Protein AF-A0A7D4QBU6-F1 (afdb_monomer_lite)

InterPro domains:
  IPR000070 Pectinesterase, catalytic [PF01095] (23-307)
  IPR011050 Pectin lyase fold/virulence factor [SSF51126] (19-324)
  IPR012334 Pectin lyase fold [G3DSA:2.160.20.10] (21-335)

Radius of gyration: 23.34 Å; chains: 1; bounding box: 61×64×88 Å

Structure (mmCIF, N/CA/C/O backbone):
data_AF-A0A7D4QBU6-F1
#
_entry.id   AF-A0A7D4QBU6-F1
#
loop_
_atom_site.group_PDB
_atom_site.id
_atom_site.type_symbol
_atom_site.label_atom_id
_atom_site.label_alt_id
_atom_site.label_comp_id
_atom_site.label_asym_id
_atom_site.label_entity_id
_atom_site.label_seq_id
_atom_site.pdbx_PDB_ins_code
_atom_site.Cartn_x
_atom_site.Cartn_y
_atom_site.Cartn_z
_atom_site.occupancy
_atom_site.B_iso_or_equiv
_atom_site.auth_seq_id
_atom_site.auth_comp_id
_atom_site.auth_asym_id
_atom_site.auth_atom_id
_atom_site.pdbx_PDB_model_num
ATOM 1 N N . MET A 1 1 ? -29.832 -33.811 60.121 1.00 43.19 1 MET A N 1
ATOM 2 C CA . MET A 1 1 ? -30.091 -34.123 58.697 1.00 43.19 1 MET A CA 1
ATOM 3 C C . MET A 1 1 ? -29.484 -33.001 57.867 1.00 43.19 1 MET A C 1
ATOM 5 O O . MET A 1 1 ? -29.650 -31.848 58.238 1.00 43.19 1 MET A O 1
ATOM 9 N N . ARG A 1 2 ? -28.656 -33.345 56.874 1.00 37.38 2 ARG A N 1
ATOM 10 C CA . ARG A 1 2 ? -27.744 -32.437 56.152 1.00 37.38 2 ARG A CA 1
ATOM 11 C C . ARG A 1 2 ? -28.506 -31.469 55.234 1.00 37.38 2 ARG A C 1
ATOM 13 O O . ARG A 1 2 ? -29.367 -31.911 54.483 1.00 37.38 2 ARG A O 1
ATOM 20 N N . GLN A 1 3 ? -28.150 -30.182 55.272 1.00 39.81 3 GLN A N 1
ATOM 21 C CA . GLN A 1 3 ? -28.552 -29.193 54.268 1.00 39.81 3 GLN A CA 1
ATOM 22 C C . GLN A 1 3 ? -27.858 -29.514 52.938 1.00 39.81 3 GLN A C 1
ATOM 24 O O . GLN A 1 3 ? -26.635 -29.638 52.888 1.00 39.81 3 GLN A O 1
ATOM 29 N N . ILE A 1 4 ? -28.648 -29.677 51.878 1.00 44.12 4 ILE A N 1
ATOM 30 C CA . ILE A 1 4 ? -28.169 -29.866 50.508 1.00 44.12 4 ILE A CA 1
ATOM 31 C C . ILE A 1 4 ? -28.233 -28.502 49.825 1.00 44.12 4 ILE A C 1
ATOM 33 O O . ILE A 1 4 ? -29.314 -28.003 49.519 1.00 44.12 4 ILE A O 1
ATOM 37 N N . THR A 1 5 ? -27.073 -27.894 49.603 1.00 40.78 5 THR A N 1
ATOM 38 C CA . THR A 1 5 ? -26.936 -26.693 48.777 1.00 40.78 5 THR A CA 1
ATOM 39 C C . THR A 1 5 ? -26.865 -27.136 47.317 1.00 40.78 5 THR A C 1
ATOM 41 O O . THR A 1 5 ? -25.898 -27.774 46.909 1.00 40.78 5 THR A O 1
ATOM 44 N N . ILE A 1 6 ? -27.902 -26.841 46.531 1.00 38.78 6 ILE A N 1
ATOM 45 C CA . ILE A 1 6 ? -27.923 -27.098 45.085 1.00 38.78 6 ILE A CA 1
ATOM 46 C C . ILE A 1 6 ? -27.237 -25.918 44.392 1.00 38.78 6 ILE A C 1
ATOM 48 O O . ILE A 1 6 ? -27.799 -24.829 44.292 1.00 38.78 6 ILE A O 1
ATOM 52 N N . THR A 1 7 ? -26.010 -26.125 43.921 1.00 41.72 7 THR A N 1
ATOM 53 C CA . THR A 1 7 ? -25.318 -25.183 43.035 1.00 41.72 7 THR A CA 1
ATOM 54 C C . THR A 1 7 ? -25.844 -25.377 41.614 1.00 41.72 7 THR A C 1
ATOM 56 O O . THR A 1 7 ? -25.554 -26.382 40.968 1.00 41.72 7 THR A O 1
ATOM 59 N N . VAL A 1 8 ? -26.635 -24.423 41.123 1.00 39.03 8 VAL A N 1
ATOM 60 C CA . VAL A 1 8 ? -27.073 -24.381 39.723 1.00 39.03 8 VAL A CA 1
ATOM 61 C C . VAL A 1 8 ? -25.898 -23.899 38.872 1.00 39.03 8 VAL A C 1
ATOM 63 O O . VAL A 1 8 ? -25.551 -22.720 38.882 1.00 39.03 8 VAL A O 1
ATOM 66 N N . LEU A 1 9 ? -25.257 -24.825 38.159 1.00 38.53 9 LEU A N 1
ATOM 67 C CA . LEU A 1 9 ? -24.245 -24.511 37.155 1.00 38.53 9 LEU A CA 1
ATOM 68 C C . LEU A 1 9 ? -24.964 -24.025 35.887 1.00 38.53 9 LEU A C 1
ATOM 70 O O . LEU A 1 9 ? -25.532 -24.819 35.139 1.00 38.53 9 LEU A O 1
ATOM 74 N N . LEU A 1 10 ? -24.978 -22.710 35.667 1.00 37.38 10 LEU A N 1
ATOM 75 C CA . LEU A 1 10 ? -25.529 -22.106 34.456 1.00 37.38 10 LEU A CA 1
ATOM 76 C C . LEU A 1 10 ? -24.576 -22.401 33.280 1.00 37.38 10 LEU A C 1
ATOM 78 O O . LEU A 1 10 ? -23.579 -21.705 33.089 1.00 37.38 10 LEU A O 1
ATOM 82 N N . LEU A 1 11 ? -24.848 -23.456 32.507 1.00 36.75 11 LEU A N 1
ATOM 83 C CA . LEU A 1 11 ? -24.182 -23.685 31.222 1.00 36.75 11 LEU A CA 1
ATOM 84 C C . LEU A 1 11 ? -24.644 -22.606 30.233 1.00 36.75 11 LEU A C 1
ATOM 86 O O . LEU A 1 11 ? -25.709 -22.711 29.630 1.00 36.75 11 LEU A O 1
ATOM 90 N N . ILE A 1 12 ? -23.838 -21.558 30.059 1.00 40.88 12 ILE A N 1
ATOM 91 C CA . ILE A 1 12 ? -23.997 -20.613 28.951 1.00 40.88 12 ILE A CA 1
ATOM 92 C C . ILE A 1 12 ? -23.455 -21.304 27.697 1.00 40.88 12 ILE A C 1
ATOM 94 O O . ILE A 1 12 ? -22.264 -21.253 27.399 1.00 40.88 12 ILE A O 1
ATOM 98 N N . THR A 1 13 ? -24.326 -21.989 26.961 1.00 41.41 13 THR A N 1
ATOM 99 C CA . THR A 1 13 ? -24.026 -22.424 25.595 1.00 41.41 13 THR A CA 1
ATOM 100 C C . THR A 1 13 ? -23.988 -21.189 24.700 1.00 41.41 13 THR A C 1
ATOM 102 O O . THR A 1 13 ? -25.029 -20.650 24.323 1.00 41.41 13 THR A O 1
ATOM 105 N N . ALA A 1 14 ? -22.784 -20.709 24.385 1.00 42.81 14 ALA A N 1
ATOM 106 C CA . ALA A 1 14 ? -22.585 -19.691 23.364 1.00 42.81 14 ALA A CA 1
ATOM 107 C C . ALA A 1 14 ? -22.957 -20.290 21.999 1.00 42.81 14 ALA A C 1
ATOM 109 O O . ALA A 1 14 ? -22.203 -21.076 21.430 1.00 42.81 14 ALA A O 1
ATOM 110 N N . PHE A 1 15 ? -24.136 -19.944 21.482 1.00 44.34 15 PHE A N 1
ATOM 111 C CA . PHE A 1 15 ? -24.478 -20.214 20.090 1.00 44.34 15 PHE A CA 1
ATOM 112 C C . PHE A 1 15 ? -23.582 -19.341 19.207 1.00 44.34 15 PHE A C 1
ATOM 114 O O . PHE A 1 15 ? -23.797 -18.137 19.075 1.00 44.34 15 PHE A O 1
ATOM 121 N N . THR A 1 16 ? -22.550 -19.940 18.617 1.00 47.75 16 THR A N 1
ATOM 122 C CA . THR A 1 16 ? -21.758 -19.306 17.565 1.00 47.75 16 THR A CA 1
ATOM 123 C C . THR A 1 16 ? -22.620 -19.230 16.310 1.00 47.75 16 THR A C 1
ATOM 125 O O . THR A 1 16 ? -22.839 -20.215 15.607 1.00 47.75 16 THR A O 1
ATOM 128 N N . VAL A 1 17 ? -23.163 -18.046 16.029 1.00 45.34 17 VAL A N 1
ATOM 129 C CA . VAL A 1 17 ? -23.878 -17.806 14.774 1.00 45.34 17 VAL A CA 1
ATOM 130 C C . VAL A 1 17 ? -22.846 -17.799 13.650 1.00 45.34 17 VAL A C 1
ATOM 132 O O . VAL A 1 17 ? -22.085 -16.844 13.492 1.00 45.34 17 VAL A O 1
ATOM 135 N N . LYS A 1 18 ? -22.817 -18.872 12.855 1.00 51.69 18 LYS A N 1
ATOM 136 C CA . LYS A 1 18 ? -22.175 -18.854 11.540 1.00 51.69 18 LYS A CA 1
ATOM 137 C C . LYS A 1 18 ? -22.968 -17.853 10.693 1.00 51.69 18 LYS A C 1
ATOM 139 O O . LYS A 1 18 ? -24.138 -18.089 10.399 1.00 51.69 18 LYS A O 1
ATOM 144 N N . ALA A 1 19 ? -22.384 -16.699 10.378 1.00 57.00 19 ALA A N 1
ATOM 145 C CA . ALA A 1 19 ? -23.025 -15.754 9.470 1.00 57.00 19 ALA A CA 1
ATOM 146 C C . ALA A 1 19 ? -23.223 -16.442 8.106 1.00 57.00 19 ALA A C 1
ATOM 148 O O . ALA A 1 19 ? -22.319 -17.130 7.626 1.00 57.00 19 ALA A O 1
ATOM 149 N N . ALA A 1 20 ? -24.416 -16.312 7.517 1.00 63.97 20 ALA A N 1
ATOM 150 C CA . ALA A 1 20 ? -24.758 -16.996 6.273 1.00 63.97 20 ALA A CA 1
ATOM 151 C C . ALA A 1 20 ? -23.723 -16.677 5.178 1.00 63.97 20 ALA A C 1
ATOM 153 O O . ALA A 1 20 ? -23.458 -15.510 4.899 1.00 63.97 20 ALA A O 1
ATOM 154 N N . GLY A 1 21 ? -23.131 -17.717 4.581 1.00 83.06 21 GLY A N 1
ATOM 155 C CA . GLY A 1 21 ? -22.157 -17.589 3.490 1.00 83.06 21 GLY A CA 1
ATOM 156 C C . GLY A 1 21 ? -20.675 -17.527 3.891 1.00 83.06 21 GLY A C 1
ATOM 157 O O . GLY A 1 21 ? -19.841 -17.403 2.996 1.00 83.06 21 GLY A O 1
ATOM 158 N N . TYR A 1 22 ? -20.334 -17.646 5.182 1.00 92.06 22 TYR A N 1
ATOM 159 C CA . TYR A 1 22 ? -18.943 -17.687 5.658 1.00 92.06 22 TYR A CA 1
ATOM 160 C C . TYR A 1 22 ? -18.615 -18.982 6.412 1.00 92.06 22 TYR A C 1
ATOM 162 O O . TYR A 1 22 ? -19.459 -19.546 7.114 1.00 92.06 22 TYR A O 1
ATOM 170 N N . ASP A 1 23 ? -17.368 -19.441 6.305 1.00 95.25 23 ASP A N 1
ATOM 171 C CA . ASP A 1 23 ? -16.884 -20.649 6.975 1.00 95.25 23 ASP A CA 1
ATOM 172 C C . ASP A 1 23 ? -16.443 -20.387 8.416 1.00 95.25 23 ASP A C 1
ATOM 174 O O . ASP A 1 23 ? -16.664 -21.228 9.290 1.00 95.25 23 ASP A O 1
ATOM 178 N N . ALA A 1 24 ? -15.904 -19.197 8.684 1.00 96.75 24 ALA A N 1
ATOM 179 C CA . ALA A 1 24 ? -15.567 -18.727 10.022 1.00 96.75 24 ALA A CA 1
ATOM 180 C C . ALA A 1 24 ? -15.875 -17.234 10.188 1.00 96.75 24 ALA A C 1
ATOM 182 O O . ALA A 1 24 ? -15.810 -16.460 9.233 1.00 96.75 24 ALA A O 1
ATOM 183 N N . VAL A 1 25 ? -16.177 -16.828 11.424 1.00 97.69 25 VAL A N 1
ATOM 184 C CA . VAL A 1 25 ? -16.348 -15.419 11.800 1.00 97.69 25 VAL A CA 1
ATOM 185 C C . VAL A 1 25 ? -15.368 -15.067 12.915 1.00 97.69 25 VAL A C 1
ATOM 187 O O . VAL A 1 25 ? -15.337 -15.739 13.944 1.00 97.69 25 VAL A O 1
ATOM 190 N N . VAL A 1 26 ? -14.605 -13.995 12.736 1.00 98.44 26 VAL A N 1
ATOM 191 C CA . VAL A 1 26 ? -13.722 -13.409 13.747 1.00 98.44 26 VAL A CA 1
ATOM 192 C C . VAL A 1 26 ? -14.385 -12.156 14.310 1.00 98.44 26 VAL A C 1
ATOM 194 O O . VAL A 1 26 ? -14.801 -11.284 13.548 1.00 98.44 26 VAL A O 1
ATOM 197 N N . ALA A 1 27 ? -14.495 -12.054 15.634 1.00 97.75 27 ALA A N 1
ATOM 198 C CA . ALA A 1 27 ? -14.996 -10.855 16.299 1.00 97.75 27 ALA A CA 1
ATOM 199 C C . ALA A 1 27 ? -14.358 -10.664 17.681 1.00 97.75 27 ALA A C 1
ATOM 201 O O . ALA A 1 27 ? -14.483 -11.527 18.555 1.00 97.75 27 ALA A O 1
ATOM 202 N N . LYS A 1 28 ? -13.720 -9.507 17.913 1.00 91.69 28 LYS A N 1
ATOM 203 C CA . LYS A 1 28 ? -13.073 -9.195 19.205 1.00 91.69 28 LYS A CA 1
ATOM 204 C C . LYS A 1 28 ? -14.038 -9.201 20.393 1.00 91.69 28 LYS A C 1
ATOM 206 O O . LYS A 1 28 ? -13.642 -9.558 21.499 1.00 91.69 28 LYS A O 1
ATOM 211 N N . ASP A 1 29 ? -15.294 -8.823 20.165 1.00 93.12 29 ASP A N 1
ATOM 212 C CA . ASP A 1 29 ? -16.349 -8.776 21.185 1.00 93.12 29 ASP A CA 1
ATOM 213 C C . ASP A 1 29 ? -16.868 -10.168 21.602 1.00 93.12 29 ASP A C 1
ATOM 215 O O . ASP A 1 29 ? -17.669 -10.278 22.527 1.00 93.12 29 ASP A O 1
ATOM 219 N N . GLY A 1 30 ? -16.396 -11.242 20.957 1.00 92.50 30 GLY A N 1
ATOM 220 C CA . GLY A 1 30 ? -16.821 -12.615 21.226 1.00 92.50 30 GLY A CA 1
ATOM 221 C C . GLY A 1 30 ? -18.098 -13.043 20.502 1.00 92.50 30 GLY A C 1
ATOM 222 O O . GLY A 1 30 ? -18.552 -14.160 20.719 1.00 92.50 30 GLY A O 1
ATOM 223 N N . SER A 1 31 ? -18.658 -12.209 19.620 1.00 94.00 31 SER A N 1
ATOM 224 C CA . SER A 1 31 ? -19.847 -12.540 18.817 1.00 94.00 31 SER A CA 1
ATOM 225 C C . SER A 1 31 ? -19.558 -13.408 17.578 1.00 94.00 31 SER A C 1
ATOM 227 O O . SER A 1 31 ? -20.461 -13.657 16.778 1.00 94.00 31 SER A O 1
ATOM 229 N N . GLY A 1 32 ? -18.303 -13.819 17.378 1.00 93.12 32 GLY A N 1
ATOM 230 C CA . GLY A 1 32 ? -17.838 -14.668 16.279 1.00 93.12 32 GLY A CA 1
ATOM 231 C C . GLY A 1 32 ? -17.396 -16.053 16.757 1.00 93.12 32 GLY A C 1
ATOM 232 O O . GLY A 1 32 ? -17.351 -16.333 17.951 1.00 93.12 32 GLY A O 1
ATOM 233 N N . THR A 1 33 ? -17.038 -16.920 15.812 1.00 94.31 33 THR A N 1
ATOM 234 C CA . THR A 1 33 ? -16.446 -18.241 16.078 1.00 94.31 33 THR A CA 1
ATOM 235 C C . THR A 1 33 ? -15.063 -18.133 16.728 1.00 94.31 33 THR A C 1
ATOM 237 O O . THR A 1 33 ? -14.717 -18.953 17.574 1.00 94.31 33 THR A O 1
ATOM 240 N N . TYR A 1 34 ? -14.288 -17.108 16.363 1.00 97.75 34 TYR A N 1
ATOM 241 C CA . TYR A 1 34 ? -12.951 -16.838 16.893 1.00 97.75 34 TYR A CA 1
ATOM 242 C C . TYR A 1 34 ? -12.840 -15.385 17.370 1.00 97.75 34 TYR A C 1
ATOM 244 O O . TYR A 1 34 ? -13.527 -14.496 16.867 1.00 97.75 34 TYR A O 1
ATOM 252 N N . LYS A 1 35 ? -11.947 -15.128 18.333 1.00 96.75 35 LYS A N 1
ATOM 253 C CA . LYS A 1 35 ? -11.629 -13.766 18.809 1.00 96.75 35 LYS A CA 1
ATOM 254 C C . LYS A 1 35 ? -10.408 -13.146 18.128 1.00 96.75 35 LYS A C 1
ATOM 256 O O . LYS A 1 35 ? -10.224 -11.935 18.223 1.00 96.75 35 LYS A O 1
ATOM 261 N N . SER A 1 36 ? -9.591 -13.968 17.476 1.00 97.94 36 SER A N 1
ATOM 262 C CA . SER A 1 36 ? -8.340 -13.578 16.833 1.00 97.94 36 SER A CA 1
ATOM 263 C C . SER A 1 36 ? -8.303 -14.068 15.389 1.00 97.94 36 SER A C 1
ATOM 265 O O . SER A 1 36 ? -8.940 -15.072 15.048 1.00 97.94 36 SER A O 1
ATOM 267 N N . VAL A 1 37 ? -7.584 -13.342 14.535 1.00 98.69 37 VAL A N 1
ATOM 268 C CA . VAL A 1 37 ? -7.497 -13.678 13.107 1.00 98.69 37 VAL A CA 1
ATOM 269 C C . VAL A 1 37 ? -6.621 -14.911 12.910 1.00 98.69 37 VAL A C 1
ATOM 271 O O . VAL A 1 37 ? -7.006 -15.810 12.160 1.00 98.69 37 VAL A O 1
ATOM 274 N N . GLN A 1 38 ? -5.497 -15.009 13.631 1.00 98.75 38 GLN A N 1
ATOM 275 C CA . GLN A 1 38 ? -4.600 -16.159 13.491 1.00 98.75 38 GLN A CA 1
ATOM 276 C C . GLN A 1 38 ? -5.291 -17.472 13.888 1.00 98.75 38 GLN A C 1
ATOM 278 O O . GLN A 1 38 ? -5.164 -18.459 13.173 1.00 98.75 38 GLN A O 1
ATOM 283 N N . ALA A 1 39 ? -6.114 -17.482 14.944 1.00 98.50 39 ALA A N 1
ATOM 284 C CA . ALA A 1 39 ? -6.812 -18.702 15.360 1.00 98.50 39 ALA A CA 1
ATOM 285 C C . ALA A 1 39 ? -7.808 -19.210 14.303 1.00 98.50 39 ALA A C 1
ATOM 287 O O . ALA A 1 39 ? -7.976 -20.418 14.144 1.00 98.50 39 ALA A O 1
ATOM 288 N N . ALA A 1 40 ? -8.459 -18.304 13.567 1.00 98.62 40 ALA A N 1
ATOM 289 C CA . ALA A 1 40 ? -9.342 -18.691 12.470 1.00 98.62 40 ALA A CA 1
ATOM 290 C C . ALA A 1 40 ? -8.562 -19.271 11.278 1.00 98.62 40 ALA A C 1
ATOM 292 O O . ALA A 1 40 ? -9.032 -20.217 10.649 1.00 98.62 40 ALA A O 1
ATOM 293 N N . ILE A 1 41 ? -7.371 -18.733 10.989 1.00 98.81 41 ILE A N 1
ATOM 294 C CA . ILE A 1 41 ? -6.460 -19.254 9.956 1.00 98.81 41 ILE A CA 1
ATOM 295 C C . ILE A 1 41 ? -5.946 -20.645 10.342 1.00 98.81 41 ILE A C 1
ATOM 297 O O . ILE A 1 41 ? -5.975 -21.562 9.521 1.00 98.81 41 ILE A O 1
ATOM 301 N N . ASP A 1 42 ? -5.515 -20.821 11.592 1.00 98.69 42 ASP A N 1
ATOM 302 C CA . ASP A 1 42 ? -4.977 -22.090 12.090 1.00 98.69 42 ASP A CA 1
ATOM 303 C C . ASP A 1 42 ? -6.024 -23.210 12.012 1.00 98.69 42 ASP A C 1
ATOM 305 O O . ASP A 1 42 ? -5.712 -24.339 11.619 1.00 98.69 42 ASP A O 1
ATOM 309 N N . ALA A 1 43 ? -7.278 -22.875 12.328 1.00 98.38 43 ALA A N 1
ATOM 310 C CA . ALA A 1 43 ? -8.398 -23.807 12.338 1.00 98.38 43 ALA A CA 1
ATOM 311 C C . ALA A 1 43 ? -9.009 -24.098 10.956 1.00 98.38 43 ALA A C 1
ATOM 313 O O . ALA A 1 43 ? -9.770 -25.059 10.832 1.00 98.38 43 ALA A O 1
ATOM 314 N N . ALA A 1 44 ? -8.707 -23.303 9.924 1.00 98.25 44 ALA A N 1
ATOM 315 C CA . ALA A 1 44 ? -9.155 -23.595 8.563 1.00 98.25 44 ALA A CA 1
ATOM 316 C C . ALA A 1 44 ? -8.599 -24.955 8.089 1.00 98.25 44 ALA A C 1
ATOM 318 O O . ALA A 1 44 ? -7.509 -25.336 8.513 1.00 98.25 44 ALA A O 1
ATOM 319 N N . PRO A 1 45 ? -9.277 -25.712 7.213 1.00 97.94 45 PRO A N 1
ATOM 320 C CA . PRO A 1 45 ? -8.733 -26.961 6.688 1.00 97.94 45 PRO A CA 1
ATOM 321 C C . PRO A 1 45 ? -7.425 -26.744 5.916 1.00 97.94 45 PRO A C 1
ATOM 323 O O . PRO A 1 45 ? -7.184 -25.686 5.336 1.00 97.94 45 PRO A O 1
ATOM 326 N N . GLU A 1 46 ? -6.563 -27.756 5.914 1.00 98.31 46 GLU A N 1
ATOM 327 C CA . GLU A 1 46 ? -5.396 -27.777 5.030 1.00 98.31 46 GLU A CA 1
ATOM 328 C C . GLU A 1 46 ? -5.776 -28.272 3.632 1.00 98.31 46 GLU A C 1
ATOM 330 O O . GLU A 1 46 ? -6.721 -29.043 3.474 1.00 98.31 46 GLU A O 1
ATOM 335 N N . GLY A 1 47 ? -5.022 -27.850 2.616 1.00 97.94 47 GLY A N 1
ATOM 336 C CA . GLY A 1 47 ? -5.141 -28.378 1.256 1.00 97.94 47 GLY A CA 1
ATOM 337 C C . GLY A 1 47 ? -6.469 -28.068 0.564 1.00 97.94 47 GLY A C 1
ATOM 338 O O . GLY A 1 47 ? -6.868 -28.818 -0.325 1.00 97.94 47 GLY A O 1
ATOM 339 N N . CYS A 1 48 ? -7.157 -26.991 0.958 1.00 96.88 48 CYS A N 1
ATOM 340 C CA . CYS A 1 48 ? -8.378 -26.548 0.291 1.00 96.88 48 CYS A CA 1
ATOM 341 C C . CYS A 1 48 ? -8.155 -26.408 -1.223 1.00 96.88 48 CYS A C 1
ATOM 343 O O . CYS A 1 48 ? -7.122 -25.923 -1.672 1.00 96.88 48 CYS A O 1
ATOM 345 N N . THR A 1 49 ? -9.140 -26.809 -2.022 1.00 95.25 49 THR A N 1
ATOM 346 C CA . THR A 1 49 ? -9.135 -26.640 -3.490 1.00 95.25 49 THR A CA 1
ATOM 347 C C . THR A 1 49 ? -10.197 -25.644 -3.958 1.00 95.25 49 THR A C 1
ATOM 349 O O . THR A 1 49 ? -10.446 -25.495 -5.151 1.00 95.25 49 THR A O 1
ATOM 352 N N . SER A 1 50 ? -10.867 -25.003 -3.005 1.00 93.38 50 SER A N 1
ATOM 353 C CA . SER A 1 50 ? -11.915 -24.008 -3.191 1.00 93.38 50 SER A CA 1
ATOM 354 C C . SER A 1 50 ? -11.867 -23.008 -2.035 1.00 93.38 50 SER A C 1
ATOM 356 O O . SER A 1 50 ? -11.372 -23.374 -0.964 1.00 93.38 50 SER A O 1
ATOM 358 N N . PRO A 1 51 ? -12.391 -21.782 -2.213 1.00 94.44 51 PRO A N 1
ATOM 359 C CA . PRO A 1 51 ? -12.345 -20.748 -1.184 1.00 94.44 51 PRO A CA 1
ATOM 360 C C . PRO A 1 51 ? -12.869 -21.202 0.183 1.00 94.44 51 PRO A C 1
ATOM 362 O O . PRO A 1 51 ? -13.982 -21.717 0.269 1.00 94.44 51 PRO A O 1
ATOM 365 N N . TYR A 1 52 ? -12.089 -20.955 1.238 1.00 95.81 52 TYR A N 1
ATOM 366 C CA . TYR A 1 52 ? -12.523 -21.022 2.635 1.00 95.81 52 TYR A CA 1
ATOM 367 C C . TYR A 1 52 ? -12.632 -19.597 3.186 1.00 95.81 52 TYR A C 1
ATOM 369 O O . TYR A 1 52 ? -11.631 -18.880 3.295 1.00 95.81 52 TYR A O 1
ATOM 377 N N . LYS A 1 53 ? -13.859 -19.166 3.488 1.00 95.69 53 LYS A N 1
ATOM 378 C CA . LYS A 1 53 ? -14.203 -17.759 3.724 1.00 95.69 53 LYS A CA 1
ATOM 379 C C . LYS A 1 53 ? -14.179 -17.416 5.213 1.00 95.69 53 LYS A C 1
ATOM 381 O O . LYS A 1 53 ? -15.014 -17.891 5.984 1.00 95.69 53 LYS A O 1
ATOM 386 N N . ILE A 1 54 ? -13.271 -16.530 5.613 1.00 97.75 54 ILE A N 1
ATOM 387 C CA . ILE A 1 54 ? -13.150 -16.019 6.983 1.00 97.75 54 ILE A CA 1
ATOM 388 C C . ILE A 1 54 ? -13.614 -14.561 7.005 1.00 97.75 54 ILE A C 1
ATOM 390 O O . ILE A 1 54 ? -12.940 -13.672 6.486 1.00 97.75 54 ILE A O 1
ATOM 394 N N . TYR A 1 55 ? -14.763 -14.308 7.630 1.00 97.25 55 TYR A N 1
ATOM 395 C CA . TYR A 1 55 ? -15.285 -12.959 7.828 1.00 97.25 55 TYR A CA 1
ATOM 396 C C . TYR A 1 55 ? -14.736 -12.345 9.114 1.00 97.25 55 TYR A C 1
ATOM 398 O O . TYR A 1 55 ? -14.829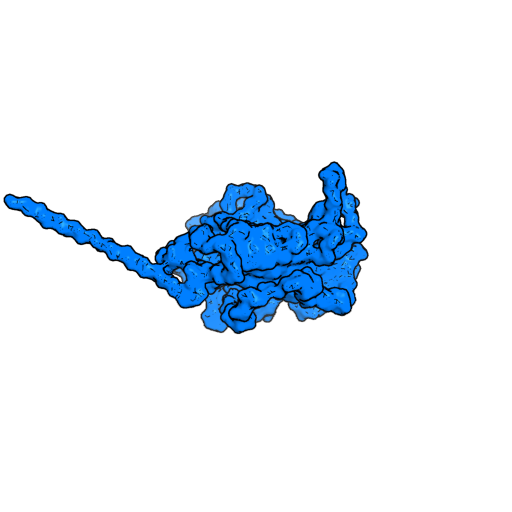 -12.948 10.180 1.00 97.25 55 TYR A O 1
ATOM 406 N N . ILE A 1 56 ? -14.188 -11.140 9.034 1.00 97.81 56 ILE A N 1
ATOM 407 C CA . ILE A 1 56 ? -13.530 -10.449 10.140 1.00 97.81 56 ILE A CA 1
ATOM 408 C C . ILE A 1 56 ? -14.335 -9.193 10.452 1.00 97.81 56 ILE A C 1
ATOM 410 O O . ILE A 1 56 ? -14.373 -8.252 9.660 1.00 97.81 56 ILE A O 1
ATOM 414 N N . LYS A 1 57 ? -14.993 -9.182 11.614 1.00 96.94 57 LYS A N 1
ATOM 415 C CA . LYS A 1 57 ? -15.763 -8.026 12.075 1.00 96.94 57 LYS A CA 1
ATOM 416 C C . LYS A 1 57 ? -14.860 -6.845 12.392 1.00 96.94 57 LYS A C 1
ATOM 418 O O . LYS A 1 57 ? -13.686 -7.035 12.726 1.00 96.94 57 LYS A O 1
ATOM 423 N N . LYS A 1 58 ? -15.441 -5.645 12.370 1.00 94.88 58 LYS A N 1
ATOM 424 C CA . LYS A 1 58 ? -14.753 -4.394 12.717 1.00 94.88 58 LYS A CA 1
ATOM 425 C C . LYS A 1 58 ? -13.966 -4.505 14.030 1.00 94.88 58 LYS A C 1
ATOM 427 O O . LYS A 1 58 ? -14.395 -5.142 14.994 1.00 94.88 58 LYS A O 1
ATOM 432 N N . GLY A 1 59 ? -12.831 -3.827 14.075 1.00 95.69 59 GLY A N 1
ATOM 433 C CA . GLY A 1 59 ? -11.909 -3.794 15.199 1.00 95.69 59 GLY A CA 1
ATOM 434 C C . GLY A 1 59 ? -10.456 -3.767 14.736 1.00 95.69 59 GLY A C 1
ATOM 435 O O . GLY A 1 59 ? -10.136 -4.147 13.610 1.00 95.69 59 GLY A O 1
ATOM 436 N N . THR A 1 60 ? -9.575 -3.342 15.639 1.00 96.88 60 THR A N 1
ATOM 437 C CA . THR A 1 60 ? -8.121 -3.378 15.440 1.00 96.88 60 THR A CA 1
ATOM 438 C C . THR A 1 60 ? -7.557 -4.637 16.087 1.00 96.88 60 THR A C 1
ATOM 440 O O . THR A 1 60 ? -7.540 -4.731 17.311 1.00 96.88 60 THR A O 1
ATOM 443 N N . TYR A 1 61 ? -7.118 -5.613 15.300 1.00 98.19 61 TYR A N 1
ATOM 444 C CA . TYR A 1 61 ? -6.520 -6.882 15.720 1.00 98.19 61 TYR A CA 1
ATOM 445 C C . TYR A 1 61 ? -4.998 -6.738 15.786 1.00 98.19 61 TYR A C 1
ATOM 447 O O . TYR A 1 61 ? -4.335 -6.653 14.755 1.00 98.19 61 TYR A O 1
ATOM 455 N N . THR A 1 62 ? -4.449 -6.666 17.002 1.00 97.81 62 THR A N 1
ATOM 456 C CA . THR A 1 62 ? -3.007 -6.497 17.229 1.00 97.81 62 THR A CA 1
ATOM 457 C C . THR A 1 62 ? -2.315 -7.856 17.263 1.00 97.81 62 THR A C 1
ATOM 459 O O . THR A 1 62 ? -2.140 -8.442 18.330 1.00 97.81 62 THR A O 1
ATOM 462 N N . GLU A 1 63 ? -1.995 -8.388 16.090 1.00 97.38 63 GLU A N 1
ATOM 463 C CA . GLU A 1 63 ? -1.521 -9.759 15.892 1.00 97.38 63 GLU A CA 1
ATOM 464 C C . GLU A 1 63 ? -0.549 -9.798 14.710 1.00 97.38 63 GLU A C 1
ATOM 466 O O . GLU A 1 63 ? -0.821 -9.201 13.669 1.00 97.38 63 GLU A O 1
ATOM 471 N N . GLN A 1 64 ? 0.557 -10.535 14.841 1.00 98.19 64 GLN A N 1
ATOM 472 C CA . GLN A 1 64 ? 1.348 -10.911 13.673 1.00 98.19 64 GLN A CA 1
ATOM 473 C C . GLN A 1 64 ? 0.656 -12.078 12.977 1.00 98.19 64 GLN A C 1
ATOM 475 O O . GLN A 1 64 ? 0.411 -13.103 13.612 1.00 98.19 64 GLN A O 1
ATOM 480 N N . ILE A 1 65 ? 0.366 -11.938 11.684 1.00 98.81 65 ILE A N 1
ATOM 481 C CA . ILE A 1 65 ? -0.356 -12.956 10.923 1.00 98.81 65 ILE A CA 1
ATOM 482 C C . ILE A 1 65 ? 0.567 -13.679 9.953 1.00 98.81 65 ILE A C 1
ATOM 484 O O . ILE A 1 65 ? 1.342 -13.069 9.212 1.00 98.81 65 ILE A O 1
ATOM 488 N N . THR A 1 66 ? 0.433 -15.002 9.916 1.00 98.81 66 THR A N 1
ATOM 489 C CA . THR A 1 66 ? 1.016 -15.854 8.882 1.00 98.81 66 THR A CA 1
ATOM 490 C C . THR A 1 66 ? -0.050 -16.792 8.333 1.00 98.81 66 THR A C 1
ATOM 492 O O . THR A 1 66 ? -0.610 -17.590 9.079 1.00 98.81 66 THR A O 1
ATOM 495 N N . ILE A 1 67 ? -0.286 -16.742 7.019 1.00 98.81 67 ILE A N 1
ATOM 496 C CA . ILE A 1 67 ? -0.998 -17.800 6.294 1.00 98.81 67 ILE A CA 1
ATOM 497 C C . ILE A 1 67 ? 0.032 -18.884 5.930 1.00 98.81 67 ILE A C 1
ATOM 499 O O . ILE A 1 67 ? 0.927 -18.610 5.118 1.00 98.81 67 ILE A O 1
ATOM 503 N N . PRO A 1 68 ? -0.038 -20.092 6.523 1.00 98.69 68 PRO A N 1
ATOM 504 C CA . PRO A 1 68 ? 0.885 -21.185 6.224 1.00 98.69 68 PRO A CA 1
ATOM 505 C C . PRO A 1 68 ? 0.668 -21.730 4.814 1.00 98.69 68 PRO A C 1
ATOM 507 O O . PRO A 1 68 ? -0.465 -21.781 4.350 1.00 98.69 68 PRO A O 1
ATOM 510 N N . ALA A 1 69 ? 1.723 -22.233 4.167 1.00 98.62 69 ALA A N 1
ATOM 511 C CA . ALA A 1 69 ? 1.648 -22.789 2.810 1.00 98.62 69 ALA A CA 1
ATOM 512 C C . ALA A 1 69 ? 0.641 -23.947 2.649 1.00 98.62 69 ALA A C 1
ATOM 514 O O . ALA A 1 69 ? 0.149 -24.174 1.546 1.00 98.62 69 ALA A O 1
ATOM 515 N N . SER A 1 70 ? 0.301 -24.649 3.739 1.00 98.62 70 SER A N 1
ATOM 516 C CA . SER A 1 70 ? -0.709 -25.715 3.757 1.00 98.62 70 SER A CA 1
ATOM 517 C C . SER A 1 70 ? -2.154 -25.213 3.656 1.00 98.62 70 SER A C 1
ATOM 519 O O . SER A 1 70 ? -3.059 -26.035 3.532 1.00 98.62 70 SER A O 1
ATOM 521 N N . LYS A 1 71 ? -2.397 -23.894 3.679 1.00 98.56 71 LYS A N 1
ATOM 522 C CA . LYS A 1 71 ? -3.735 -23.278 3.654 1.00 98.56 71 LYS A CA 1
ATOM 523 C C . LYS A 1 71 ? -3.989 -22.478 2.358 1.00 98.56 71 LYS A C 1
ATOM 525 O O . LYS A 1 71 ? -4.180 -21.263 2.428 1.00 98.56 71 LYS A O 1
ATOM 530 N N . PRO A 1 72 ? -3.939 -23.092 1.161 1.00 98.38 72 PRO A N 1
ATOM 531 C CA . PRO A 1 72 ? -4.309 -22.387 -0.066 1.00 98.38 72 PRO A CA 1
ATOM 532 C C . PRO A 1 72 ? -5.807 -22.049 -0.063 1.00 98.38 72 PRO A C 1
ATOM 534 O O . PRO A 1 72 ? -6.570 -22.597 0.733 1.00 98.38 72 PRO A O 1
ATOM 537 N N . PHE A 1 73 ? -6.240 -21.160 -0.959 1.00 97.69 73 PHE A N 1
ATOM 538 C CA . PHE A 1 73 ? -7.654 -20.783 -1.099 1.00 97.69 73 PHE A CA 1
ATOM 539 C C . PHE A 1 73 ? -8.292 -20.121 0.137 1.00 97.69 73 PHE A C 1
ATOM 541 O O . PHE A 1 73 ? -9.515 -20.101 0.265 1.00 97.69 73 PHE A O 1
ATOM 548 N N . LEU A 1 74 ? -7.515 -19.524 1.047 1.00 98.00 74 LEU A N 1
ATOM 549 C CA . LEU A 1 74 ? -8.108 -18.683 2.090 1.00 98.00 74 LEU A CA 1
ATOM 550 C C . LEU A 1 74 ? -8.631 -17.368 1.502 1.00 98.00 74 LEU A C 1
ATOM 552 O O . LEU A 1 74 ? -7.910 -16.655 0.803 1.00 98.00 74 LEU A O 1
ATOM 556 N N . GLU A 1 75 ? -9.870 -17.021 1.846 1.00 96.56 75 GLU A N 1
ATOM 557 C CA . GLU A 1 75 ? -10.474 -15.721 1.559 1.00 96.56 75 GLU A CA 1
ATOM 558 C C . GLU A 1 75 ? -10.742 -14.986 2.880 1.00 96.56 75 GLU A C 1
ATOM 560 O O . GLU A 1 75 ? -11.652 -15.353 3.625 1.00 96.56 75 GLU A O 1
ATOM 565 N N . LEU A 1 76 ? -9.959 -13.946 3.187 1.00 97.88 76 LEU A N 1
ATOM 566 C CA . LEU A 1 76 ? -10.184 -13.096 4.361 1.00 97.88 76 LEU A CA 1
ATOM 567 C C . LEU A 1 76 ? -10.990 -11.856 3.974 1.00 97.88 76 LEU A C 1
ATOM 569 O O . LEU A 1 76 ? -10.612 -11.110 3.069 1.00 97.88 76 LEU A O 1
ATOM 573 N N . ILE A 1 77 ? -12.094 -11.618 4.676 1.00 95.75 77 ILE A N 1
ATOM 574 C CA . ILE A 1 77 ? -13.100 -10.626 4.295 1.00 95.75 77 ILE A CA 1
ATOM 575 C C . ILE A 1 77 ? -13.350 -9.716 5.491 1.00 95.75 77 ILE A C 1
ATOM 577 O O . ILE A 1 77 ? -13.981 -10.127 6.460 1.00 95.75 77 ILE A O 1
ATOM 581 N N . GLY A 1 78 ? -12.858 -8.484 5.436 1.00 95.81 78 GLY A N 1
ATOM 582 C CA . GLY A 1 78 ? -13.158 -7.482 6.450 1.00 95.81 78 GLY A CA 1
ATOM 583 C C . GLY A 1 78 ? -14.580 -6.940 6.317 1.00 95.81 78 GLY A C 1
ATOM 584 O O . GLY A 1 78 ? -15.103 -6.777 5.213 1.00 95.81 78 GLY A O 1
ATOM 585 N N . GLU A 1 79 ? -15.199 -6.638 7.455 1.00 93.44 79 GLU A N 1
ATOM 586 C CA . GLU A 1 79 ? -16.518 -6.000 7.532 1.00 93.44 79 GLU A CA 1
ATOM 587 C C . GLU A 1 79 ? -16.530 -4.643 6.825 1.00 93.44 79 GLU A C 1
ATOM 589 O O . GLU A 1 79 ? -17.473 -4.317 6.105 1.00 93.44 79 GLU A O 1
ATOM 594 N N . ASN A 1 80 ? -15.469 -3.863 7.021 1.00 91.56 80 ASN A N 1
ATOM 595 C CA . ASN A 1 80 ? -15.266 -2.575 6.374 1.00 91.56 80 ASN A CA 1
ATOM 596 C C . ASN A 1 80 ? -13.781 -2.201 6.429 1.00 91.56 80 ASN A C 1
ATOM 598 O O . ASN A 1 80 ? -13.166 -2.245 7.499 1.00 91.56 80 ASN A O 1
ATOM 602 N N . VAL A 1 81 ? -13.221 -1.774 5.295 1.00 93.06 81 VAL A N 1
ATOM 603 C CA . VAL A 1 81 ? -11.791 -1.454 5.173 1.00 93.06 81 VAL A CA 1
ATOM 604 C C . VAL A 1 81 ? -11.327 -0.339 6.107 1.00 93.06 81 VAL A C 1
ATOM 606 O O . VAL A 1 81 ? -10.177 -0.339 6.540 1.00 93.06 81 VAL A O 1
ATOM 609 N N . ALA A 1 82 ? -12.199 0.605 6.454 1.00 93.19 82 ALA A N 1
ATOM 610 C CA . ALA A 1 82 ? -11.847 1.718 7.319 1.00 93.19 82 ALA A CA 1
ATOM 611 C C . ALA A 1 82 ? -11.787 1.344 8.805 1.00 93.19 82 ALA A C 1
ATOM 613 O O . ALA A 1 82 ? -11.140 2.052 9.571 1.00 93.19 82 ALA A O 1
ATOM 614 N N . THR A 1 83 ? -12.459 0.263 9.214 1.00 93.56 83 THR A N 1
ATOM 615 C CA . THR A 1 83 ? -12.635 -0.095 10.632 1.00 93.56 83 THR A CA 1
ATOM 616 C C . THR A 1 83 ? -12.196 -1.516 10.975 1.00 93.56 83 THR A C 1
ATOM 618 O O . THR A 1 83 ? -12.274 -1.905 12.138 1.00 93.56 83 THR A O 1
ATOM 621 N N . THR A 1 84 ? -11.732 -2.298 9.998 1.00 96.31 84 THR A N 1
ATOM 622 C CA . THR A 1 84 ? -11.213 -3.658 10.195 1.00 96.31 84 THR A CA 1
ATOM 623 C C . THR A 1 84 ? -9.716 -3.671 9.909 1.00 96.31 84 THR A C 1
ATOM 625 O O . THR A 1 84 ? -9.291 -3.752 8.753 1.00 96.31 84 THR A O 1
ATOM 628 N N . THR A 1 85 ? -8.918 -3.570 10.970 1.00 97.50 85 THR A N 1
ATOM 629 C CA . THR A 1 85 ? -7.465 -3.390 10.886 1.00 97.50 85 THR A CA 1
ATOM 630 C C . THR A 1 85 ? -6.746 -4.571 11.513 1.00 97.50 85 THR A C 1
ATOM 632 O O . THR A 1 85 ? -7.051 -4.952 12.637 1.00 97.50 85 THR A O 1
ATOM 635 N N . ILE A 1 86 ? -5.757 -5.120 10.819 1.00 98.62 86 ILE A N 1
ATOM 636 C CA . ILE A 1 86 ? -4.765 -6.044 11.368 1.00 98.62 86 ILE A CA 1
ATOM 637 C C . ILE A 1 86 ? -3.467 -5.256 11.504 1.00 98.62 86 ILE A C 1
ATOM 639 O O . ILE A 1 86 ? -2.951 -4.745 10.511 1.00 98.62 86 ILE A O 1
ATOM 643 N N . ALA A 1 87 ? -2.970 -5.130 12.730 1.00 97.56 87 ALA A N 1
ATOM 644 C CA . ALA A 1 87 ? -1.846 -4.270 13.067 1.00 97.56 87 ALA A CA 1
ATOM 645 C C . ALA A 1 87 ? -0.772 -5.038 13.839 1.00 97.56 87 ALA A C 1
ATOM 647 O O . ALA A 1 87 ? -1.083 -5.768 14.778 1.00 97.56 87 ALA A O 1
ATOM 648 N N . TYR A 1 88 ? 0.500 -4.832 13.509 1.00 97.62 88 TYR A N 1
ATOM 649 C CA . TYR A 1 88 ? 1.598 -5.408 14.285 1.00 97.62 88 TYR A CA 1
ATOM 650 C C . TYR A 1 88 ? 2.893 -4.610 14.151 1.00 97.62 88 TYR A C 1
ATOM 652 O O . TYR A 1 88 ? 3.211 -4.105 13.080 1.00 97.62 88 TYR A O 1
ATOM 660 N N . ALA A 1 89 ? 3.666 -4.552 15.231 1.00 93.62 89 ALA A N 1
ATOM 661 C CA . ALA A 1 89 ? 5.079 -4.198 15.218 1.00 93.62 89 ALA A CA 1
ATOM 662 C C . ALA A 1 89 ? 5.756 -4.776 16.464 1.00 93.62 89 ALA A C 1
ATOM 664 O O . ALA A 1 89 ? 5.126 -4.914 17.512 1.00 93.62 89 ALA A O 1
ATOM 665 N N . ASP A 1 90 ? 7.051 -5.058 16.366 1.00 90.88 90 ASP A N 1
ATOM 666 C CA . ASP A 1 90 ? 7.896 -5.491 17.488 1.00 90.88 90 ASP A CA 1
ATOM 667 C C . ASP A 1 90 ? 9.070 -4.524 17.750 1.00 90.88 90 ASP A C 1
ATOM 669 O O . ASP A 1 90 ? 9.950 -4.807 18.564 1.00 90.88 90 ASP A O 1
ATOM 673 N N . GLY A 1 91 ? 9.088 -3.384 17.046 1.00 86.94 91 GLY A N 1
ATOM 674 C CA . GLY A 1 91 ? 10.129 -2.360 17.121 1.00 86.94 91 GLY A CA 1
ATOM 675 C C . GLY A 1 91 ? 11.400 -2.669 16.321 1.00 86.94 91 GLY A C 1
ATOM 676 O O . GLY A 1 91 ? 12.321 -1.848 16.332 1.00 86.94 91 GLY A O 1
ATOM 677 N N . LYS A 1 92 ? 11.482 -3.806 15.619 1.00 88.19 92 LYS A N 1
ATOM 678 C CA . LYS A 1 92 ? 12.677 -4.224 14.873 1.00 88.19 92 LYS A CA 1
ATOM 679 C C . LYS A 1 92 ? 12.547 -3.951 13.375 1.00 88.19 92 LYS A C 1
ATOM 681 O O . LYS A 1 92 ? 11.494 -4.122 12.770 1.00 88.19 92 LYS A O 1
ATOM 686 N N . GLY A 1 93 ? 13.671 -3.587 12.758 1.00 88.69 93 GLY A N 1
ATOM 687 C CA . GLY A 1 93 ? 13.765 -3.490 11.302 1.00 88.69 93 GLY A CA 1
ATOM 688 C C . GLY A 1 93 ? 13.576 -4.851 10.629 1.00 88.69 93 GLY A C 1
ATOM 689 O O . GLY A 1 93 ? 14.134 -5.854 11.071 1.00 88.69 93 GLY A O 1
ATOM 690 N N . GLY A 1 94 ? 12.802 -4.869 9.547 1.00 88.38 94 GLY A N 1
ATOM 691 C CA . GLY A 1 94 ? 12.455 -6.058 8.767 1.00 88.38 94 GLY A CA 1
ATOM 692 C C . GLY A 1 94 ? 11.193 -6.782 9.244 1.00 88.38 94 GLY A C 1
ATOM 693 O O . GLY A 1 94 ? 10.805 -7.788 8.645 1.00 88.38 94 GLY A O 1
ATOM 694 N N . THR A 1 95 ? 10.532 -6.292 10.292 1.00 93.56 95 THR A N 1
ATOM 695 C CA . THR A 1 95 ? 9.317 -6.919 10.817 1.00 93.56 95 THR A CA 1
ATOM 696 C C . THR A 1 95 ? 8.174 -6.850 9.819 1.00 93.56 95 THR A C 1
ATOM 698 O O . THR A 1 95 ? 7.944 -5.830 9.174 1.00 93.56 95 THR A O 1
ATOM 701 N N . THR A 1 96 ? 7.447 -7.959 9.699 1.00 97.38 96 THR A N 1
ATOM 702 C CA . THR A 1 96 ? 6.297 -8.102 8.804 1.00 97.38 96 THR A CA 1
ATOM 703 C C . THR A 1 96 ? 5.037 -8.338 9.618 1.00 97.38 96 THR A C 1
ATOM 705 O O . THR A 1 96 ? 4.991 -9.295 10.391 1.00 97.38 96 THR A O 1
ATOM 708 N N . ALA A 1 97 ? 4.018 -7.498 9.434 1.00 98.12 97 ALA A N 1
ATOM 709 C CA . ALA A 1 97 ? 2.734 -7.658 10.110 1.00 98.12 97 ALA A CA 1
ATOM 710 C C . ALA A 1 97 ? 1.922 -8.831 9.543 1.00 98.12 97 ALA A C 1
ATOM 712 O O . ALA A 1 97 ? 1.343 -9.602 10.307 1.00 98.12 97 ALA A O 1
ATOM 713 N N . PHE A 1 98 ? 1.924 -9.001 8.217 1.00 98.75 98 PHE A N 1
ATOM 714 C CA . PHE A 1 98 ? 1.144 -10.031 7.537 1.00 98.75 98 PHE A CA 1
ATOM 715 C C . PHE A 1 98 ? 1.976 -10.781 6.486 1.00 98.75 98 PHE A C 1
ATOM 717 O O . PHE A 1 98 ? 2.435 -10.187 5.512 1.00 98.75 98 PHE A O 1
ATOM 724 N N . THR A 1 99 ? 2.149 -12.095 6.641 1.00 98.88 99 THR A N 1
ATOM 725 C CA . THR A 1 99 ? 2.872 -12.940 5.671 1.00 98.88 99 THR A CA 1
ATOM 726 C C . THR A 1 99 ? 1.941 -13.959 5.020 1.00 98.88 99 THR A C 1
ATOM 728 O O . THR A 1 99 ? 1.246 -14.698 5.714 1.00 98.88 99 THR A O 1
ATOM 731 N N . ILE A 1 100 ? 1.962 -14.050 3.688 1.00 98.88 100 ILE A N 1
ATOM 732 C CA . ILE A 1 100 ? 1.184 -15.036 2.922 1.00 98.88 100 ILE A CA 1
ATOM 733 C C . ILE A 1 100 ? 2.128 -16.040 2.271 1.00 98.88 100 ILE A C 1
ATOM 735 O O . ILE A 1 100 ? 2.843 -15.688 1.334 1.00 98.88 100 ILE A O 1
ATOM 739 N N . ASN A 1 101 ? 2.107 -17.289 2.738 1.00 98.81 101 ASN A N 1
ATOM 740 C CA . ASN A 1 101 ? 2.904 -18.379 2.166 1.00 98.81 101 ASN A CA 1
ATOM 741 C C . ASN A 1 101 ? 2.074 -19.381 1.347 1.00 98.81 101 ASN A C 1
ATOM 743 O O . ASN A 1 101 ? 2.635 -20.369 0.882 1.00 98.81 101 ASN A O 1
ATOM 747 N N . ALA A 1 102 ? 0.768 -19.157 1.172 1.00 98.69 102 ALA A N 1
ATOM 748 C CA . ALA A 1 102 ? -0.115 -20.060 0.438 1.00 98.69 102 ALA A CA 1
ATOM 749 C C . ALA A 1 102 ? -0.630 -19.463 -0.870 1.00 98.69 102 ALA A C 1
ATOM 751 O O . ALA A 1 102 ? -0.904 -18.265 -0.962 1.00 98.69 102 ALA A O 1
ATOM 752 N N . ASN A 1 103 ? -0.767 -20.328 -1.875 1.00 98.25 103 ASN A N 1
ATOM 753 C CA . ASN A 1 103 ? -1.277 -19.944 -3.184 1.00 98.25 103 ASN A CA 1
ATOM 754 C C . ASN A 1 103 ? -2.781 -19.663 -3.137 1.00 98.25 103 ASN A C 1
ATOM 756 O O . ASN A 1 103 ? -3.483 -20.115 -2.229 1.00 98.25 103 ASN A O 1
ATOM 760 N N . ASP A 1 104 ? -3.272 -18.962 -4.159 1.00 97.94 104 ASP A N 1
ATOM 761 C CA . ASP A 1 104 ? -4.708 -18.776 -4.394 1.00 97.94 104 ASP A CA 1
ATOM 762 C C . ASP A 1 104 ? -5.428 -18.110 -3.213 1.00 97.94 104 ASP A C 1
ATOM 764 O O . ASP A 1 104 ? -6.587 -18.398 -2.944 1.00 97.94 104 ASP A O 1
ATOM 768 N N . CYS A 1 105 ? -4.745 -17.242 -2.466 1.00 98.19 105 CYS A N 1
ATOM 769 C CA . CYS A 1 105 ? -5.343 -16.523 -1.343 1.00 98.19 105 CYS A CA 1
ATOM 770 C C . CYS A 1 105 ? -5.901 -15.172 -1.780 1.00 98.19 105 CYS A C 1
ATOM 772 O O . CYS A 1 105 ? -5.348 -14.498 -2.653 1.00 98.19 105 CYS A O 1
ATOM 774 N N . MET A 1 106 ? -6.959 -14.733 -1.106 1.00 97.25 106 MET A N 1
ATOM 775 C CA . MET A 1 106 ? -7.549 -13.426 -1.333 1.00 97.25 106 MET A CA 1
ATOM 776 C C . MET A 1 106 ? -7.858 -12.699 -0.033 1.00 97.25 106 MET A C 1
ATOM 778 O O . MET A 1 106 ? -8.328 -13.283 0.939 1.00 97.25 106 MET A O 1
ATOM 782 N N . LEU A 1 107 ? -7.616 -11.393 -0.035 1.00 97.81 107 LEU A N 1
ATOM 783 C CA . LEU A 1 107 ? -8.018 -10.499 1.037 1.00 97.81 107 LEU A CA 1
ATOM 784 C C . LEU A 1 107 ? -8.910 -9.398 0.464 1.00 97.81 107 LEU A C 1
ATOM 786 O O . LEU A 1 107 ? -8.609 -8.826 -0.584 1.00 97.81 107 LEU A O 1
ATOM 790 N N . THR A 1 108 ? -10.016 -9.095 1.140 1.00 94.75 108 THR A N 1
ATOM 791 C CA . THR A 1 108 ? -10.928 -8.015 0.748 1.00 94.75 108 THR A CA 1
ATOM 792 C C . THR A 1 108 ? -11.319 -7.157 1.938 1.00 94.75 108 THR A C 1
ATOM 794 O O . THR A 1 108 ? -11.698 -7.692 2.975 1.00 94.75 108 THR A O 1
ATOM 797 N N . GLY A 1 109 ? -11.308 -5.833 1.777 1.00 94.25 109 GLY A N 1
ATOM 798 C CA . GLY A 1 109 ? -11.893 -4.928 2.770 1.00 94.25 109 GLY A CA 1
ATOM 799 C C . GLY A 1 109 ? -11.133 -4.876 4.098 1.00 94.25 109 GLY A C 1
ATOM 800 O O . GLY A 1 109 ? -11.752 -4.670 5.138 1.00 94.25 109 GLY A O 1
ATOM 801 N N . LEU A 1 110 ? -9.814 -5.088 4.080 1.00 97.00 110 LEU A N 1
ATOM 802 C CA . LEU A 1 110 ? -8.959 -5.107 5.272 1.00 97.00 110 LEU A CA 1
ATOM 803 C C . LEU A 1 110 ? -7.906 -3.999 5.222 1.00 97.00 110 LEU A C 1
ATOM 805 O O . LEU A 1 110 ? -7.342 -3.718 4.164 1.00 97.00 110 LEU A O 1
ATOM 809 N N . THR A 1 111 ? -7.599 -3.413 6.378 1.00 98.19 111 THR A N 1
ATOM 810 C CA . THR A 1 111 ? -6.371 -2.631 6.571 1.00 98.19 111 THR A CA 1
ATOM 811 C C . THR A 1 111 ? -5.292 -3.536 7.154 1.00 98.19 111 THR A C 1
ATOM 813 O O . THR A 1 111 ? -5.494 -4.126 8.211 1.00 98.19 111 THR A O 1
ATOM 816 N N . LEU A 1 112 ? -4.150 -3.641 6.477 1.00 98.69 112 LEU A N 1
ATOM 817 C CA . LEU A 1 112 ? -2.935 -4.270 6.985 1.00 98.69 112 LEU A CA 1
ATOM 818 C C . LEU A 1 112 ? -1.946 -3.169 7.355 1.00 98.69 112 LEU A C 1
ATOM 820 O O . LEU A 1 112 ? -1.572 -2.348 6.514 1.00 98.69 112 LEU A O 1
ATOM 824 N N . GLU A 1 113 ? -1.537 -3.144 8.614 1.00 97.75 113 GLU A N 1
ATOM 825 C CA . GLU A 1 113 ? -0.726 -2.070 9.166 1.00 97.75 113 GLU A CA 1
ATOM 826 C C . GLU A 1 113 ? 0.500 -2.618 9.891 1.00 97.75 113 GLU A C 1
ATOM 828 O O . GLU A 1 113 ? 0.399 -3.494 10.753 1.00 97.75 113 GLU A O 1
ATOM 833 N N . ASN A 1 114 ? 1.662 -2.039 9.595 1.00 97.38 114 ASN A N 1
ATOM 834 C CA . ASN A 1 114 ? 2.799 -2.129 10.497 1.00 97.38 114 ASN A CA 1
ATOM 835 C C . ASN A 1 114 ? 2.970 -0.794 11.225 1.00 97.38 114 ASN A C 1
ATOM 837 O O . ASN A 1 114 ? 3.342 0.219 10.624 1.00 97.38 114 ASN A O 1
ATOM 841 N N . THR A 1 115 ? 2.660 -0.810 12.524 1.00 93.31 115 THR A N 1
ATOM 842 C CA . THR A 1 115 ? 2.492 0.392 13.353 1.00 93.31 115 THR A CA 1
ATOM 843 C C . THR A 1 115 ? 3.802 1.145 13.567 1.00 93.31 115 THR A C 1
ATOM 845 O O . THR A 1 115 ? 3.764 2.357 13.758 1.00 93.31 115 THR A O 1
ATOM 848 N N . GLN A 1 116 ? 4.959 0.472 13.478 1.00 91.88 116 GLN A N 1
ATOM 849 C CA . GLN A 1 116 ? 6.273 1.117 13.558 1.00 91.88 116 GLN A CA 1
ATOM 850 C C . GLN A 1 116 ? 6.485 2.062 12.378 1.00 91.88 116 GLN A C 1
ATOM 852 O O . GLN A 1 116 ? 6.795 3.237 12.573 1.00 91.88 116 GLN A O 1
ATOM 857 N N . GLY A 1 117 ? 6.265 1.570 11.159 1.00 90.19 117 GLY A N 1
ATOM 858 C CA . GLY A 1 117 ? 6.350 2.408 9.973 1.00 90.19 117 GLY A CA 1
ATOM 859 C C . GLY A 1 117 ? 5.177 3.378 9.855 1.00 90.19 117 GLY A C 1
ATOM 860 O O . GLY A 1 117 ? 5.344 4.435 9.267 1.00 90.19 117 GLY A O 1
ATOM 861 N N . ARG A 1 118 ? 4.003 3.118 10.455 1.00 87.50 118 ARG A N 1
ATOM 862 C CA . ARG A 1 118 ? 2.921 4.123 10.477 1.00 87.50 118 ARG A CA 1
ATOM 863 C C . ARG A 1 118 ? 3.367 5.416 11.168 1.00 87.50 118 ARG A C 1
ATOM 865 O O . ARG A 1 118 ? 3.051 6.492 10.669 1.00 87.50 118 ARG A O 1
ATOM 872 N N . ILE A 1 119 ? 4.083 5.330 12.287 1.00 85.00 119 ILE A N 1
ATOM 873 C CA . ILE A 1 119 ? 4.428 6.506 13.106 1.00 85.00 119 ILE A CA 1
ATOM 874 C C . ILE A 1 119 ? 5.790 7.131 12.776 1.00 85.00 119 ILE A C 1
ATOM 876 O O . ILE A 1 119 ? 6.098 8.205 13.289 1.00 85.00 119 ILE A O 1
ATOM 880 N N . GLY A 1 120 ? 6.614 6.482 11.952 1.00 84.69 120 GLY A N 1
ATOM 881 C CA . GLY A 1 120 ? 7.966 6.944 11.639 1.00 84.69 120 GLY A CA 1
ATOM 882 C C . GLY A 1 120 ? 8.389 6.642 10.209 1.00 84.69 120 GLY A C 1
ATOM 883 O O . GLY A 1 120 ? 7.655 6.029 9.437 1.00 84.69 120 GLY A O 1
ATOM 884 N N . ASP A 1 121 ? 9.596 7.078 9.846 1.00 86.00 121 ASP A N 1
ATOM 885 C CA . ASP A 1 121 ? 10.067 6.903 8.473 1.00 86.00 121 ASP A CA 1
ATOM 886 C C . ASP A 1 121 ? 10.722 5.544 8.197 1.00 86.00 121 ASP A C 1
ATOM 888 O O . ASP A 1 121 ? 10.687 5.066 7.069 1.00 86.00 121 ASP A O 1
ATOM 892 N N . GLY A 1 122 ? 11.273 4.910 9.228 1.00 84.62 122 GLY A N 1
ATOM 893 C CA . GLY A 1 122 ? 11.931 3.611 9.173 1.00 84.62 122 GLY A CA 1
ATOM 894 C C . GLY A 1 122 ? 12.204 3.087 10.590 1.00 84.62 122 GLY A C 1
ATOM 895 O O . GLY A 1 122 ? 11.783 3.726 11.561 1.00 84.62 122 GLY A O 1
ATOM 896 N N . PRO A 1 123 ? 12.929 1.966 10.760 1.00 92.06 123 PRO A N 1
ATOM 897 C CA . PRO A 1 123 ? 13.511 1.091 9.730 1.00 92.06 123 PRO A CA 1
ATOM 898 C C . PRO A 1 123 ? 12.450 0.341 8.898 1.00 92.06 123 PRO A C 1
ATOM 900 O O . PRO A 1 123 ? 11.249 0.563 9.064 1.00 92.06 123 PRO A O 1
ATOM 903 N N . GLN A 1 124 ? 12.893 -0.558 8.010 1.00 94.88 124 GLN A N 1
ATOM 904 C CA . GLN A 1 124 ? 12.023 -1.421 7.199 1.00 94.88 124 GLN A CA 1
ATOM 905 C C . GLN A 1 124 ? 10.911 -2.041 8.053 1.00 94.88 124 GLN A C 1
ATOM 907 O O . GLN A 1 124 ? 11.190 -2.661 9.080 1.00 94.88 124 GLN A O 1
ATOM 912 N N . SER A 1 125 ? 9.662 -1.877 7.637 1.00 96.31 125 SER A N 1
ATOM 913 C CA . SER A 1 125 ? 8.483 -2.302 8.388 1.00 96.31 125 SER A CA 1
ATOM 914 C C . SER A 1 125 ? 7.378 -2.698 7.409 1.00 96.31 125 SER A C 1
ATOM 916 O O . SER A 1 125 ? 6.625 -1.879 6.900 1.00 96.31 125 SER A O 1
ATOM 918 N N . LEU A 1 126 ? 7.280 -3.994 7.120 1.00 98.25 126 LEU A N 1
ATOM 919 C CA . LEU A 1 126 ? 6.353 -4.505 6.118 1.00 98.25 126 LEU A CA 1
ATOM 920 C C . LEU A 1 126 ? 4.952 -4.596 6.725 1.00 98.25 126 LEU A C 1
ATOM 922 O O . LEU A 1 126 ? 4.752 -5.273 7.739 1.00 98.25 126 LEU A O 1
ATOM 926 N N . ALA A 1 127 ? 3.968 -3.980 6.074 1.00 98.56 127 ALA A N 1
ATOM 927 C CA . ALA A 1 127 ? 2.559 -4.266 6.326 1.00 98.56 127 ALA A CA 1
ATOM 928 C C . ALA A 1 127 ? 2.196 -5.649 5.770 1.00 98.56 127 ALA A C 1
ATOM 930 O O . ALA A 1 127 ? 1.506 -6.426 6.430 1.00 98.56 127 ALA A O 1
ATOM 931 N N . VAL A 1 128 ? 2.707 -5.984 4.579 1.00 98.81 128 VAL A N 1
ATOM 932 C CA . VAL A 1 128 ? 2.481 -7.289 3.954 1.00 98.81 128 VAL A CA 1
ATOM 933 C C . VAL A 1 128 ? 3.714 -7.809 3.223 1.00 98.81 128 VAL A C 1
ATOM 935 O O . VAL A 1 128 ? 4.432 -7.065 2.554 1.00 98.81 128 VAL A O 1
ATOM 938 N N . LYS A 1 129 ? 3.905 -9.125 3.300 1.00 98.75 129 LYS A N 1
ATOM 939 C CA . LYS A 1 129 ? 4.811 -9.891 2.449 1.00 98.75 129 LYS A CA 1
ATOM 940 C C . LYS A 1 129 ? 4.051 -11.009 1.756 1.00 98.75 129 LYS A C 1
ATOM 942 O O . LYS A 1 129 ? 3.496 -11.890 2.418 1.00 98.75 129 LYS A O 1
ATOM 947 N N . THR A 1 130 ? 4.087 -11.025 0.429 1.00 98.75 130 THR A N 1
ATOM 948 C CA . THR A 1 130 ? 3.690 -12.207 -0.336 1.00 98.75 130 THR A CA 1
ATOM 949 C C . THR A 1 130 ? 4.891 -13.122 -0.534 1.00 98.75 130 THR A C 1
ATOM 951 O O . THR A 1 130 ? 6.011 -12.662 -0.754 1.00 98.75 130 THR A O 1
ATOM 954 N N . ASN A 1 131 ? 4.657 -14.425 -0.423 1.00 98.25 131 ASN A N 1
ATOM 955 C CA . ASN A 1 131 ? 5.643 -15.476 -0.659 1.00 98.25 131 ASN A CA 1
ATOM 956 C C . ASN A 1 131 ? 5.000 -16.685 -1.368 1.00 98.25 131 ASN A C 1
ATOM 958 O O . ASN A 1 131 ? 5.452 -17.819 -1.226 1.00 98.25 131 ASN A O 1
ATOM 962 N N . ALA A 1 132 ? 3.909 -16.441 -2.094 1.00 98.31 132 ALA A N 1
ATOM 963 C CA . ALA A 1 132 ? 3.122 -17.434 -2.814 1.00 98.31 132 ALA A CA 1
ATOM 964 C C . ALA A 1 132 ? 2.498 -16.830 -4.080 1.00 98.31 132 ALA A C 1
ATOM 966 O O . ALA A 1 132 ? 2.511 -15.613 -4.271 1.00 98.31 132 ALA A O 1
ATOM 967 N N . ASP A 1 133 ? 2.017 -17.693 -4.969 1.00 98.56 133 ASP A N 1
ATOM 968 C CA . ASP A 1 133 ? 1.504 -17.324 -6.283 1.00 98.56 133 ASP A CA 1
ATOM 969 C C . ASP A 1 133 ? -0.020 -17.138 -6.256 1.00 98.56 133 ASP A C 1
ATOM 971 O O . ASP A 1 133 ? -0.732 -17.776 -5.479 1.00 98.56 133 ASP A O 1
ATOM 975 N N . ARG A 1 134 ? -0.532 -16.298 -7.159 1.00 98.31 134 ARG A N 1
ATOM 976 C CA . ARG A 1 134 ? -1.966 -16.038 -7.355 1.00 98.31 134 ARG A CA 1
ATOM 977 C C . ARG A 1 134 ? -2.656 -15.446 -6.124 1.00 98.31 134 ARG A C 1
ATOM 979 O O . ARG A 1 134 ? -3.726 -15.894 -5.720 1.00 98.31 134 ARG A O 1
ATOM 986 N N . ILE A 1 135 ? -2.037 -14.427 -5.533 1.00 98.69 135 ILE A N 1
ATOM 987 C CA . ILE A 1 135 ? -2.614 -13.689 -4.402 1.00 98.69 135 ILE A CA 1
ATOM 988 C C . ILE A 1 135 ? -3.384 -12.474 -4.913 1.00 98.69 135 ILE A C 1
ATOM 990 O O . ILE A 1 135 ? -2.877 -11.722 -5.749 1.00 98.69 135 ILE A O 1
ATOM 994 N N . VAL A 1 136 ? -4.584 -12.248 -4.380 1.00 98.12 136 VAL A N 1
ATOM 995 C CA . VAL A 1 136 ? -5.421 -11.102 -4.753 1.00 98.12 136 VAL A CA 1
ATOM 996 C C . VAL A 1 136 ? -5.768 -10.240 -3.545 1.00 98.12 136 VAL A C 1
ATOM 998 O O . VAL A 1 136 ? -6.178 -10.732 -2.497 1.00 98.12 136 VAL A O 1
ATOM 1001 N N . PHE A 1 137 ? -5.671 -8.929 -3.714 1.00 98.12 137 PHE A N 1
ATOM 1002 C CA . PHE A 1 137 ? -6.145 -7.942 -2.756 1.00 98.12 137 PHE A CA 1
ATOM 1003 C C . PHE A 1 137 ? -7.204 -7.067 -3.417 1.00 98.12 137 PHE A C 1
ATOM 1005 O O . PHE A 1 137 ? -6.969 -6.521 -4.494 1.00 98.12 137 PHE A O 1
ATOM 1012 N N . VAL A 1 138 ? -8.361 -6.916 -2.775 1.00 95.56 138 VAL A N 1
ATOM 1013 C CA . VAL A 1 138 ? -9.472 -6.101 -3.282 1.00 95.56 138 VAL A CA 1
ATOM 1014 C C . VAL A 1 138 ? -9.887 -5.094 -2.227 1.00 95.56 138 VAL A C 1
ATOM 1016 O O . VAL A 1 138 ? -10.322 -5.478 -1.144 1.00 95.56 138 VAL A O 1
ATOM 1019 N N . ASN A 1 139 ? -9.814 -3.801 -2.540 1.00 95.19 139 ASN A N 1
ATOM 1020 C CA . ASN A 1 139 ? -10.226 -2.754 -1.602 1.00 95.19 139 ASN A CA 1
ATOM 1021 C C . ASN A 1 139 ? -9.561 -2.917 -0.221 1.00 95.19 139 ASN A C 1
ATOM 1023 O O . ASN A 1 139 ? -10.232 -2.905 0.810 1.00 95.19 139 ASN A O 1
ATOM 1027 N N . CYS A 1 140 ? -8.248 -3.155 -0.214 1.00 97.69 140 CYS A N 1
ATOM 1028 C CA . CYS A 1 140 ? -7.440 -3.252 0.999 1.00 97.69 140 CYS A CA 1
ATOM 1029 C C . CYS A 1 140 ? -6.592 -1.990 1.184 1.00 97.69 140 CYS A C 1
ATOM 1031 O O . CYS A 1 140 ? -6.278 -1.295 0.214 1.00 97.69 140 CYS A O 1
ATOM 1033 N N . ARG A 1 141 ? -6.196 -1.717 2.429 1.00 98.12 141 ARG A N 1
ATOM 1034 C CA . ARG A 1 141 ? -5.241 -0.661 2.786 1.00 98.12 141 ARG A CA 1
ATOM 1035 C C . ARG A 1 141 ? -3.950 -1.288 3.289 1.00 98.12 141 ARG A C 1
ATOM 1037 O O . ARG A 1 141 ? -4.003 -2.224 4.079 1.00 98.12 141 ARG A O 1
ATOM 1044 N N . PHE A 1 142 ? -2.816 -0.746 2.872 1.00 98.69 142 PHE A N 1
ATOM 1045 C CA . PHE A 1 142 ? -1.494 -1.146 3.347 1.00 98.69 142 PHE A CA 1
ATOM 1046 C C . PHE A 1 142 ? -0.807 0.091 3.899 1.00 98.69 142 PHE A C 1
ATOM 1048 O O . PHE A 1 142 ? -0.573 1.036 3.148 1.00 98.69 142 PHE A O 1
ATOM 1055 N N . ILE A 1 143 ? -0.549 0.107 5.205 1.00 97.31 143 ILE A N 1
ATOM 1056 C CA . ILE A 1 143 ? -0.059 1.296 5.907 1.00 97.31 143 ILE A CA 1
ATOM 1057 C C . ILE A 1 143 ? 1.227 0.948 6.641 1.00 97.31 143 ILE A C 1
ATOM 1059 O O . ILE A 1 143 ? 1.233 0.128 7.562 1.00 97.31 143 ILE A O 1
ATOM 1063 N N . SER A 1 144 ? 2.323 1.583 6.236 1.00 96.12 144 SER A N 1
ATOM 1064 C CA . SER A 1 144 ? 3.563 1.585 7.002 1.00 96.12 144 SER A CA 1
ATOM 1065 C C . SER A 1 144 ? 4.474 2.744 6.579 1.00 96.12 144 SER A C 1
ATOM 1067 O O . SER A 1 144 ? 3.973 3.811 6.242 1.00 96.12 144 SER A O 1
ATOM 1069 N N . GLY A 1 145 ? 5.796 2.577 6.660 1.00 93.56 145 GLY A N 1
ATOM 1070 C CA . GLY A 1 145 ? 6.792 3.583 6.297 1.00 93.56 145 GLY A CA 1
ATOM 1071 C C . GLY A 1 145 ? 7.704 3.082 5.185 1.00 93.56 145 GLY A C 1
ATOM 1072 O O . GLY A 1 145 ? 7.344 3.118 4.007 1.00 93.56 145 GLY A O 1
ATOM 1073 N N . GLN A 1 146 ? 8.899 2.641 5.564 1.00 95.69 146 GLN A N 1
ATOM 1074 C CA . GLN A 1 146 ? 9.831 1.985 4.656 1.00 95.69 146 GLN A CA 1
ATOM 1075 C C . GLN A 1 146 ? 9.425 0.518 4.424 1.00 95.69 146 GLN A C 1
ATOM 1077 O O . GLN A 1 146 ? 9.143 -0.192 5.387 1.00 95.69 146 GLN A O 1
ATOM 1082 N N . ASP A 1 147 ? 9.469 0.051 3.172 1.00 97.62 147 ASP A N 1
ATOM 1083 C CA . ASP A 1 147 ? 9.207 -1.343 2.767 1.00 97.62 147 ASP A CA 1
ATOM 1084 C C . ASP A 1 147 ? 7.758 -1.835 3.035 1.00 97.62 147 ASP A C 1
ATOM 1086 O O . ASP A 1 147 ? 7.547 -3.004 3.337 1.00 97.62 147 ASP A O 1
ATOM 1090 N N . THR A 1 148 ? 6.728 -0.985 2.917 1.00 98.62 148 THR A N 1
ATOM 1091 C CA . THR A 1 148 ? 5.327 -1.341 3.253 1.00 98.62 148 THR A CA 1
ATOM 1092 C C . THR A 1 148 ? 4.813 -2.646 2.608 1.00 98.62 148 THR A C 1
ATOM 1094 O O . THR A 1 148 ? 4.205 -3.472 3.296 1.00 98.62 148 THR A O 1
ATOM 1097 N N . VAL A 1 149 ? 5.006 -2.835 1.299 1.00 98.88 149 VAL A N 1
ATOM 1098 C CA . VAL A 1 149 ? 4.500 -3.978 0.519 1.00 98.88 149 VAL A CA 1
ATOM 1099 C C . VAL A 1 149 ? 5.660 -4.698 -0.161 1.00 98.88 149 VAL A C 1
ATOM 1101 O O . VAL A 1 149 ? 6.263 -4.170 -1.097 1.00 98.88 149 VAL A O 1
ATOM 1104 N N . MET A 1 150 ? 5.912 -5.941 0.253 1.00 98.75 150 MET A N 1
ATOM 1105 C CA . MET A 1 150 ? 6.844 -6.838 -0.429 1.00 98.75 150 MET A CA 1
ATOM 1106 C C . MET A 1 150 ? 6.092 -7.839 -1.308 1.00 98.75 150 MET A C 1
ATOM 1108 O O . MET A 1 150 ? 5.330 -8.664 -0.794 1.00 98.75 150 MET A O 1
ATOM 1112 N N . VAL A 1 151 ? 6.372 -7.827 -2.613 1.00 98.81 151 VAL A N 1
ATOM 1113 C CA . VAL A 1 151 ? 5.896 -8.843 -3.562 1.00 98.81 151 VAL A CA 1
ATOM 1114 C C . VAL A 1 151 ? 7.028 -9.780 -3.983 1.00 98.81 151 VAL A C 1
ATOM 1116 O O . VAL A 1 151 ? 7.949 -9.413 -4.719 1.00 98.81 151 VAL A O 1
ATOM 1119 N N . ALA A 1 152 ? 7.003 -11.005 -3.469 1.00 94.56 152 ALA A N 1
ATOM 1120 C CA . ALA A 1 152 ? 8.035 -12.003 -3.720 1.00 94.56 152 ALA A CA 1
ATOM 1121 C C . ALA A 1 152 ? 7.466 -13.435 -3.776 1.00 94.56 152 ALA A C 1
ATOM 1123 O O . ALA A 1 152 ? 6.321 -13.671 -3.376 1.00 94.56 152 ALA A O 1
ATOM 1124 N N . PRO A 1 153 ? 8.285 -14.414 -4.205 1.00 97.12 153 PRO A N 1
ATOM 1125 C CA . PRO A 1 153 ? 9.496 -14.301 -5.034 1.00 97.12 153 PRO A CA 1
ATOM 1126 C C . PRO A 1 153 ? 9.213 -13.966 -6.513 1.00 97.12 153 PRO A C 1
ATOM 1128 O O . PRO A 1 153 ? 8.084 -13.686 -6.917 1.00 97.12 153 PRO A O 1
ATOM 1131 N N . ALA A 1 154 ? 10.269 -13.973 -7.332 1.00 97.12 154 ALA A N 1
ATOM 1132 C CA . ALA A 1 154 ? 10.168 -13.917 -8.789 1.00 97.12 154 ALA A CA 1
ATOM 1133 C C . ALA A 1 154 ? 9.243 -15.018 -9.345 1.00 97.12 154 ALA A C 1
ATOM 1135 O O . ALA A 1 154 ? 9.095 -16.080 -8.743 1.00 97.12 154 ALA A O 1
ATOM 1136 N N . ASN A 1 155 ? 8.652 -14.767 -10.511 1.00 95.50 155 ASN A N 1
ATOM 1137 C CA . ASN A 1 155 ? 7.677 -15.605 -11.223 1.00 95.50 155 ASN A CA 1
ATOM 1138 C C . ASN A 1 155 ? 6.327 -15.811 -10.521 1.00 95.50 155 ASN A C 1
ATOM 1140 O O . ASN A 1 155 ? 5.427 -16.394 -11.122 1.00 95.50 155 ASN A O 1
ATOM 1144 N N . TYR A 1 156 ? 6.154 -15.331 -9.290 1.00 98.31 156 TYR A N 1
ATOM 1145 C CA . TYR A 1 156 ? 4.850 -15.334 -8.632 1.00 98.31 156 TYR A CA 1
ATOM 1146 C C . TYR A 1 156 ? 4.041 -14.114 -9.033 1.00 98.31 156 TYR A C 1
ATOM 1148 O O . TYR A 1 156 ? 4.595 -13.080 -9.416 1.00 98.31 156 TYR A O 1
ATOM 1156 N N . ARG A 1 157 ? 2.721 -14.263 -8.970 1.00 98.75 157 ARG A N 1
ATOM 1157 C CA . ARG A 1 157 ? 1.758 -13.290 -9.467 1.00 98.75 157 ARG A CA 1
ATOM 1158 C C . ARG A 1 157 ? 0.892 -12.762 -8.337 1.00 98.75 157 ARG A C 1
ATOM 1160 O O . ARG A 1 157 ? 0.353 -13.536 -7.544 1.00 98.75 157 ARG A O 1
ATOM 1167 N N . VAL A 1 158 ? 0.742 -11.444 -8.291 1.00 98.81 158 VAL A N 1
ATOM 1168 C CA . VAL A 1 158 ? -0.071 -10.750 -7.288 1.00 98.81 158 VAL A CA 1
ATOM 1169 C C . VAL A 1 158 ? -0.937 -9.701 -7.980 1.00 98.81 158 VAL A C 1
ATOM 1171 O O . VAL A 1 158 ? -0.460 -8.987 -8.861 1.00 98.81 158 VAL A O 1
ATOM 1174 N N . TYR A 1 159 ? -2.207 -9.602 -7.594 1.00 98.69 159 TYR A N 1
ATOM 1175 C CA . TYR A 1 159 ? -3.144 -8.630 -8.156 1.00 98.69 159 TYR A CA 1
ATOM 1176 C C . TYR A 1 159 ? -3.748 -7.758 -7.057 1.00 98.69 159 TYR A C 1
ATOM 1178 O O . TYR A 1 159 ? -4.402 -8.260 -6.147 1.00 98.69 159 TYR A O 1
ATOM 1186 N N . PHE A 1 160 ? -3.555 -6.449 -7.149 1.00 98.69 160 PHE A N 1
ATOM 1187 C CA . PHE A 1 160 ? -4.157 -5.453 -6.272 1.00 98.69 160 PHE A CA 1
ATOM 1188 C C . PHE A 1 160 ? -5.207 -4.689 -7.073 1.00 98.69 160 PHE A C 1
ATOM 1190 O O . PHE A 1 160 ? -4.875 -4.060 -8.072 1.00 98.69 160 PHE A O 1
ATOM 1197 N N . TYR A 1 161 ? -6.463 -4.729 -6.635 1.00 96.75 161 TYR A N 1
ATOM 1198 C CA . TYR A 1 161 ? -7.562 -4.019 -7.281 1.00 96.75 161 TYR A CA 1
ATOM 1199 C C . TYR A 1 161 ? -8.210 -3.031 -6.323 1.00 96.75 161 TYR A C 1
ATOM 1201 O O . TYR A 1 161 ? -8.694 -3.414 -5.253 1.00 96.75 161 TYR A O 1
ATOM 1209 N N . ASN A 1 162 ? -8.253 -1.759 -6.721 1.00 95.69 162 ASN A N 1
ATOM 1210 C CA . ASN A 1 162 ? -8.845 -0.684 -5.926 1.00 95.69 162 ASN A CA 1
ATOM 1211 C C . ASN A 1 162 ? -8.261 -0.594 -4.499 1.00 95.69 162 ASN A C 1
ATOM 1213 O O . ASN A 1 162 ? -8.960 -0.272 -3.544 1.00 95.69 162 ASN A O 1
ATOM 1217 N N . CYS A 1 163 ? -6.982 -0.929 -4.327 1.00 98.19 163 CYS A N 1
ATOM 1218 C CA . CYS A 1 163 ? -6.299 -0.850 -3.033 1.00 98.19 163 CYS A CA 1
ATOM 1219 C C . CYS A 1 163 ? -5.703 0.540 -2.779 1.00 98.19 163 CYS A C 1
ATOM 1221 O O . CYS A 1 163 ? -5.387 1.272 -3.717 1.00 98.19 163 CYS A O 1
ATOM 1223 N N . TYR A 1 164 ? -5.483 0.857 -1.507 1.00 98.50 164 TYR A N 1
ATOM 1224 C CA . TYR A 1 164 ? -4.729 2.023 -1.060 1.00 98.50 164 TYR A CA 1
ATOM 1225 C C . TYR A 1 164 ? -3.400 1.570 -0.450 1.00 98.50 164 TYR A C 1
ATOM 1227 O O . TYR A 1 164 ? -3.387 0.750 0.469 1.00 98.50 164 TYR A O 1
ATOM 1235 N N . ILE A 1 165 ? -2.287 2.086 -0.962 1.00 98.75 165 ILE A N 1
ATOM 1236 C CA . ILE A 1 165 ? -0.947 1.757 -0.478 1.00 98.75 165 ILE A CA 1
ATOM 1237 C C . ILE A 1 165 ? -0.274 3.044 -0.010 1.00 98.75 165 ILE A C 1
ATOM 1239 O O . ILE A 1 165 ? -0.179 4.000 -0.775 1.00 98.75 165 ILE A O 1
ATOM 1243 N N . ASP A 1 166 ? 0.207 3.041 1.229 1.00 95.25 166 ASP A N 1
ATOM 1244 C CA . ASP A 1 166 ? 0.881 4.161 1.878 1.00 95.25 166 ASP A CA 1
ATOM 1245 C C . ASP A 1 166 ? 2.293 3.777 2.336 1.00 95.25 166 ASP A C 1
ATOM 1247 O O . ASP A 1 166 ? 2.508 2.729 2.953 1.00 95.25 166 ASP A O 1
ATOM 1251 N N . GLY A 1 167 ? 3.264 4.640 2.052 1.00 95.94 167 GLY A N 1
ATOM 1252 C CA . GLY A 1 167 ? 4.600 4.531 2.623 1.00 95.94 167 GLY A CA 1
ATOM 1253 C C . GLY A 1 167 ? 5.513 5.662 2.169 1.00 95.94 167 GLY A C 1
ATOM 1254 O O . GLY A 1 167 ? 5.046 6.655 1.602 1.00 95.94 167 GLY A O 1
ATOM 1255 N N . ASN A 1 168 ? 6.817 5.523 2.437 1.00 93.88 168 ASN A N 1
ATOM 1256 C CA . ASN A 1 168 ? 7.799 6.571 2.128 1.00 93.88 168 ASN A CA 1
ATOM 1257 C C . ASN A 1 168 ? 9.048 6.149 1.333 1.00 93.88 168 ASN A C 1
ATOM 1259 O O . ASN A 1 168 ? 9.545 6.907 0.500 1.00 93.88 168 ASN A O 1
ATOM 1263 N N . THR A 1 169 ? 9.581 4.958 1.568 1.00 95.81 169 THR A N 1
ATOM 1264 C CA . THR A 1 169 ? 10.883 4.543 1.043 1.00 95.81 169 THR A CA 1
ATOM 1265 C C . THR A 1 169 ? 10.742 3.112 0.601 1.00 95.81 169 THR A C 1
ATOM 1267 O O . THR A 1 169 ? 10.423 2.255 1.419 1.00 95.81 169 THR A O 1
ATOM 1270 N N . ASP A 1 170 ? 10.956 2.865 -0.689 1.00 97.38 170 ASP A N 1
ATOM 1271 C CA . ASP A 1 170 ? 10.886 1.533 -1.292 1.00 97.38 170 ASP A CA 1
ATOM 1272 C C . ASP A 1 170 ? 9.582 0.802 -0.940 1.00 97.38 170 ASP A C 1
ATOM 1274 O O . ASP A 1 170 ? 9.537 -0.417 -0.802 1.00 97.38 170 ASP A O 1
ATOM 1278 N N . PHE A 1 171 ? 8.498 1.554 -0.740 1.00 98.31 171 PHE A N 1
ATOM 1279 C CA . PHE A 1 171 ? 7.340 1.029 -0.026 1.00 98.31 171 PHE A CA 1
ATOM 1280 C C . PHE A 1 171 ? 6.516 0.039 -0.857 1.00 98.31 171 PHE A C 1
ATOM 1282 O O . PHE A 1 171 ? 5.648 -0.642 -0.316 1.00 98.31 171 PHE A O 1
ATOM 1289 N N . ILE A 1 172 ? 6.816 -0.089 -2.152 1.00 98.88 172 ILE A N 1
ATOM 1290 C CA . ILE A 1 172 ? 6.401 -1.209 -2.996 1.00 98.88 172 ILE A CA 1
ATOM 1291 C C . ILE A 1 172 ? 7.652 -1.830 -3.621 1.00 98.88 172 ILE A C 1
ATOM 1293 O O . ILE A 1 172 ? 8.280 -1.243 -4.505 1.00 98.88 172 ILE A O 1
ATOM 1297 N N . TYR A 1 173 ? 8.025 -3.033 -3.198 1.00 98.75 173 TYR A N 1
ATOM 1298 C CA . TYR A 1 173 ? 9.287 -3.640 -3.622 1.00 98.75 173 TYR A CA 1
ATOM 1299 C C . TYR A 1 173 ? 9.202 -5.153 -3.797 1.00 98.75 173 TYR A C 1
ATOM 1301 O O . TYR A 1 173 ? 8.266 -5.810 -3.343 1.00 98.75 173 TYR A O 1
ATOM 1309 N N . GLY A 1 174 ? 10.208 -5.715 -4.468 1.00 98.44 174 GLY A N 1
ATOM 1310 C CA . GLY A 1 174 ? 10.326 -7.154 -4.689 1.00 98.44 174 GLY A CA 1
ATOM 1311 C C . GLY A 1 174 ? 10.337 -7.563 -6.161 1.00 98.44 174 GLY A C 1
ATOM 1312 O O . GLY A 1 174 ? 10.493 -6.738 -7.061 1.00 98.44 174 GLY A O 1
ATOM 1313 N N . ALA A 1 175 ? 10.247 -8.870 -6.397 1.00 98.31 175 ALA A N 1
ATOM 1314 C CA . ALA A 1 175 ? 10.610 -9.496 -7.667 1.00 98.31 175 ALA A CA 1
ATOM 1315 C C . ALA A 1 175 ? 9.426 -10.090 -8.445 1.00 98.31 175 ALA A C 1
ATOM 1317 O O . ALA A 1 175 ? 9.601 -10.451 -9.608 1.00 98.31 175 ALA A O 1
ATOM 1318 N N . SER A 1 176 ? 8.248 -10.219 -7.830 1.00 98.62 176 SER A N 1
ATOM 1319 C CA . SER A 1 176 ? 7.062 -10.814 -8.461 1.00 98.62 176 SER A CA 1
ATOM 1320 C C . SER A 1 176 ? 6.555 -10.025 -9.673 1.00 98.62 176 SER A C 1
ATOM 1322 O O . SER A 1 176 ? 6.909 -8.863 -9.886 1.00 98.62 176 SER A O 1
ATOM 1324 N N . VAL A 1 177 ? 5.676 -10.659 -10.449 1.00 98.75 177 VAL A N 1
ATOM 1325 C CA . VAL A 1 177 ? 4.796 -9.968 -11.392 1.00 98.75 177 VAL A CA 1
ATOM 1326 C C . VAL A 1 177 ? 3.589 -9.456 -10.605 1.00 98.75 177 VAL A C 1
ATOM 1328 O O . VAL A 1 177 ? 2.721 -10.237 -10.219 1.00 98.75 177 VAL A O 1
ATOM 1331 N N . ALA A 1 178 ? 3.540 -8.157 -10.324 1.00 98.88 178 ALA A N 1
ATOM 1332 C CA . ALA A 1 178 ? 2.481 -7.561 -9.515 1.00 98.88 178 ALA A CA 1
ATOM 1333 C C . ALA A 1 178 ? 1.744 -6.476 -10.294 1.00 98.88 178 ALA A C 1
ATOM 1335 O O . ALA A 1 178 ? 2.363 -5.530 -10.780 1.00 98.88 178 ALA A O 1
ATOM 1336 N N . VAL A 1 179 ? 0.422 -6.608 -10.392 1.00 98.94 179 VAL A N 1
ATOM 1337 C CA . VAL A 1 179 ? -0.446 -5.614 -11.029 1.00 98.94 179 VAL A CA 1
ATOM 1338 C C . VAL A 1 179 ? -1.187 -4.830 -9.953 1.00 98.94 179 VAL A C 1
ATOM 1340 O O . VAL A 1 179 ? -1.856 -5.419 -9.109 1.00 98.94 179 VAL A O 1
ATOM 1343 N N . PHE A 1 180 ? -1.086 -3.508 -10.013 1.00 98.94 180 PHE A N 1
ATOM 1344 C CA . PHE A 1 180 ? -1.840 -2.547 -9.219 1.00 98.94 180 PHE A CA 1
ATOM 1345 C C . PHE A 1 180 ? -2.825 -1.852 -10.154 1.00 98.94 180 PHE A C 1
ATOM 1347 O O . PHE A 1 180 ? -2.415 -1.092 -11.025 1.00 98.94 180 PHE A O 1
ATOM 1354 N N . ASP A 1 181 ? -4.108 -2.154 -10.014 1.00 98.31 181 ASP A N 1
ATOM 1355 C CA . ASP A 1 181 ? -5.169 -1.725 -10.923 1.00 98.31 181 ASP A CA 1
ATOM 1356 C C . ASP A 1 181 ? -6.174 -0.843 -10.176 1.00 98.31 181 ASP A C 1
ATOM 1358 O O . ASP A 1 181 ? -6.782 -1.265 -9.184 1.00 98.31 181 ASP A O 1
ATOM 1362 N N . LYS A 1 182 ? -6.312 0.408 -10.632 1.00 97.38 182 LYS A N 1
ATOM 1363 C CA . LYS A 1 182 ? -7.124 1.462 -9.997 1.00 97.38 182 LYS A CA 1
ATOM 1364 C C . LYS A 1 182 ? -6.753 1.709 -8.535 1.00 97.38 182 LYS A C 1
ATOM 1366 O O . LYS A 1 182 ? -7.604 2.030 -7.707 1.00 97.38 182 LYS A O 1
ATOM 1371 N N . CYS A 1 183 ? -5.483 1.521 -8.193 1.00 98.56 183 CYS A N 1
ATOM 1372 C CA . CYS A 1 183 ? -4.993 1.751 -6.842 1.00 98.56 183 CYS A CA 1
ATOM 1373 C C . CYS A 1 183 ? -4.721 3.234 -6.582 1.00 98.56 183 CYS A C 1
ATOM 1375 O O . CYS A 1 183 ? -4.315 3.983 -7.473 1.00 98.56 183 CYS A O 1
ATOM 1377 N N . VAL A 1 184 ? -4.866 3.637 -5.322 1.00 98.31 184 VAL A N 1
ATOM 1378 C CA . VAL A 1 184 ? -4.318 4.899 -4.825 1.00 98.31 184 VAL A CA 1
ATOM 1379 C C . VAL A 1 184 ? -2.975 4.599 -4.175 1.00 98.31 184 VAL A C 1
ATOM 1381 O O . VAL A 1 184 ? -2.898 3.832 -3.216 1.00 98.31 184 VAL A O 1
ATOM 1384 N N . ILE A 1 185 ? -1.913 5.191 -4.709 1.00 98.56 185 ILE A N 1
ATOM 1385 C CA . ILE A 1 185 ? -0.550 5.031 -4.207 1.00 98.56 185 ILE A CA 1
ATOM 1386 C C . ILE A 1 185 ? -0.151 6.344 -3.539 1.00 98.56 185 ILE A C 1
ATOM 1388 O O . ILE A 1 185 ? 0.188 7.322 -4.203 1.00 98.56 185 ILE A O 1
ATOM 1392 N N . TYR A 1 186 ? -0.257 6.393 -2.217 1.00 97.38 186 TYR A N 1
ATOM 1393 C CA . TYR A 1 186 ? -0.042 7.606 -1.443 1.00 97.38 186 TYR A CA 1
ATOM 1394 C C . TYR A 1 186 ? 1.407 7.699 -0.966 1.00 97.38 186 TYR A C 1
ATOM 1396 O O . TYR A 1 186 ? 1.814 7.066 0.006 1.00 97.38 186 TYR A O 1
ATOM 1404 N N . CYS A 1 187 ? 2.184 8.524 -1.664 1.00 95.19 187 CYS A N 1
ATOM 1405 C CA . CYS A 1 187 ? 3.560 8.853 -1.310 1.00 95.19 187 CYS A CA 1
ATOM 1406 C C . CYS A 1 187 ? 3.586 9.787 -0.091 1.00 95.19 187 CYS A C 1
ATOM 1408 O O . CYS A 1 187 ? 3.543 11.014 -0.232 1.00 95.19 187 CYS A O 1
ATOM 1410 N N . ARG A 1 188 ? 3.611 9.214 1.112 1.00 92.19 188 ARG A N 1
ATOM 1411 C CA . ARG A 1 188 ? 3.406 9.945 2.364 1.00 92.19 188 ARG A CA 1
ATOM 1412 C C . ARG A 1 188 ? 4.530 10.943 2.640 1.00 92.19 188 ARG A C 1
ATOM 1414 O O . ARG A 1 188 ? 5.698 10.675 2.401 1.00 92.19 188 ARG A O 1
ATOM 1421 N N . ASP A 1 189 ? 4.194 12.109 3.174 1.00 89.50 189 ASP A N 1
ATOM 1422 C CA . ASP A 1 189 ? 5.217 13.063 3.612 1.00 89.50 189 ASP A CA 1
ATOM 1423 C C . ASP A 1 189 ? 6.033 12.495 4.785 1.00 89.50 189 ASP A C 1
ATOM 1425 O O . ASP A 1 189 ? 5.456 11.933 5.725 1.00 89.50 189 ASP A O 1
ATOM 1429 N N . ARG A 1 190 ? 7.360 12.630 4.725 1.00 87.00 190 ARG A N 1
ATOM 1430 C CA . ARG A 1 190 ? 8.269 12.064 5.723 1.00 87.00 190 ARG A CA 1
ATOM 1431 C C . ARG A 1 190 ? 8.267 12.870 7.010 1.00 87.00 190 ARG A C 1
ATOM 1433 O O . ARG A 1 190 ? 8.282 14.099 7.012 1.00 87.00 190 ARG A O 1
ATOM 1440 N N . THR A 1 191 ? 8.301 12.160 8.130 1.00 84.12 191 THR A N 1
ATOM 1441 C CA . THR A 1 191 ? 8.297 12.771 9.467 1.00 84.12 191 THR A CA 1
ATOM 1442 C C . THR A 1 191 ? 9.590 13.526 9.784 1.00 84.12 191 THR A C 1
ATOM 1444 O O . THR A 1 191 ? 9.571 14.482 10.559 1.00 84.12 191 THR A O 1
ATOM 1447 N N . ASP A 1 192 ? 10.701 13.146 9.150 1.00 83.31 192 ASP A N 1
ATOM 1448 C CA . ASP A 1 192 ? 12.008 13.797 9.268 1.00 83.31 192 ASP A CA 1
ATOM 1449 C C . ASP A 1 192 ? 12.179 15.055 8.397 1.00 83.31 192 ASP A C 1
ATOM 1451 O O . ASP A 1 192 ? 13.243 15.676 8.428 1.00 83.31 192 ASP A O 1
ATOM 1455 N N . LEU A 1 193 ? 11.145 15.449 7.639 1.00 78.69 193 LEU A N 1
ATOM 1456 C CA . LEU A 1 193 ? 11.144 16.592 6.714 1.00 78.69 193 LEU A CA 1
ATOM 1457 C C . LEU A 1 193 ? 12.177 16.484 5.579 1.00 78.69 193 LEU A C 1
ATOM 1459 O O . LEU A 1 193 ? 12.525 17.482 4.940 1.00 78.69 193 LEU A O 1
ATOM 1463 N N . SER A 1 194 ? 12.684 15.284 5.300 1.00 79.94 194 SER A N 1
ATOM 1464 C CA . SER A 1 194 ? 13.556 15.073 4.153 1.00 79.94 194 SER A CA 1
ATOM 1465 C C . SER A 1 194 ? 12.771 15.141 2.838 1.00 79.94 194 SER A C 1
ATOM 1467 O O . SER A 1 194 ? 11.586 14.807 2.735 1.00 79.94 194 SER A O 1
ATOM 1469 N N . LYS A 1 195 ? 13.458 15.601 1.791 1.00 76.56 195 LYS A N 1
ATOM 1470 C CA . LYS A 1 195 ? 12.848 15.882 0.485 1.00 76.56 195 LYS A CA 1
ATOM 1471 C C . LYS A 1 195 ? 12.760 14.666 -0.440 1.00 76.56 195 LYS A C 1
ATOM 1473 O O . LYS A 1 195 ? 12.231 14.821 -1.535 1.00 76.56 195 LYS A O 1
ATOM 1478 N N . GLY A 1 196 ? 13.292 13.505 -0.047 1.00 80.75 196 GLY A N 1
ATOM 1479 C CA . GLY A 1 196 ? 13.476 12.354 -0.934 1.00 80.75 196 GLY A CA 1
ATOM 1480 C C . GLY A 1 196 ? 12.801 11.080 -0.434 1.00 80.75 196 GLY A C 1
ATOM 1481 O O . GLY A 1 196 ? 13.116 10.594 0.656 1.00 80.75 196 GLY A O 1
ATOM 1482 N N . GLY A 1 197 ? 11.925 10.534 -1.276 1.00 88.88 197 GLY A N 1
ATOM 1483 C CA . GLY A 1 197 ? 11.337 9.204 -1.152 1.00 88.88 197 GLY A CA 1
ATOM 1484 C C . GLY A 1 197 ? 11.416 8.417 -2.463 1.00 88.88 197 GLY A C 1
ATOM 1485 O O . GLY A 1 197 ? 11.664 8.971 -3.542 1.00 88.88 197 GLY A O 1
ATOM 1486 N N . TYR A 1 198 ? 11.198 7.110 -2.364 1.00 96.12 198 TYR A N 1
ATOM 1487 C CA . TYR A 1 198 ? 11.198 6.191 -3.503 1.00 96.12 198 TYR A CA 1
ATOM 1488 C C . TYR A 1 198 ? 9.914 5.380 -3.460 1.00 96.12 198 TYR A C 1
ATOM 1490 O O . TYR A 1 198 ? 9.634 4.728 -2.454 1.00 96.12 198 TYR A O 1
ATOM 1498 N N . LEU A 1 199 ? 9.129 5.441 -4.535 1.00 98.19 199 LEU A N 1
ATOM 1499 C CA . LEU A 1 199 ? 7.854 4.736 -4.598 1.00 98.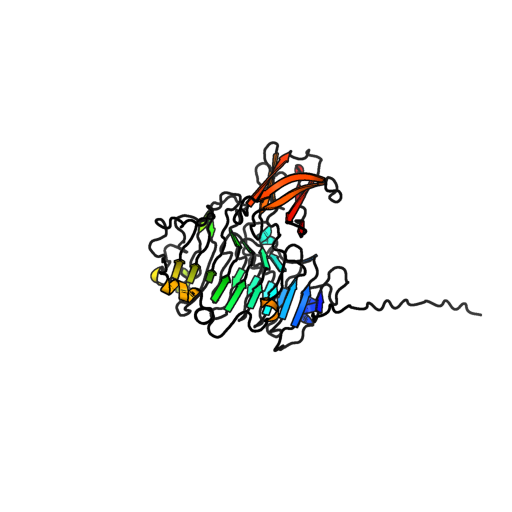19 199 LEU A CA 1
ATOM 1500 C C . LEU A 1 199 ? 8.075 3.231 -4.764 1.00 98.19 199 LEU A C 1
ATOM 1502 O O . LEU A 1 199 ? 7.615 2.446 -3.936 1.00 98.19 199 LEU A O 1
ATOM 1506 N N . THR A 1 200 ? 8.819 2.832 -5.800 1.00 98.88 200 THR A N 1
ATOM 1507 C CA . THR A 1 200 ? 9.146 1.421 -6.035 1.00 98.88 200 THR A CA 1
ATOM 1508 C C . THR A 1 200 ? 10.620 1.073 -5.862 1.00 98.88 200 THR A C 1
ATOM 1510 O O . THR A 1 200 ? 11.515 1.866 -6.160 1.00 98.88 200 THR A O 1
ATOM 1513 N N . ALA A 1 201 ? 10.864 -0.177 -5.471 1.00 98.62 201 ALA A N 1
ATOM 1514 C CA . ALA A 1 201 ? 12.173 -0.817 -5.515 1.00 98.62 201 ALA A CA 1
ATOM 1515 C C . ALA A 1 201 ? 12.065 -2.248 -6.070 1.00 98.62 201 ALA A C 1
ATOM 1517 O O . ALA A 1 201 ? 12.271 -3.246 -5.376 1.00 98.62 201 ALA A O 1
ATOM 1518 N N . ALA A 1 202 ? 11.686 -2.366 -7.346 1.00 98.44 202 ALA A N 1
ATOM 1519 C CA . ALA A 1 202 ? 11.592 -3.667 -8.007 1.00 98.44 202 ALA A CA 1
ATOM 1520 C C . ALA A 1 202 ? 12.954 -4.379 -8.011 1.00 98.44 202 ALA A C 1
ATOM 1522 O O . ALA A 1 202 ? 13.976 -3.721 -8.152 1.00 98.44 202 ALA A O 1
ATOM 1523 N N . SER A 1 203 ? 12.972 -5.708 -7.928 1.00 97.88 203 SER A N 1
ATOM 1524 C CA . SER A 1 203 ? 14.152 -6.574 -8.114 1.00 97.88 203 SER A CA 1
ATOM 1525 C C . SER A 1 203 ? 13.884 -7.687 -9.133 1.00 97.88 203 SER A C 1
ATOM 1527 O O . SER A 1 203 ? 14.445 -8.779 -9.071 1.00 97.88 203 SER A O 1
ATOM 1529 N N . THR A 1 204 ? 12.998 -7.402 -10.091 1.00 98.12 204 THR A N 1
ATOM 1530 C CA . THR A 1 204 ? 12.620 -8.296 -11.190 1.00 98.12 204 THR A CA 1
ATOM 1531 C C . THR A 1 204 ? 13.852 -8.867 -11.905 1.00 98.12 204 THR A C 1
ATOM 1533 O O . THR A 1 204 ? 14.685 -8.088 -12.375 1.00 98.12 204 THR A O 1
ATOM 1536 N N . PRO A 1 205 ? 13.979 -10.198 -12.049 1.00 96.62 205 PRO A N 1
ATOM 1537 C CA . PRO A 1 205 ? 15.083 -10.806 -12.788 1.00 96.62 205 PRO A CA 1
ATOM 1538 C C . PRO A 1 205 ? 15.114 -10.394 -14.264 1.00 96.62 205 PRO A C 1
ATOM 1540 O O . PRO A 1 205 ? 14.085 -10.066 -14.861 1.00 96.62 205 PRO A O 1
ATOM 1543 N N . VAL A 1 206 ? 16.298 -10.459 -14.882 1.00 93.75 206 VAL A N 1
ATOM 1544 C CA . VAL A 1 206 ? 16.498 -10.109 -16.301 1.00 93.75 206 VAL A CA 1
ATOM 1545 C C . VAL A 1 206 ? 15.564 -10.910 -17.215 1.00 93.75 206 VAL A C 1
ATOM 1547 O O . VAL A 1 206 ? 14.903 -10.325 -18.071 1.00 93.75 206 VAL A O 1
ATOM 1550 N N . ASN A 1 207 ? 15.432 -12.215 -16.968 1.00 93.50 207 ASN A N 1
ATOM 1551 C CA . ASN A 1 207 ? 14.637 -13.158 -17.760 1.00 93.50 207 ASN A CA 1
ATOM 1552 C C . ASN A 1 207 ? 13.130 -13.174 -17.438 1.00 93.50 207 ASN A C 1
ATOM 1554 O O . ASN A 1 207 ? 12.388 -13.905 -18.089 1.00 93.50 207 ASN A O 1
ATOM 1558 N N . GLN A 1 208 ? 12.661 -12.391 -16.463 1.00 96.69 208 GLN A N 1
ATOM 1559 C CA . GLN A 1 208 ? 11.233 -12.261 -16.174 1.00 96.69 208 GLN A CA 1
ATOM 1560 C C . GLN A 1 208 ? 10.652 -11.099 -16.998 1.00 96.69 208 GLN A C 1
ATOM 1562 O O . GLN A 1 208 ? 11.124 -9.976 -16.829 1.00 96.69 208 GLN A O 1
ATOM 1567 N N . PRO A 1 209 ? 9.652 -11.311 -17.873 1.00 95.94 209 PRO A N 1
ATOM 1568 C CA . PRO A 1 209 ? 9.202 -10.291 -18.830 1.00 95.94 209 PRO A CA 1
ATOM 1569 C C . PRO A 1 209 ? 8.496 -9.095 -18.179 1.00 95.94 209 PRO A C 1
ATOM 1571 O O . PRO A 1 209 ? 8.610 -7.973 -18.667 1.00 95.94 209 PRO A O 1
ATOM 1574 N N . TYR A 1 210 ? 7.817 -9.315 -17.053 1.00 98.38 210 TYR A N 1
ATOM 1575 C CA . TYR A 1 210 ? 7.033 -8.301 -16.348 1.00 98.38 210 TYR A CA 1
ATOM 1576 C C . TYR A 1 210 ? 7.479 -8.179 -14.891 1.00 98.38 210 TYR A C 1
ATOM 1578 O O . TYR A 1 210 ? 8.029 -9.119 -14.325 1.00 98.38 210 TYR A O 1
ATOM 1586 N N . GLY A 1 211 ? 7.260 -7.019 -14.281 1.00 98.56 211 GLY A N 1
ATOM 1587 C CA . GLY A 1 211 ? 7.559 -6.761 -12.872 1.00 98.56 211 GLY A CA 1
ATOM 1588 C C . GLY A 1 211 ? 6.372 -6.087 -12.206 1.00 98.56 211 GLY A C 1
ATOM 1589 O O . GLY A 1 211 ? 5.282 -6.655 -12.169 1.00 98.56 211 GLY A O 1
ATOM 1590 N N . LEU A 1 212 ? 6.574 -4.863 -11.726 1.00 98.94 212 LEU A N 1
ATOM 1591 C CA . LEU A 1 212 ? 5.509 -4.057 -11.135 1.00 98.94 212 LEU A CA 1
ATOM 1592 C C . LEU A 1 212 ? 4.773 -3.281 -12.237 1.00 98.94 212 LEU A C 1
ATOM 1594 O O . LEU A 1 212 ? 5.396 -2.552 -13.007 1.00 98.94 212 LEU A O 1
ATOM 1598 N N . VAL A 1 213 ? 3.456 -3.436 -12.329 1.00 98.94 213 VAL A N 1
ATOM 1599 C CA . VAL A 1 213 ? 2.614 -2.803 -13.354 1.00 98.94 213 VAL A CA 1
ATOM 1600 C C . VAL A 1 213 ? 1.502 -2.022 -12.666 1.00 98.94 213 VAL A C 1
ATOM 1602 O O . VAL A 1 213 ? 0.730 -2.594 -11.908 1.00 98.94 213 VAL A O 1
ATOM 1605 N N . PHE A 1 214 ? 1.399 -0.728 -12.944 1.00 98.94 214 PHE A N 1
ATOM 1606 C CA . PHE A 1 214 ? 0.406 0.179 -12.374 1.00 98.94 214 PHE A CA 1
ATOM 1607 C C . PHE A 1 214 ? -0.540 0.645 -13.482 1.00 98.94 214 PHE A C 1
ATOM 1609 O O . PHE A 1 214 ? -0.098 1.280 -14.438 1.00 98.94 214 PHE A O 1
ATOM 1616 N N . ARG A 1 215 ? -1.828 0.319 -13.371 1.00 98.75 215 ARG A N 1
ATOM 1617 C CA . ARG A 1 215 ? -2.872 0.624 -14.357 1.00 98.75 215 ARG A CA 1
ATOM 1618 C C . ARG A 1 215 ? -3.897 1.557 -13.736 1.00 98.75 215 ARG A C 1
ATOM 1620 O O . ARG A 1 215 ? -4.456 1.236 -12.689 1.00 98.75 215 ARG A O 1
ATOM 1627 N N . ASP A 1 216 ? -4.142 2.693 -14.382 1.00 98.38 216 ASP A N 1
ATOM 1628 C CA . ASP A 1 216 ? -5.208 3.631 -14.000 1.00 98.38 216 ASP A CA 1
ATOM 1629 C C . ASP A 1 216 ? -5.136 4.054 -12.518 1.00 98.38 216 ASP A C 1
ATOM 1631 O O . ASP A 1 216 ? -6.148 4.289 -11.855 1.00 98.38 216 ASP A O 1
ATOM 1635 N N . CYS A 1 217 ? -3.915 4.110 -11.979 1.00 98.69 217 CYS A N 1
ATOM 1636 C CA . CYS A 1 217 ? -3.652 4.467 -10.593 1.00 98.69 217 CYS A CA 1
ATOM 1637 C C . CYS A 1 217 ? -3.706 5.984 -10.374 1.00 98.69 217 CYS A C 1
ATOM 1639 O O . CYS A 1 217 ? -3.522 6.789 -11.293 1.00 98.69 217 CYS A O 1
ATOM 1641 N N . LEU A 1 218 ? -3.878 6.372 -9.112 1.00 98.38 218 LEU A N 1
ATOM 1642 C CA . LEU A 1 218 ? -3.752 7.749 -8.649 1.00 98.38 218 LEU A CA 1
ATOM 1643 C C . LEU A 1 218 ? -2.599 7.861 -7.647 1.00 98.38 218 LEU A C 1
ATOM 1645 O O . LEU A 1 218 ? -2.599 7.190 -6.618 1.00 98.38 218 LEU A O 1
ATOM 1649 N N . LEU A 1 219 ? -1.650 8.747 -7.931 1.00 98.25 219 LEU A N 1
ATOM 1650 C CA . LEU A 1 219 ? -0.575 9.172 -7.036 1.00 98.25 219 LEU A CA 1
ATOM 1651 C C . LEU A 1 219 ? -0.873 10.624 -6.636 1.00 98.25 219 LEU A C 1
ATOM 1653 O O . LEU A 1 219 ? -0.420 11.542 -7.319 1.00 98.25 219 LEU A O 1
ATOM 1657 N N . PRO A 1 220 ? -1.697 10.877 -5.606 1.00 96.31 220 PRO A N 1
ATOM 1658 C CA . PRO A 1 220 ? -2.120 12.232 -5.273 1.00 96.31 220 PRO A CA 1
ATOM 1659 C C . PRO A 1 220 ? -0.988 13.034 -4.606 1.00 96.31 220 PRO A C 1
ATOM 1661 O O . PRO A 1 220 ? 0.016 12.483 -4.147 1.00 96.31 220 PRO A O 1
ATOM 1664 N N . GLY A 1 221 ? -1.162 14.356 -4.525 1.00 93.56 221 GLY A N 1
ATOM 1665 C CA . GLY A 1 221 ? -0.269 15.217 -3.745 1.00 93.56 221 GLY A CA 1
ATOM 1666 C C . GLY A 1 221 ? -0.315 14.875 -2.251 1.00 93.56 221 GLY A C 1
ATOM 1667 O O . GLY A 1 221 ? -1.376 14.539 -1.720 1.00 93.56 221 GLY A O 1
ATOM 1668 N N . ASN A 1 222 ? 0.838 14.960 -1.584 1.00 92.12 222 ASN A N 1
ATOM 1669 C CA . ASN A 1 222 ? 0.944 14.808 -0.133 1.00 92.12 222 ASN A CA 1
ATOM 1670 C C . ASN A 1 222 ? 0.906 16.177 0.576 1.00 92.12 222 ASN A C 1
ATOM 1672 O O . ASN A 1 222 ? 0.814 17.222 -0.063 1.00 92.12 222 ASN A O 1
ATOM 1676 N N . HIS A 1 223 ? 0.942 16.152 1.909 1.00 84.38 223 HIS A N 1
ATOM 1677 C CA . HIS A 1 223 ? 0.820 17.335 2.775 1.00 84.38 223 HIS A CA 1
ATOM 1678 C C . HIS A 1 223 ? 2.062 18.208 2.899 1.00 84.38 223 HIS A C 1
ATOM 1680 O O . HIS A 1 223 ? 1.982 19.296 3.469 1.00 84.38 223 HIS A O 1
ATOM 1686 N N . GLY A 1 224 ? 3.219 17.715 2.477 1.00 82.25 224 GLY A N 1
ATOM 1687 C CA . GLY A 1 224 ? 4.479 18.327 2.864 1.00 82.25 224 GLY A CA 1
ATOM 1688 C C . GLY A 1 224 ? 5.427 18.506 1.705 1.00 82.25 224 GLY A C 1
ATOM 1689 O O . GLY A 1 224 ? 5.037 18.862 0.596 1.00 82.25 224 GLY A O 1
ATOM 1690 N N . ILE A 1 225 ? 6.708 18.355 2.012 1.00 85.31 225 ILE A N 1
ATOM 1691 C CA . ILE A 1 225 ? 7.794 18.722 1.104 1.00 85.31 225 ILE A CA 1
ATOM 1692 C C . ILE A 1 225 ? 8.527 17.503 0.557 1.00 85.31 225 ILE A C 1
ATOM 1694 O O . ILE A 1 225 ? 9.429 17.664 -0.271 1.00 85.31 225 ILE A O 1
ATOM 1698 N N . THR A 1 226 ? 8.191 16.292 1.019 1.00 91.50 226 THR A N 1
ATOM 1699 C CA . THR A 1 226 ? 8.796 15.083 0.467 1.00 91.50 226 THR A CA 1
ATOM 1700 C C . THR A 1 226 ? 8.358 14.902 -0.979 1.00 91.50 226 THR A C 1
ATOM 1702 O O . THR A 1 226 ? 7.180 14.710 -1.286 1.00 91.50 226 THR A O 1
ATOM 1705 N N . SER A 1 227 ? 9.352 14.914 -1.859 1.00 94.12 227 SER A N 1
ATOM 1706 C CA . SER A 1 227 ? 9.217 14.601 -3.272 1.00 94.12 227 SER A CA 1
ATOM 1707 C C . SER A 1 227 ? 9.750 13.198 -3.564 1.00 94.12 227 SER A C 1
ATOM 1709 O O . SER A 1 227 ? 10.648 12.696 -2.883 1.00 94.12 227 SER A O 1
ATOM 1711 N N . TYR A 1 228 ? 9.191 12.561 -4.583 1.00 97.44 228 TYR A N 1
ATOM 1712 C CA . TYR A 1 228 ? 9.375 11.146 -4.865 1.00 97.44 228 TYR A CA 1
ATOM 1713 C C . TYR A 1 228 ? 9.885 10.915 -6.273 1.00 97.44 228 TYR A C 1
ATOM 1715 O O . TYR A 1 228 ? 9.440 11.557 -7.222 1.00 97.44 228 TYR A O 1
ATOM 1723 N N . THR A 1 229 ? 10.754 9.922 -6.417 1.00 97.94 229 THR A N 1
ATOM 1724 C CA . THR A 1 229 ? 10.897 9.231 -7.701 1.00 97.94 229 THR A CA 1
ATOM 1725 C C . THR A 1 229 ? 9.962 8.020 -7.734 1.00 97.94 229 THR A C 1
ATOM 1727 O O . THR A 1 229 ? 9.662 7.409 -6.705 1.00 97.94 229 THR A O 1
ATOM 1730 N N . LEU A 1 230 ? 9.497 7.672 -8.931 1.00 98.69 230 LEU A N 1
ATOM 1731 C CA . LEU A 1 230 ? 8.665 6.512 -9.246 1.00 98.69 230 LEU A CA 1
ATOM 1732 C C . LEU A 1 230 ? 9.346 5.193 -8.862 1.00 98.69 230 LEU A C 1
ATOM 1734 O O . LEU A 1 230 ? 8.675 4.214 -8.531 1.00 98.69 230 LEU A O 1
ATOM 1738 N N . GLY A 1 231 ? 10.677 5.166 -8.834 1.00 98.00 231 GLY A N 1
ATOM 1739 C CA . GLY A 1 231 ? 11.411 4.060 -8.249 1.00 98.00 231 GLY A CA 1
ATOM 1740 C C . GLY A 1 231 ? 12.908 4.081 -8.474 1.00 98.00 231 GLY A C 1
ATOM 1741 O O . GLY A 1 231 ? 13.439 4.906 -9.224 1.00 98.00 231 GLY A O 1
ATOM 1742 N N . ARG A 1 232 ? 13.562 3.104 -7.842 1.00 97.56 232 ARG A N 1
ATOM 1743 C CA . ARG A 1 232 ? 14.999 2.837 -7.939 1.00 97.56 232 ARG A CA 1
ATOM 1744 C C . ARG A 1 232 ? 15.303 1.339 -8.077 1.00 97.56 232 ARG A C 1
ATOM 1746 O O . ARG A 1 232 ? 14.529 0.518 -7.591 1.00 97.56 232 ARG A O 1
ATOM 1753 N N . PRO A 1 233 ? 16.376 0.943 -8.777 1.00 97.56 233 PRO A N 1
ATOM 1754 C CA . PRO A 1 233 ? 16.595 -0.449 -9.166 1.00 97.56 233 PRO A CA 1
ATOM 1755 C C . PRO A 1 233 ? 17.320 -1.267 -8.088 1.00 97.56 233 PRO A C 1
ATOM 1757 O O . PRO A 1 233 ? 18.541 -1.426 -8.112 1.00 97.56 233 PRO A O 1
ATOM 1760 N N . TRP A 1 234 ? 16.564 -1.820 -7.137 1.00 97.38 234 TRP A N 1
ATOM 1761 C CA . TRP A 1 234 ? 17.122 -2.681 -6.091 1.00 97.38 234 TRP A CA 1
ATOM 1762 C C . TRP A 1 234 ? 17.834 -3.912 -6.676 1.00 97.38 234 TRP A C 1
ATOM 1764 O O . TRP A 1 234 ? 17.325 -4.572 -7.583 1.00 97.38 234 TRP A O 1
ATOM 1774 N N . GLN A 1 235 ? 19.019 -4.229 -6.142 1.00 95.88 235 GLN A N 1
ATOM 1775 C CA . GLN A 1 235 ? 19.900 -5.317 -6.602 1.00 95.88 235 GLN A CA 1
ATOM 1776 C C . GLN A 1 235 ? 20.435 -5.153 -8.042 1.00 95.88 235 GLN A C 1
ATOM 1778 O O . GLN A 1 235 ? 20.760 -6.134 -8.708 1.00 95.88 235 GLN A O 1
ATOM 1783 N N . ASN A 1 236 ? 20.532 -3.919 -8.544 1.00 95.69 236 ASN A N 1
ATOM 1784 C CA . ASN A 1 236 ? 21.226 -3.584 -9.800 1.00 95.69 236 ASN A CA 1
ATOM 1785 C C . ASN A 1 236 ? 22.543 -2.819 -9.544 1.00 95.69 236 ASN A C 1
ATOM 1787 O O . ASN A 1 236 ? 23.169 -2.256 -10.435 1.00 95.69 236 ASN A O 1
ATOM 1791 N N . ASP A 1 237 ? 22.995 -2.786 -8.302 1.00 92.12 237 ASP A N 1
ATOM 1792 C CA . ASP A 1 237 ? 24.178 -2.051 -7.878 1.00 92.12 237 ASP A CA 1
ATOM 1793 C C . ASP A 1 237 ? 25.471 -2.856 -8.058 1.00 92.12 237 ASP A C 1
ATOM 1795 O O . ASP A 1 237 ? 25.451 -4.084 -8.196 1.00 92.12 237 ASP A O 1
ATOM 1799 N N . ALA A 1 238 ? 26.619 -2.175 -8.010 1.00 88.44 238 ALA A N 1
ATOM 1800 C CA . ALA A 1 238 ? 27.920 -2.828 -8.173 1.00 88.44 238 ALA A CA 1
ATOM 1801 C C . ALA A 1 238 ? 28.192 -3.899 -7.101 1.00 88.44 238 ALA A C 1
ATOM 1803 O O . ALA A 1 238 ? 28.840 -4.907 -7.386 1.00 88.44 238 ALA A O 1
ATOM 1804 N N . SER A 1 239 ? 27.660 -3.736 -5.882 1.00 89.00 239 SER A N 1
ATOM 1805 C CA . SER A 1 239 ? 27.866 -4.719 -4.812 1.00 89.00 239 SER A CA 1
ATOM 1806 C C . SER A 1 239 ? 27.132 -6.037 -5.067 1.00 89.00 239 SER A C 1
ATOM 1808 O O . SER A 1 239 ? 27.502 -7.056 -4.481 1.00 89.00 239 SER A O 1
ATOM 1810 N N . THR A 1 240 ? 26.110 -6.048 -5.930 1.00 87.62 240 THR A N 1
ATOM 1811 C CA . THR A 1 240 ? 25.366 -7.268 -6.268 1.00 87.62 240 THR A CA 1
ATOM 1812 C C . THR A 1 240 ? 26.253 -8.265 -7.023 1.00 87.62 240 THR A C 1
ATOM 1814 O O . THR A 1 240 ? 26.311 -9.434 -6.636 1.00 87.62 240 THR A O 1
ATOM 1817 N N . GLU A 1 241 ? 27.030 -7.804 -8.007 1.00 82.50 241 GLU A N 1
ATOM 1818 C CA . GLU A 1 241 ? 27.991 -8.649 -8.738 1.00 82.50 241 GLU A CA 1
ATOM 1819 C C . GLU A 1 241 ? 29.145 -9.110 -7.852 1.00 82.50 241 GLU A C 1
ATOM 1821 O O . GLU A 1 241 ? 29.522 -10.279 -7.892 1.00 82.50 241 GLU A O 1
ATOM 1826 N N . VAL A 1 242 ? 29.664 -8.223 -6.994 1.00 84.31 242 VAL A N 1
ATOM 1827 C CA . VAL A 1 242 ? 30.731 -8.564 -6.033 1.00 84.31 242 VAL A CA 1
ATOM 1828 C C . VAL A 1 242 ? 30.298 -9.699 -5.096 1.00 84.31 242 VAL A C 1
ATOM 1830 O O . VAL A 1 242 ? 31.120 -10.507 -4.675 1.00 84.31 242 VAL A O 1
ATOM 1833 N N . LYS A 1 243 ? 28.996 -9.811 -4.803 1.00 87.31 243 LYS A N 1
ATOM 1834 C CA . LYS A 1 243 ? 28.405 -10.896 -4.000 1.00 87.31 243 LYS A CA 1
ATOM 1835 C C . LYS A 1 243 ? 28.103 -12.165 -4.813 1.00 87.31 243 LYS A C 1
ATOM 1837 O O . LYS A 1 243 ? 27.415 -13.047 -4.300 1.00 87.31 243 LYS A O 1
ATOM 1842 N N . GLY A 1 244 ? 28.560 -12.253 -6.064 1.00 84.75 244 GLY A N 1
ATOM 1843 C CA . GLY A 1 244 ? 28.349 -13.401 -6.949 1.00 84.75 244 GLY A CA 1
ATOM 1844 C C . GLY A 1 244 ? 26.909 -13.558 -7.442 1.00 84.75 244 GLY A C 1
ATOM 1845 O O . GLY A 1 244 ? 26.517 -14.653 -7.837 1.00 84.75 244 GLY A O 1
ATOM 1846 N N . ARG A 1 245 ? 26.096 -12.495 -7.390 1.00 87.38 245 ARG A N 1
ATOM 1847 C CA . ARG A 1 245 ? 24.700 -12.520 -7.843 1.00 87.38 245 ARG A CA 1
ATOM 1848 C C . ARG A 1 245 ? 24.565 -11.813 -9.184 1.00 87.38 245 ARG A C 1
ATOM 1850 O O . ARG A 1 245 ? 25.214 -10.801 -9.434 1.00 87.38 245 ARG A O 1
ATOM 1857 N N . THR A 1 246 ? 23.665 -12.310 -10.025 1.00 89.62 246 THR A N 1
ATOM 1858 C CA . THR A 1 246 ? 23.246 -11.599 -11.235 1.00 89.62 246 THR A CA 1
ATOM 1859 C C . THR A 1 246 ? 22.462 -10.350 -10.843 1.00 89.62 246 THR A C 1
ATOM 1861 O O . THR A 1 246 ? 21.562 -10.427 -10.005 1.00 89.62 246 THR A O 1
ATOM 1864 N N . ARG A 1 247 ? 22.785 -9.204 -11.453 1.00 93.88 247 ARG A N 1
ATOM 1865 C CA . ARG A 1 247 ? 21.999 -7.977 -11.276 1.00 93.88 247 ARG A CA 1
ATOM 1866 C C . ARG A 1 247 ? 20.557 -8.184 -11.730 1.00 93.88 247 ARG A C 1
ATOM 1868 O O . ARG A 1 247 ? 20.302 -8.868 -12.722 1.00 93.88 247 ARG A O 1
ATOM 1875 N N . ALA A 1 248 ? 19.621 -7.564 -11.022 1.00 96.38 248 ALA A N 1
ATOM 1876 C CA . ALA A 1 248 ? 18.226 -7.525 -11.439 1.00 96.38 248 ALA A CA 1
ATOM 1877 C C . ALA A 1 248 ? 18.065 -6.758 -12.766 1.00 96.38 248 ALA A C 1
ATOM 1879 O O . ALA A 1 248 ? 18.836 -5.854 -13.072 1.00 96.38 248 ALA A O 1
ATOM 1880 N N . GLY A 1 249 ? 17.042 -7.102 -13.548 1.00 96.38 249 GLY A N 1
ATOM 1881 C CA . GLY A 1 249 ? 16.653 -6.382 -14.765 1.00 96.38 249 GLY A CA 1
ATOM 1882 C C . GLY A 1 249 ? 15.424 -5.508 -14.539 1.00 96.38 249 GLY A C 1
ATOM 1883 O O . GLY A 1 249 ? 14.507 -5.552 -15.347 1.00 96.38 249 GLY A O 1
ATOM 1884 N N . ASN A 1 250 ? 15.370 -4.852 -13.380 1.00 98.06 250 ASN A N 1
ATOM 1885 C CA . ASN A 1 250 ? 14.254 -4.141 -12.742 1.00 98.06 250 ASN A CA 1
ATOM 1886 C C . ASN A 1 250 ? 13.180 -3.643 -13.727 1.00 98.06 250 ASN A C 1
ATOM 1888 O O . ASN A 1 250 ? 13.488 -2.901 -14.659 1.00 98.06 250 ASN A O 1
ATOM 1892 N N . LYS A 1 251 ? 11.912 -4.019 -13.507 1.00 98.62 251 LYS A N 1
ATOM 1893 C CA . LYS A 1 251 ? 10.804 -3.680 -14.415 1.00 98.62 251 LYS A CA 1
ATOM 1894 C C . LYS A 1 251 ? 9.655 -3.017 -13.660 1.00 98.62 251 LYS A C 1
ATOM 1896 O O . LYS A 1 251 ? 9.070 -3.639 -12.773 1.00 98.62 251 LYS A O 1
ATOM 1901 N N . VAL A 1 252 ? 9.342 -1.775 -14.021 1.00 98.88 252 VAL A N 1
ATOM 1902 C CA . VAL A 1 252 ? 8.247 -0.979 -13.452 1.00 98.88 252 VAL A CA 1
ATOM 1903 C C . VAL A 1 252 ? 7.561 -0.206 -14.572 1.00 98.88 252 VAL A C 1
ATOM 1905 O O . VAL A 1 252 ? 8.224 0.505 -15.326 1.00 98.88 252 VAL A O 1
ATOM 1908 N N . VAL A 1 253 ? 6.240 -0.336 -14.687 1.00 98.94 253 VAL A N 1
ATOM 1909 C CA . VAL A 1 253 ? 5.459 0.334 -15.734 1.00 98.94 253 VAL A CA 1
ATOM 1910 C C . VAL A 1 253 ? 4.249 1.041 -15.142 1.00 98.94 253 VAL A C 1
ATOM 1912 O O . VAL A 1 253 ? 3.468 0.413 -14.433 1.00 98.94 253 VAL A O 1
ATOM 1915 N N . PHE A 1 254 ? 4.073 2.321 -15.470 1.00 98.94 254 PHE A N 1
ATOM 1916 C CA . PHE A 1 254 ? 2.883 3.110 -15.140 1.00 98.94 254 PHE A CA 1
ATOM 1917 C C . PHE A 1 254 ? 2.068 3.399 -16.404 1.00 98.94 254 PHE A C 1
ATOM 1919 O O . PHE A 1 254 ? 2.606 3.915 -17.381 1.00 98.94 254 PHE A O 1
ATOM 1926 N N . LEU A 1 255 ? 0.773 3.084 -16.398 1.00 98.88 255 LEU A N 1
ATOM 1927 C CA . LEU A 1 255 ? -0.142 3.291 -17.524 1.00 98.88 255 LEU A CA 1
ATOM 1928 C C . LEU A 1 255 ? -1.346 4.115 -17.071 1.00 98.88 255 LEU A C 1
ATOM 1930 O O . LEU A 1 255 ? -1.952 3.795 -16.046 1.00 98.88 255 LEU A O 1
ATOM 1934 N N . ASN A 1 256 ? -1.679 5.169 -17.824 1.00 98.62 256 ASN A N 1
ATOM 1935 C CA . ASN A 1 256 ? -2.818 6.060 -17.557 1.00 98.62 256 ASN A CA 1
ATOM 1936 C C . ASN A 1 256 ? -2.875 6.549 -16.097 1.00 98.62 256 ASN A C 1
ATOM 1938 O O . ASN A 1 256 ? -3.939 6.720 -15.507 1.00 98.62 256 ASN A O 1
ATOM 1942 N N . THR A 1 257 ? -1.706 6.715 -15.478 1.00 98.62 257 THR A N 1
ATOM 1943 C CA . THR A 1 257 ? -1.601 7.045 -14.059 1.00 98.62 257 THR A CA 1
ATOM 1944 C C . THR A 1 257 ? -1.650 8.555 -13.881 1.00 98.62 257 THR A C 1
ATOM 1946 O O . THR A 1 257 ? -0.919 9.288 -14.549 1.00 98.62 257 THR A O 1
ATOM 1949 N N . LYS A 1 258 ? -2.488 9.019 -12.952 1.00 98.62 258 LYS A N 1
ATOM 1950 C CA . LYS A 1 258 ? -2.573 10.431 -12.565 1.00 98.62 258 LYS A CA 1
ATOM 1951 C C . LYS A 1 258 ? -1.590 10.721 -11.444 1.00 98.62 258 LYS A C 1
ATOM 1953 O O . LYS A 1 258 ? -1.622 10.045 -10.419 1.00 98.62 258 LYS A O 1
ATOM 1958 N N . MET A 1 259 ? -0.744 11.728 -11.621 1.00 98.00 259 MET A N 1
ATOM 1959 C CA . MET A 1 259 ? 0.309 12.094 -10.678 1.00 98.00 259 MET A CA 1
ATOM 1960 C C . MET A 1 259 ? 0.125 13.532 -10.197 1.00 98.00 259 MET A C 1
ATOM 1962 O O . MET A 1 259 ? -0.081 14.452 -10.986 1.00 98.00 259 MET A O 1
ATOM 1966 N N . GLY A 1 260 ? 0.187 13.716 -8.882 1.00 94.94 260 GLY A N 1
ATOM 1967 C CA . GLY A 1 260 ? 0.245 15.014 -8.230 1.00 94.94 260 GLY A CA 1
ATOM 1968 C C . GLY A 1 260 ? 1.669 15.567 -8.175 1.00 94.94 260 GLY A C 1
ATOM 1969 O O . GLY A 1 260 ? 2.640 14.928 -8.578 1.00 94.94 260 GLY A O 1
ATOM 1970 N N . ALA A 1 261 ? 1.798 16.764 -7.604 1.00 91.62 261 ALA A N 1
ATOM 1971 C CA . ALA A 1 261 ? 3.049 17.524 -7.577 1.00 91.62 261 ALA A CA 1
ATOM 1972 C C . ALA A 1 261 ? 4.176 16.905 -6.720 1.00 91.62 261 ALA A C 1
ATOM 1974 O O . ALA A 1 261 ? 5.297 17.410 -6.728 1.00 91.62 261 ALA A O 1
ATOM 1975 N N . SER A 1 262 ? 3.906 15.825 -5.979 1.00 92.38 262 SER A N 1
ATOM 1976 C CA . SER A 1 262 ? 4.902 15.126 -5.159 1.00 92.38 262 SER A CA 1
ATOM 1977 C C . SER A 1 262 ? 5.873 14.275 -5.986 1.00 92.38 262 SER A C 1
ATOM 1979 O O . SER A 1 262 ? 6.896 13.852 -5.451 1.00 92.38 262 SER A O 1
ATOM 1981 N N . ILE A 1 263 ? 5.609 14.033 -7.274 1.00 96.50 263 ILE A N 1
ATOM 1982 C CA . ILE A 1 263 ? 6.509 13.273 -8.152 1.00 96.50 263 ILE A CA 1
ATOM 1983 C C . ILE A 1 263 ? 7.533 14.207 -8.800 1.00 96.50 263 ILE A C 1
ATOM 1985 O O . ILE A 1 263 ? 7.191 15.197 -9.444 1.00 96.50 263 ILE A O 1
ATOM 1989 N N . GLN A 1 264 ? 8.815 13.884 -8.642 1.00 96.62 264 GLN A N 1
ATOM 1990 C CA . GLN A 1 264 ? 9.909 14.665 -9.202 1.00 96.62 264 GLN A CA 1
ATOM 1991 C C . GLN A 1 264 ? 9.894 14.615 -10.738 1.00 96.62 264 GLN A C 1
ATOM 1993 O O . GLN A 1 264 ? 9.704 13.538 -11.310 1.00 96.62 264 GLN A O 1
ATOM 1998 N N . PRO A 1 265 ? 10.212 15.727 -11.432 1.00 97.19 265 PRO A N 1
ATOM 1999 C CA . PRO A 1 265 ? 10.262 15.750 -12.896 1.00 97.19 265 PRO A CA 1
ATOM 2000 C C . PRO A 1 265 ? 11.209 14.711 -13.516 1.00 97.19 265 PRO A C 1
ATOM 2002 O O . PRO A 1 265 ? 10.911 14.186 -14.587 1.00 97.19 265 PRO A O 1
ATOM 2005 N N . VAL A 1 266 ? 12.299 14.366 -12.815 1.00 97.69 266 VAL A N 1
ATOM 2006 C CA . VAL A 1 266 ? 13.280 13.345 -13.235 1.00 97.69 266 VAL A CA 1
ATOM 2007 C C . VAL A 1 266 ? 12.670 11.940 -13.340 1.00 97.69 266 VAL A C 1
ATOM 2009 O O . VAL A 1 266 ? 13.154 11.097 -14.095 1.00 97.69 266 VAL A O 1
ATOM 2012 N N . GLY A 1 267 ? 11.566 11.697 -12.627 1.00 98.12 267 GLY A N 1
ATOM 2013 C CA . GLY A 1 267 ? 10.793 10.459 -12.638 1.00 98.12 267 GLY A CA 1
ATOM 2014 C C . GLY A 1 267 ? 11.458 9.318 -11.886 1.00 98.12 267 GLY A C 1
ATOM 2015 O O . GLY A 1 267 ? 10.869 8.790 -10.957 1.00 98.12 267 GLY A O 1
ATOM 2016 N N . TRP A 1 268 ? 12.684 8.950 -12.238 1.00 98.38 268 TRP A N 1
ATOM 2017 C CA . TRP A 1 268 ? 13.337 7.730 -11.762 1.00 98.38 268 TRP A CA 1
ATOM 2018 C C . TRP A 1 268 ? 14.729 8.023 -11.214 1.00 98.38 268 TRP A C 1
ATOM 2020 O O . TRP A 1 268 ? 15.367 8.994 -11.624 1.00 98.38 268 TRP A O 1
ATOM 2030 N N . SER A 1 269 ? 15.224 7.175 -10.313 1.00 96.88 269 SER A N 1
ATOM 2031 C CA . SER A 1 269 ? 16.596 7.281 -9.816 1.00 96.88 269 SER A CA 1
ATOM 2032 C C . SER A 1 269 ? 17.415 6.036 -10.137 1.00 96.88 269 SER A C 1
ATOM 2034 O O . SER A 1 269 ? 16.898 4.925 -10.258 1.00 96.88 269 SER A O 1
ATOM 2036 N N . MET A 1 270 ? 18.731 6.220 -10.216 1.00 96.19 270 MET A N 1
ATOM 2037 C CA . MET A 1 270 ? 19.675 5.111 -10.098 1.00 96.19 270 MET A CA 1
ATOM 2038 C C . MET A 1 270 ? 19.714 4.614 -8.647 1.00 96.19 270 MET A C 1
ATOM 2040 O O . MET A 1 270 ? 19.283 5.321 -7.730 1.00 96.19 270 MET A O 1
ATOM 2044 N N . TRP A 1 271 ? 20.221 3.398 -8.434 1.00 95.56 271 TRP A N 1
ATOM 2045 C CA . TRP A 1 271 ? 20.513 2.914 -7.084 1.00 95.56 271 TRP A CA 1
ATOM 2046 C C . TRP A 1 271 ? 21.813 3.539 -6.574 1.00 95.56 271 TRP A C 1
ATOM 2048 O O . TRP A 1 271 ? 21.859 4.122 -5.495 1.00 95.56 271 TRP A O 1
ATOM 2058 N N . ASP A 1 272 ? 22.853 3.454 -7.402 1.00 93.56 272 ASP A N 1
ATOM 2059 C CA . ASP A 1 272 ? 24.155 4.092 -7.234 1.00 93.56 272 ASP A CA 1
ATOM 2060 C C . ASP A 1 272 ? 24.808 4.375 -8.604 1.00 93.56 272 ASP A C 1
ATOM 2062 O O . ASP A 1 272 ? 24.219 4.108 -9.656 1.00 93.56 272 ASP A O 1
ATOM 2066 N N . ALA A 1 273 ? 26.043 4.883 -8.598 1.00 93.62 273 ALA A N 1
ATOM 2067 C CA . ALA A 1 273 ? 26.827 5.131 -9.813 1.00 93.62 273 ALA A CA 1
ATOM 2068 C C . ALA A 1 273 ? 27.165 3.857 -10.614 1.00 93.62 273 ALA A C 1
ATOM 2070 O O . ALA A 1 273 ? 27.565 3.947 -11.771 1.00 93.62 273 ALA A O 1
ATOM 2071 N N . GLY A 1 274 ? 27.035 2.674 -10.008 1.00 93.56 274 GLY A N 1
ATOM 2072 C CA . GLY A 1 274 ? 27.287 1.391 -10.648 1.00 93.56 274 GLY A CA 1
ATOM 2073 C C . GLY A 1 274 ? 26.087 0.828 -11.405 1.00 93.56 274 GLY A C 1
ATOM 2074 O O . GLY A 1 274 ? 26.281 -0.148 -12.125 1.00 93.56 274 GLY A O 1
ATOM 2075 N N . THR A 1 275 ? 24.887 1.394 -11.248 1.00 95.56 275 THR A N 1
ATOM 2076 C CA . THR A 1 275 ? 23.628 0.923 -11.861 1.00 95.56 275 THR A CA 1
ATOM 2077 C C . THR A 1 275 ? 23.765 0.650 -13.367 1.00 95.56 275 THR A C 1
ATOM 2079 O O . THR A 1 275 ? 24.252 1.499 -14.110 1.00 95.56 275 THR A O 1
ATOM 2082 N N . LYS A 1 276 ? 23.288 -0.513 -13.833 1.00 95.38 276 LYS A N 1
ATOM 2083 C CA . LYS A 1 276 ? 23.221 -0.891 -15.258 1.00 95.38 276 LYS A CA 1
ATOM 2084 C C . LYS A 1 276 ? 21.841 -0.589 -15.827 1.00 95.38 276 LYS A C 1
ATOM 2086 O O . LYS A 1 276 ? 20.930 -1.420 -15.761 1.00 95.38 276 LYS A O 1
ATOM 2091 N N . THR A 1 277 ? 21.668 0.622 -16.349 1.00 96.00 277 THR A N 1
ATOM 2092 C CA . THR A 1 277 ? 20.381 1.101 -16.873 1.00 96.00 277 THR A CA 1
ATOM 2093 C C . THR A 1 277 ? 19.942 0.370 -18.139 1.00 96.00 277 THR A C 1
ATOM 2095 O O . THR A 1 277 ? 18.745 0.247 -18.380 1.00 96.00 277 THR A O 1
ATOM 2098 N N . GLU A 1 278 ? 20.874 -0.221 -18.888 1.00 94.31 278 GLU A N 1
ATOM 2099 C CA . GLU A 1 278 ? 20.601 -1.066 -20.054 1.00 94.31 278 GLU A CA 1
ATOM 2100 C C . GLU A 1 278 ? 19.766 -2.319 -19.725 1.00 94.31 278 GLU A C 1
ATOM 2102 O O . GLU A 1 278 ? 19.077 -2.849 -20.595 1.00 94.31 278 GLU A O 1
ATOM 2107 N N . ASN A 1 279 ? 19.774 -2.761 -18.461 1.00 92.06 279 ASN A N 1
ATOM 2108 C CA . ASN A 1 279 ? 19.010 -3.919 -17.990 1.00 92.06 279 ASN A CA 1
ATOM 2109 C C . ASN A 1 279 ? 17.596 -3.555 -17.503 1.00 92.06 279 ASN A C 1
ATOM 2111 O O . ASN A 1 279 ? 16.814 -4.451 -17.186 1.00 92.06 279 ASN A O 1
ATOM 2115 N N . ILE A 1 280 ? 17.275 -2.263 -17.388 1.00 96.75 280 ILE A N 1
ATOM 2116 C CA . ILE A 1 280 ? 16.070 -1.765 -16.716 1.00 96.75 280 ILE A CA 1
ATOM 2117 C C . ILE A 1 280 ? 14.939 -1.531 -17.728 1.00 96.75 280 ILE A C 1
ATOM 2119 O O . ILE A 1 280 ? 15.143 -1.054 -18.846 1.00 96.75 280 ILE A O 1
ATOM 2123 N N . ILE A 1 281 ? 13.703 -1.825 -17.316 1.00 97.94 281 ILE A N 1
ATOM 2124 C CA . ILE A 1 281 ? 12.485 -1.395 -18.014 1.00 97.94 281 ILE A CA 1
ATOM 2125 C C . ILE A 1 281 ? 11.660 -0.541 -17.063 1.00 97.94 281 ILE A C 1
ATOM 2127 O O . ILE A 1 281 ? 10.753 -1.036 -16.399 1.00 97.94 281 ILE A O 1
ATOM 2131 N N . TYR A 1 282 ? 11.990 0.745 -16.997 1.00 98.75 282 TYR A N 1
ATOM 2132 C CA . TYR A 1 282 ? 11.193 1.756 -16.308 1.00 98.75 282 TYR A CA 1
ATOM 2133 C C . TYR A 1 282 ? 10.463 2.567 -17.362 1.00 98.75 282 TYR A C 1
ATOM 2135 O O . TYR A 1 282 ? 11.102 3.226 -18.187 1.00 98.75 282 TYR A O 1
ATOM 2143 N N . ALA A 1 283 ? 9.139 2.431 -17.395 1.00 98.81 283 ALA A N 1
ATOM 2144 C CA . ALA A 1 283 ? 8.338 2.951 -18.487 1.00 98.81 283 ALA A CA 1
ATOM 2145 C C . ALA A 1 283 ? 7.041 3.616 -18.026 1.00 98.81 283 ALA A C 1
ATOM 2147 O O . ALA A 1 283 ? 6.439 3.238 -17.021 1.00 98.81 283 ALA A O 1
ATOM 2148 N N . GLU A 1 284 ? 6.599 4.586 -18.813 1.00 98.88 284 GLU A N 1
ATOM 2149 C CA . GLU A 1 284 ? 5.332 5.285 -18.644 1.00 98.88 284 GLU A CA 1
ATOM 2150 C C . GLU A 1 284 ? 4.521 5.224 -19.948 1.00 98.88 284 GLU A C 1
ATOM 2152 O O . GLU A 1 284 ? 5.072 5.169 -21.049 1.00 98.88 284 GLU A O 1
ATOM 2157 N N . TYR A 1 285 ? 3.197 5.219 -19.826 1.00 98.81 285 TYR A N 1
ATOM 2158 C CA . TYR A 1 285 ? 2.265 5.420 -20.929 1.00 98.81 285 TYR A CA 1
ATOM 2159 C C . TYR A 1 285 ? 1.173 6.382 -20.493 1.00 98.81 285 TYR A C 1
ATOM 2161 O O . TYR A 1 285 ? 0.436 6.088 -19.549 1.00 98.81 285 TYR A O 1
ATOM 2169 N N . HIS A 1 286 ? 1.033 7.490 -21.224 1.00 98.50 286 HIS A N 1
ATOM 2170 C CA . HIS A 1 286 ? -0.080 8.422 -21.050 1.00 98.50 286 HIS A CA 1
ATOM 2171 C C . HIS A 1 286 ? -0.239 8.875 -19.582 1.00 98.50 286 HIS A C 1
ATOM 2173 O O . HIS A 1 286 ? -1.341 8.900 -19.037 1.00 98.50 286 HIS A O 1
ATOM 2179 N N . THR A 1 287 ? 0.885 9.187 -18.922 1.00 98.38 287 THR A N 1
ATOM 2180 C CA . THR A 1 287 ? 0.896 9.771 -17.574 1.00 98.38 287 THR A CA 1
ATOM 2181 C C . THR A 1 287 ? 0.197 11.129 -17.597 1.00 98.38 287 THR A C 1
ATOM 2183 O O . THR A 1 287 ? 0.416 11.943 -18.497 1.00 98.38 287 THR A O 1
ATOM 2186 N N . GLN A 1 288 ? -0.638 11.380 -16.594 1.00 98.44 288 GLN A N 1
ATOM 2187 C CA . GLN A 1 288 ? -1.495 12.558 -16.516 1.00 98.44 288 GLN A CA 1
ATOM 2188 C C . GLN A 1 288 ? -1.234 13.365 -15.246 1.00 98.44 288 GLN A C 1
ATOM 2190 O O . GLN A 1 288 ? -0.858 12.816 -14.211 1.00 98.44 288 GLN A O 1
ATOM 2195 N N . ASN A 1 289 ? -1.508 14.663 -15.303 1.00 97.81 289 ASN A N 1
ATOM 2196 C CA . ASN A 1 289 ? -1.762 15.473 -14.118 1.00 97.81 289 ASN A CA 1
ATOM 2197 C C . ASN A 1 289 ? -3.071 15.024 -13.443 1.00 97.81 289 ASN A C 1
ATOM 2199 O O . ASN A 1 289 ? -3.909 14.336 -14.036 1.00 97.81 289 ASN A O 1
ATOM 2203 N N . THR A 1 290 ? -3.296 15.445 -12.199 1.00 94.94 290 THR A N 1
ATOM 2204 C CA . THR A 1 290 ? -4.537 15.133 -11.468 1.00 94.94 290 THR A CA 1
ATOM 2205 C C . THR A 1 290 ? -5.800 15.684 -12.145 1.00 94.94 290 THR A C 1
ATOM 2207 O O . THR A 1 290 ? -6.863 15.077 -12.027 1.00 94.94 290 THR A O 1
ATOM 2210 N N . ASP A 1 291 ? -5.687 16.760 -12.928 1.00 94.06 291 ASP A N 1
ATOM 2211 C CA . ASP A 1 291 ? -6.784 17.308 -13.741 1.00 94.06 291 ASP A CA 1
ATOM 2212 C C . ASP A 1 291 ? -7.092 16.497 -15.022 1.00 94.06 291 ASP A C 1
ATOM 2214 O O . ASP A 1 291 ? -8.095 16.751 -15.686 1.00 94.06 291 ASP A O 1
ATOM 2218 N N . GLY A 1 292 ? -6.275 15.487 -15.349 1.00 95.06 292 GLY A N 1
ATOM 2219 C CA . GLY A 1 292 ? -6.424 14.625 -16.524 1.00 95.06 292 GLY A CA 1
ATOM 2220 C C . GLY A 1 292 ? -5.683 15.095 -17.780 1.00 95.06 292 GLY A C 1
ATOM 2221 O O . GLY A 1 292 ? -5.670 14.363 -18.769 1.00 95.06 292 GLY A O 1
ATOM 2222 N N . SER A 1 293 ? -5.043 16.267 -17.763 1.00 97.81 293 SER A N 1
ATOM 2223 C CA . SER A 1 293 ? -4.131 16.688 -18.834 1.00 97.81 293 SER A CA 1
ATOM 2224 C C . SER A 1 293 ? -2.865 15.823 -18.857 1.00 97.81 293 SER A C 1
ATOM 2226 O O . SER A 1 293 ? -2.508 15.213 -17.850 1.00 97.81 293 SER A O 1
ATOM 2228 N N . LEU A 1 294 ? -2.166 15.753 -19.994 1.00 98.25 294 LEU A N 1
ATOM 2229 C CA . LEU A 1 294 ? -0.892 15.029 -20.072 1.00 98.25 294 LEU A CA 1
ATOM 2230 C C . LEU A 1 294 ? 0.167 15.694 -19.188 1.00 98.25 294 LEU A C 1
ATOM 2232 O O . LEU A 1 294 ? 0.346 16.912 -19.231 1.00 98.25 294 LEU A O 1
ATOM 2236 N N . LEU A 1 295 ? 0.885 14.881 -18.413 1.00 97.88 295 LEU A N 1
ATOM 2237 C CA . LEU A 1 295 ? 2.008 15.348 -17.606 1.00 97.88 295 LEU A CA 1
ATOM 2238 C C . LEU A 1 295 ? 3.199 15.688 -18.516 1.00 97.88 295 LEU A C 1
ATOM 2240 O O . LEU A 1 295 ? 3.526 14.924 -19.426 1.00 97.88 295 LEU A O 1
ATOM 2244 N N . ASP A 1 296 ? 3.890 16.798 -18.243 1.00 97.12 296 ASP A N 1
ATOM 2245 C CA . ASP A 1 296 ? 5.168 17.094 -18.897 1.00 97.12 296 ASP A CA 1
ATOM 2246 C C . ASP A 1 296 ? 6.251 16.118 -18.412 1.00 97.12 296 ASP A C 1
ATOM 2248 O O . ASP A 1 296 ? 6.687 16.136 -17.258 1.00 97.12 296 ASP A O 1
ATOM 2252 N N . ILE A 1 297 ? 6.688 15.264 -19.330 1.00 96.75 297 ILE A N 1
ATOM 2253 C CA . ILE A 1 297 ? 7.699 14.228 -19.115 1.00 96.75 297 ILE A CA 1
ATOM 2254 C C . ILE A 1 297 ? 9.049 14.569 -19.763 1.00 96.75 297 ILE A C 1
ATOM 2256 O O . ILE A 1 297 ? 9.953 13.739 -19.758 1.00 96.75 297 ILE A O 1
ATOM 2260 N N . SER A 1 298 ? 9.227 15.782 -20.299 1.00 97.50 298 SER A N 1
ATOM 2261 C CA . SER A 1 298 ? 10.457 16.198 -20.999 1.00 97.50 298 SER A CA 1
ATOM 2262 C C . SER A 1 298 ? 11.722 16.166 -20.132 1.00 97.50 298 SER A C 1
ATOM 2264 O O . SER A 1 298 ? 12.831 16.171 -20.656 1.00 97.50 298 SER A O 1
ATOM 2266 N N . LYS A 1 299 ? 11.561 16.128 -18.803 1.00 98.19 299 LYS A N 1
ATOM 2267 C CA . LYS A 1 299 ? 12.650 16.086 -17.815 1.00 98.19 299 LYS A CA 1
ATOM 2268 C C . LYS A 1 299 ? 12.937 14.690 -17.265 1.00 98.19 299 LYS A C 1
ATOM 2270 O O . LYS A 1 299 ? 13.757 14.572 -16.353 1.00 98.19 299 LYS A O 1
ATOM 2275 N N . ARG A 1 300 ? 12.247 13.654 -17.750 1.00 98.56 300 ARG A N 1
ATOM 2276 C CA . ARG A 1 300 ? 12.526 12.273 -17.347 1.00 98.56 300 ARG A CA 1
ATOM 2277 C C . ARG A 1 300 ? 13.959 11.904 -17.708 1.00 98.56 300 ARG A C 1
ATOM 2279 O O . ARG A 1 300 ? 14.495 12.385 -18.697 1.00 98.56 300 ARG A O 1
ATOM 2286 N N . VAL A 1 301 ? 14.566 11.035 -16.906 1.00 98.38 301 VAL A N 1
ATOM 2287 C CA . VAL A 1 301 ? 15.876 10.459 -17.236 1.00 98.38 301 VAL A CA 1
ATOM 2288 C C . VAL A 1 301 ? 15.863 9.803 -18.620 1.00 98.38 301 VAL A C 1
ATOM 2290 O O . VAL A 1 301 ? 14.936 9.056 -18.946 1.00 98.38 301 VAL A O 1
ATOM 2293 N N . ASP A 1 302 ? 16.928 10.019 -19.390 1.00 97.25 302 ASP A N 1
ATOM 2294 C CA . ASP A 1 302 ? 17.027 9.595 -20.797 1.00 97.25 302 ASP A CA 1
ATOM 2295 C C . ASP A 1 302 ? 16.944 8.072 -21.004 1.00 97.25 302 ASP A C 1
ATOM 2297 O O . ASP A 1 302 ? 16.617 7.600 -22.088 1.00 97.25 302 ASP A O 1
ATOM 2301 N N . TRP A 1 303 ? 17.240 7.285 -19.965 1.00 97.31 303 TRP A N 1
ATOM 2302 C CA . TRP A 1 303 ? 17.172 5.820 -20.002 1.00 97.31 303 TRP A CA 1
ATOM 2303 C C . TRP A 1 303 ? 15.787 5.252 -19.646 1.00 97.31 303 TRP A C 1
ATOM 2305 O O . TRP A 1 303 ? 15.581 4.040 -19.741 1.00 97.31 303 TRP A O 1
ATOM 2315 N N . SER A 1 304 ? 14.832 6.093 -19.232 1.00 98.19 304 SER A N 1
ATOM 2316 C CA . SER A 1 304 ? 13.432 5.681 -19.067 1.00 98.19 304 SER A CA 1
ATOM 2317 C C . SER A 1 304 ? 12.710 5.622 -20.416 1.00 98.19 304 SER A C 1
ATOM 2319 O O . SER A 1 304 ? 13.170 6.178 -21.412 1.00 98.19 304 SER A O 1
ATOM 2321 N N . LYS A 1 305 ? 11.578 4.916 -20.476 1.00 98.19 305 LYS A N 1
ATOM 2322 C CA . LYS A 1 305 ? 10.856 4.656 -21.730 1.00 98.19 305 LYS A CA 1
ATOM 2323 C C . LYS A 1 305 ? 9.458 5.259 -21.712 1.00 98.19 305 LYS A C 1
ATOM 2325 O O . LYS A 1 305 ? 8.761 5.198 -20.706 1.00 98.19 305 LYS A O 1
ATOM 2330 N N . GLN A 1 306 ? 9.022 5.757 -22.862 1.00 98.31 306 GLN A N 1
ATOM 2331 C CA . GLN A 1 306 ? 7.615 6.056 -23.116 1.00 98.31 306 GLN A CA 1
ATOM 2332 C C . GLN A 1 306 ? 7.066 4.982 -24.044 1.00 98.31 306 GLN A C 1
ATOM 2334 O O . GLN A 1 306 ? 7.582 4.789 -25.146 1.00 98.31 306 GLN A O 1
ATOM 2339 N N . LEU A 1 307 ? 6.064 4.240 -23.582 1.00 98.62 307 LEU A N 1
ATOM 2340 C CA . LEU A 1 307 ? 5.450 3.200 -24.397 1.00 98.62 307 LEU A CA 1
ATOM 2341 C C . LEU A 1 307 ? 4.589 3.838 -25.490 1.00 98.62 307 LEU A C 1
ATOM 2343 O O . LEU A 1 307 ? 3.995 4.900 -25.303 1.00 98.62 307 LEU A O 1
ATOM 2347 N N . ASN A 1 308 ? 4.480 3.166 -26.632 1.00 97.94 308 ASN A N 1
ATOM 2348 C CA . ASN A 1 308 ? 3.435 3.471 -27.605 1.00 97.94 308 ASN A CA 1
ATOM 2349 C C . ASN A 1 308 ? 2.144 2.707 -27.250 1.00 97.94 308 ASN A C 1
ATOM 2351 O O . ASN A 1 308 ? 2.136 1.826 -26.391 1.00 97.94 308 ASN A O 1
ATOM 2355 N N . VAL A 1 309 ? 1.051 3.011 -27.952 1.00 98.00 309 VAL A N 1
ATOM 2356 C CA . VAL A 1 309 ? -0.263 2.393 -27.709 1.00 98.00 309 VAL A CA 1
ATOM 2357 C C . VAL A 1 309 ? -0.269 0.862 -27.849 1.00 98.00 309 VAL A C 1
ATOM 2359 O O . VAL A 1 309 ? -0.986 0.191 -27.111 1.00 98.00 309 VAL A O 1
ATOM 2362 N N . LYS A 1 310 ? 0.532 0.286 -28.759 1.00 98.06 310 LYS A N 1
ATOM 2363 C CA . LYS A 1 310 ? 0.587 -1.171 -28.972 1.00 98.06 310 LYS A CA 1
ATOM 2364 C C . LYS A 1 310 ? 1.285 -1.864 -27.808 1.00 98.06 310 LYS A C 1
ATOM 2366 O O . LYS A 1 310 ? 0.764 -2.848 -27.295 1.00 98.06 310 LYS A O 1
ATOM 2371 N N . ASP A 1 311 ? 2.416 -1.320 -27.367 1.00 98.00 311 ASP A N 1
ATOM 2372 C CA . ASP A 1 311 ? 3.157 -1.858 -26.224 1.00 98.00 311 ASP A CA 1
ATOM 2373 C C . ASP A 1 311 ? 2.354 -1.689 -24.930 1.00 98.00 311 ASP A C 1
ATOM 2375 O O . ASP A 1 311 ? 2.256 -2.619 -24.133 1.00 98.00 311 ASP A O 1
ATOM 2379 N N . ALA A 1 312 ? 1.703 -0.536 -24.748 1.00 98.50 312 ALA A N 1
ATOM 2380 C CA . ALA A 1 312 ? 0.824 -0.277 -23.612 1.00 98.50 312 ALA A CA 1
ATOM 2381 C C . ALA A 1 312 ? -0.355 -1.261 -23.536 1.00 98.50 312 ALA A C 1
ATOM 2383 O O . ALA A 1 312 ? -0.690 -1.731 -22.450 1.00 98.50 312 ALA A O 1
ATOM 2384 N N . ALA A 1 313 ? -0.959 -1.623 -24.674 1.00 98.12 313 ALA A N 1
ATOM 2385 C CA . ALA A 1 313 ? -2.074 -2.568 -24.717 1.00 98.12 313 ALA A CA 1
ATOM 2386 C C . ALA A 1 313 ? -1.701 -3.962 -24.176 1.00 98.12 313 ALA A C 1
ATOM 2388 O O . ALA A 1 313 ? -2.528 -4.598 -23.525 1.00 98.12 313 ALA A O 1
ATOM 2389 N N . ILE A 1 314 ? -0.452 -4.411 -24.360 1.00 98.19 314 ILE A N 1
ATOM 2390 C CA . ILE A 1 314 ? 0.042 -5.683 -23.800 1.00 98.19 314 ILE A CA 1
ATOM 2391 C C . ILE A 1 314 ? -0.034 -5.657 -22.274 1.00 98.19 314 ILE A C 1
ATOM 2393 O O . ILE A 1 314 ? -0.441 -6.636 -21.653 1.00 98.19 314 ILE A O 1
ATOM 2397 N N . TYR A 1 315 ? 0.315 -4.526 -21.658 1.00 98.31 315 TYR A N 1
ATOM 2398 C CA . TYR A 1 315 ? 0.256 -4.392 -20.208 1.00 98.31 315 TYR A CA 1
ATOM 2399 C C . TYR A 1 315 ? -1.166 -4.361 -19.662 1.00 98.31 315 TYR A C 1
ATOM 2401 O O . TYR A 1 315 ? -1.295 -4.533 -18.457 1.00 98.31 315 TYR A O 1
ATOM 2409 N N . TYR A 1 316 ? -2.204 -4.178 -20.483 1.00 97.38 316 TYR A N 1
ATOM 2410 C CA . TYR A 1 316 ? -3.613 -4.302 -20.087 1.00 97.38 316 TYR A CA 1
ATOM 2411 C C . TYR A 1 316 ? -4.174 -5.720 -20.258 1.00 97.38 316 TYR A C 1
ATOM 2413 O O . TYR A 1 316 ? -5.158 -6.065 -19.605 1.00 97.38 316 TYR A O 1
ATOM 2421 N N . ASP A 1 317 ? -3.543 -6.557 -21.080 1.00 96.56 317 ASP A N 1
ATOM 2422 C CA . ASP A 1 317 ? -3.934 -7.953 -21.252 1.00 96.56 317 ASP A CA 1
ATOM 2423 C C . ASP A 1 317 ? -3.429 -8.803 -20.073 1.00 96.56 317 ASP A C 1
ATOM 2425 O O . ASP A 1 317 ? -2.232 -9.062 -19.916 1.00 96.56 317 ASP A O 1
ATOM 2429 N N . ASN A 1 318 ? -4.353 -9.261 -19.223 1.00 95.25 318 ASN A N 1
ATOM 2430 C CA . ASN A 1 318 ? -4.024 -10.159 -18.117 1.00 95.25 318 ASN A CA 1
ATOM 2431 C C . ASN A 1 318 ? -3.395 -11.462 -18.602 1.00 95.25 318 ASN A C 1
ATOM 2433 O O . ASN A 1 318 ? -2.485 -11.957 -17.944 1.00 95.25 318 ASN A O 1
ATOM 2437 N N . LYS A 1 319 ? -3.795 -11.984 -19.764 1.00 95.62 319 LYS A N 1
ATOM 2438 C CA . LYS A 1 319 ? -3.211 -13.212 -20.297 1.00 95.62 319 LYS A CA 1
ATOM 2439 C C . LYS A 1 319 ? -1.743 -13.022 -20.672 1.00 95.62 319 LYS A C 1
ATOM 2441 O O . LYS A 1 319 ? -0.936 -13.934 -20.500 1.00 95.62 319 LYS A O 1
ATOM 2446 N N . ALA A 1 320 ? -1.381 -11.834 -21.155 1.00 96.94 320 ALA A N 1
ATOM 2447 C CA . ALA A 1 320 ? 0.005 -11.493 -21.439 1.00 96.94 320 ALA A CA 1
ATOM 2448 C C . ALA A 1 320 ? 0.819 -11.336 -20.146 1.00 96.94 320 ALA A C 1
ATOM 2450 O O . ALA A 1 320 ? 1.852 -11.983 -19.986 1.00 96.94 320 ALA A O 1
ATOM 2451 N N . VAL A 1 321 ? 0.340 -10.517 -19.203 1.00 98.00 321 VAL A N 1
ATOM 2452 C CA . VAL A 1 321 ? 1.101 -10.160 -17.991 1.00 98.00 321 VAL A CA 1
ATOM 2453 C C . VAL A 1 321 ? 1.126 -11.290 -16.957 1.00 98.00 321 VAL A C 1
ATOM 2455 O O . VAL A 1 321 ? 2.163 -11.562 -16.358 1.00 98.00 321 VAL A O 1
ATOM 2458 N N . LEU A 1 322 ? -0.004 -11.961 -16.740 1.00 97.75 322 LEU A N 1
ATOM 2459 C CA . LEU A 1 322 ? -0.216 -12.961 -15.686 1.00 97.75 322 LEU A CA 1
ATOM 2460 C C . LEU A 1 322 ? -0.247 -14.401 -16.226 1.00 97.75 322 LEU A C 1
ATOM 2462 O O . LEU A 1 322 ? -0.397 -15.358 -15.455 1.00 97.75 322 LEU A O 1
ATOM 2466 N N . GLY A 1 323 ? -0.070 -14.582 -17.536 1.00 96.12 323 GLY A N 1
ATOM 2467 C CA . GLY A 1 323 ? -0.062 -15.885 -18.187 1.00 96.12 323 GLY A CA 1
ATOM 2468 C C . GLY A 1 323 ? -1.444 -16.538 -18.181 1.00 96.12 323 GLY A C 1
ATOM 2469 O O . GLY A 1 323 ? -2.436 -15.965 -18.608 1.00 96.12 323 GLY A O 1
ATOM 2470 N N . ASN A 1 324 ? -1.527 -17.773 -17.694 1.00 94.00 324 ASN A N 1
ATOM 2471 C CA . ASN A 1 324 ? -2.781 -18.529 -17.633 1.00 94.00 324 ASN A CA 1
ATOM 2472 C C . ASN A 1 324 ? -3.676 -18.190 -16.426 1.00 94.00 324 ASN A C 1
ATOM 2474 O O . ASN A 1 324 ? -4.676 -18.875 -16.213 1.00 94.00 324 ASN A O 1
ATOM 2478 N N . TRP A 1 325 ? -3.300 -17.210 -15.600 1.00 96.75 325 TRP A N 1
ATOM 2479 C CA . TRP A 1 325 ? -4.042 -16.875 -14.390 1.00 96.75 325 TRP A CA 1
ATOM 2480 C C . TRP A 1 325 ? -4.968 -15.685 -14.603 1.00 96.75 325 TRP A C 1
ATOM 2482 O O . TRP A 1 325 ? -4.523 -14.582 -14.906 1.00 96.75 325 TRP A O 1
ATOM 2492 N N . GLU A 1 326 ? -6.252 -15.923 -14.348 1.00 94.00 326 GLU A N 1
ATOM 2493 C CA . GLU A 1 326 ? -7.280 -14.894 -14.262 1.00 94.00 326 GLU A CA 1
ATOM 2494 C C . GLU A 1 326 ? -7.594 -14.606 -12.781 1.00 94.00 326 GLU A C 1
ATOM 2496 O O . GLU A 1 326 ? -8.208 -15.456 -12.123 1.00 94.00 326 GLU A O 1
ATOM 2501 N N . PRO A 1 327 ? -7.218 -13.428 -12.237 1.00 91.81 327 PRO A N 1
ATOM 2502 C CA . PRO A 1 327 ? -7.286 -13.134 -10.801 1.00 91.81 327 PRO A CA 1
ATOM 2503 C C . PRO A 1 327 ? -8.644 -13.377 -10.143 1.00 91.81 327 PRO A C 1
ATOM 2505 O O . PRO A 1 327 ? -8.705 -13.787 -8.993 1.00 91.81 327 PRO A O 1
ATOM 2508 N N . PHE A 1 328 ? -9.743 -13.168 -10.866 1.00 89.19 328 PHE A N 1
ATOM 2509 C CA . PHE A 1 328 ? -11.102 -13.300 -10.328 1.00 89.19 328 PHE A CA 1
ATOM 2510 C C . PHE A 1 328 ? -11.822 -14.578 -10.775 1.00 89.19 328 PHE A C 1
ATOM 2512 O O . PHE A 1 328 ? -13.029 -14.691 -10.573 1.00 89.19 328 PHE A O 1
ATOM 2519 N N . ALA A 1 329 ? -11.131 -15.528 -11.415 1.00 88.00 329 ALA A N 1
ATOM 2520 C CA . ALA A 1 329 ? -11.769 -16.758 -11.889 1.00 88.00 329 ALA A CA 1
ATOM 2521 C C . ALA A 1 329 ? -12.279 -17.638 -10.737 1.00 88.00 329 ALA A C 1
ATOM 2523 O O . ALA A 1 329 ? -13.364 -18.201 -10.840 1.00 88.00 329 ALA A O 1
ATOM 2524 N N . VAL A 1 330 ? -11.527 -17.708 -9.633 1.00 84.69 330 VAL A N 1
ATOM 2525 C CA . VAL A 1 330 ? -11.884 -18.489 -8.434 1.00 84.69 330 VAL A CA 1
ATOM 2526 C C . VAL A 1 330 ? -12.974 -17.799 -7.598 1.00 84.69 330 VAL A C 1
ATOM 2528 O O . VAL A 1 330 ? -13.754 -18.468 -6.927 1.00 84.69 330 VAL A O 1
ATOM 2531 N N . TRP A 1 331 ? -13.075 -16.469 -7.677 1.00 82.56 331 TRP A N 1
ATOM 2532 C CA . TRP A 1 331 ? -13.988 -15.653 -6.869 1.00 82.56 331 TRP A CA 1
ATOM 2533 C C . TRP A 1 331 ? -15.011 -14.914 -7.740 1.00 82.56 331 TRP A C 1
ATOM 2535 O O . TRP A 1 331 ? -15.088 -13.686 -7.728 1.00 82.56 331 TRP A O 1
ATOM 2545 N N . ALA A 1 332 ? -15.796 -15.650 -8.529 1.00 68.81 332 ALA A N 1
ATOM 2546 C CA . ALA A 1 332 ? -16.764 -15.057 -9.457 1.00 68.81 332 ALA A CA 1
ATOM 2547 C C . ALA A 1 332 ? -17.808 -14.157 -8.761 1.00 68.81 332 ALA A C 1
ATOM 2549 O O . ALA A 1 332 ? -18.184 -13.129 -9.327 1.00 68.81 332 ALA A O 1
ATOM 2550 N N . ASP A 1 333 ? -18.186 -14.480 -7.517 1.00 66.94 333 ASP A N 1
ATOM 2551 C CA . ASP A 1 333 ? -19.113 -13.694 -6.683 1.00 66.94 333 ASP A CA 1
ATOM 2552 C C . ASP A 1 333 ? -18.636 -12.242 -6.468 1.00 66.94 333 ASP A C 1
ATOM 2554 O O . ASP A 1 333 ? -19.435 -11.334 -6.235 1.00 66.94 333 ASP A O 1
ATOM 2558 N N . LEU A 1 334 ? -17.327 -11.985 -6.584 1.00 64.56 334 LEU A N 1
ATOM 2559 C CA . LEU A 1 334 ? -16.756 -10.645 -6.446 1.00 64.56 334 LEU A CA 1
ATOM 2560 C C . LEU A 1 334 ? -16.965 -9.739 -7.646 1.00 64.56 334 LEU A C 1
ATOM 2562 O O . LEU A 1 334 ? -16.861 -8.522 -7.501 1.00 64.56 334 LEU A O 1
ATOM 2566 N N . LYS A 1 335 ? -17.262 -10.304 -8.819 1.00 52.25 335 LYS A N 1
ATOM 2567 C CA . LYS A 1 335 ? -17.503 -9.510 -10.026 1.00 52.25 335 LYS A CA 1
ATOM 2568 C C . LYS A 1 335 ? -18.793 -8.696 -9.936 1.00 52.25 335 LYS A C 1
ATOM 2570 O O . LYS A 1 335 ? -18.950 -7.769 -10.725 1.00 52.25 335 LYS A O 1
ATOM 2575 N N . GLN A 1 336 ? -19.701 -9.041 -9.019 1.00 44.25 336 GLN A N 1
ATOM 2576 C CA . GLN A 1 336 ? -21.039 -8.458 -8.986 1.00 44.25 336 GLN A CA 1
ATOM 2577 C C . GLN A 1 336 ? -21.303 -7.502 -7.816 1.00 44.25 336 GLN A C 1
ATOM 2579 O O . GLN A 1 336 ? -21.963 -6.505 -8.077 1.00 44.25 336 GLN A O 1
ATOM 2584 N N . ASP A 1 337 ? -20.807 -7.711 -6.581 1.00 46.66 337 ASP A N 1
ATOM 2585 C CA . ASP A 1 337 ? -21.525 -7.050 -5.465 1.00 46.66 337 ASP A CA 1
ATOM 2586 C C . ASP A 1 337 ? -20.805 -6.710 -4.146 1.00 46.66 337 ASP A C 1
ATOM 2588 O O . ASP A 1 337 ? -21.463 -6.408 -3.148 1.00 46.66 337 ASP A O 1
ATOM 2592 N N . ARG A 1 338 ? -19.471 -6.622 -4.076 1.00 57.50 338 ARG A N 1
ATOM 2593 C CA . ARG A 1 338 ? -18.845 -6.022 -2.874 1.00 57.50 338 ARG A CA 1
ATOM 2594 C C . ARG A 1 338 ? -18.702 -4.508 -3.025 1.00 57.50 338 ARG A C 1
ATOM 2596 O O . ARG A 1 338 ? -17.610 -3.990 -3.238 1.00 57.50 338 ARG A O 1
ATOM 2603 N N . LYS A 1 339 ? -19.832 -3.804 -2.863 1.00 53.59 339 LYS A N 1
ATOM 2604 C CA . LYS A 1 339 ? -19.928 -2.355 -2.593 1.00 53.59 339 LYS A CA 1
ATOM 2605 C C . LYS A 1 339 ? -19.281 -2.048 -1.230 1.00 53.59 339 LYS A C 1
ATOM 2607 O O . LYS A 1 339 ? -19.951 -1.755 -0.247 1.00 53.59 339 LYS A O 1
ATOM 2612 N N . GLN A 1 340 ? -17.970 -2.233 -1.137 1.00 62.00 340 GLN A N 1
ATOM 2613 C CA . GLN A 1 340 ? -17.207 -1.892 0.054 1.00 62.00 340 GLN A CA 1
ATOM 2614 C C . GLN A 1 340 ? -17.059 -0.377 0.141 1.00 62.00 340 GLN A C 1
ATOM 2616 O O . GLN A 1 340 ? -16.975 0.309 -0.880 1.00 62.00 340 GLN A O 1
ATOM 2621 N N . SER A 1 341 ? -17.048 0.125 1.373 1.00 62.31 341 SER A N 1
ATOM 2622 C CA . SER A 1 341 ? -16.865 1.544 1.631 1.00 62.31 341 SER A CA 1
ATOM 2623 C C . SER A 1 341 ? -15.578 2.036 0.992 1.00 62.31 341 SER A C 1
ATOM 2625 O O . SER A 1 341 ? -14.499 1.501 1.247 1.00 62.31 341 SER A O 1
ATOM 2627 N N . SER A 1 342 ? -15.701 3.079 0.184 1.00 76.44 342 SER A N 1
ATOM 2628 C CA . SER A 1 342 ? -14.568 3.860 -0.301 1.00 76.44 342 SER A CA 1
ATOM 262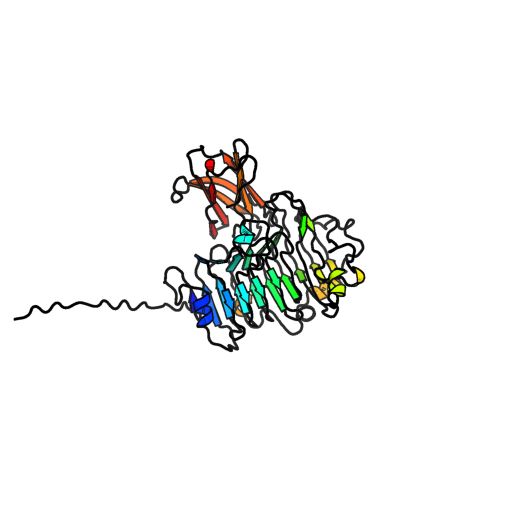9 C C . SER A 1 342 ? -14.193 4.996 0.657 1.00 76.44 342 SER A C 1
ATOM 2631 O O . SER A 1 342 ? -13.221 5.705 0.412 1.00 76.44 342 SER A O 1
ATOM 2633 N N . LEU A 1 343 ? -14.964 5.229 1.728 1.00 92.06 343 LEU A N 1
ATOM 2634 C CA . LEU A 1 343 ? -14.627 6.260 2.706 1.00 92.06 343 LEU A CA 1
ATOM 2635 C C . LEU A 1 343 ? -13.659 5.676 3.730 1.00 92.06 343 LEU A C 1
ATOM 2637 O O . LEU A 1 343 ? -14.032 4.872 4.573 1.00 92.06 343 LEU A O 1
ATOM 2641 N N . ALA A 1 344 ? -12.408 6.116 3.692 1.00 94.31 344 ALA A N 1
ATOM 2642 C CA . ALA A 1 344 ? -11.455 5.852 4.759 1.00 94.31 344 ALA A CA 1
ATOM 2643 C C . ALA A 1 344 ? -10.478 7.018 4.883 1.00 94.31 344 ALA A C 1
ATOM 2645 O O . ALA A 1 344 ? -10.055 7.601 3.881 1.00 94.31 344 ALA A O 1
ATOM 2646 N N . VAL A 1 345 ? -10.112 7.333 6.123 1.00 94.44 345 VAL A N 1
ATOM 2647 C CA . VAL A 1 345 ? -9.124 8.361 6.460 1.00 94.44 345 VAL A CA 1
ATOM 2648 C C . VAL A 1 345 ? -7.844 7.6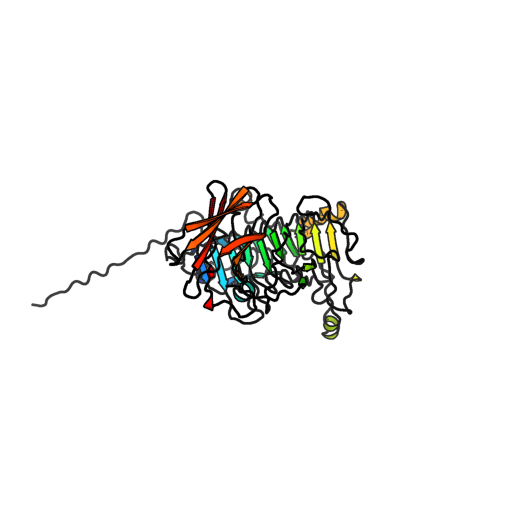77 6.936 1.00 94.44 345 VAL A C 1
ATOM 2650 O O . VAL A 1 345 ? -7.894 6.739 7.734 1.00 94.44 345 VAL A O 1
ATOM 2653 N N . ALA A 1 346 ? -6.698 8.133 6.437 1.00 93.00 346 ALA A N 1
ATOM 2654 C CA . ALA A 1 346 ? -5.366 7.713 6.864 1.00 93.00 346 ALA A CA 1
ATOM 2655 C C . ALA A 1 346 ? -4.539 8.912 7.347 1.00 93.00 346 ALA A C 1
ATOM 2657 O O . ALA A 1 346 ? -4.900 10.068 7.116 1.00 93.00 346 ALA A O 1
ATOM 2658 N N . ASN A 1 347 ? -3.430 8.597 8.025 1.00 90.12 347 ASN A N 1
ATOM 2659 C CA . ASN A 1 347 ? -2.413 9.543 8.495 1.00 90.12 347 ASN A CA 1
ATOM 2660 C C . ASN A 1 347 ? -2.980 10.770 9.207 1.00 90.12 347 ASN A C 1
ATOM 2662 O O . ASN A 1 347 ? -2.504 11.884 8.987 1.00 90.12 347 ASN A O 1
ATOM 2666 N N . PHE A 1 348 ? -4.001 10.574 10.044 1.00 92.69 348 PHE A N 1
ATOM 2667 C CA . PHE A 1 348 ? -4.497 11.666 10.857 1.00 92.69 348 PHE A CA 1
ATOM 2668 C C . PHE A 1 348 ? -3.436 12.026 11.900 1.00 92.69 348 PHE A C 1
ATOM 2670 O O . PHE A 1 348 ? -3.092 11.201 12.739 1.00 92.69 348 PHE A O 1
ATOM 2677 N N . LYS A 1 349 ? -2.867 13.226 11.795 1.00 88.38 349 LYS A N 1
ATOM 2678 C CA . LYS A 1 349 ? -1.751 13.699 12.617 1.00 88.38 349 LYS A CA 1
ATOM 2679 C C . LYS A 1 349 ? -1.892 15.183 12.937 1.00 88.38 349 LYS A C 1
ATOM 2681 O O . LYS A 1 349 ? -2.606 15.920 12.259 1.00 88.38 349 LYS A O 1
ATOM 2686 N N . VAL A 1 350 ? -1.170 15.628 13.963 1.00 87.81 350 VAL A N 1
ATOM 2687 C CA . VAL A 1 350 ? -1.135 17.029 14.391 1.00 87.81 350 VAL A CA 1
ATOM 2688 C C . VAL A 1 350 ? 0.253 17.631 14.191 1.00 87.81 350 VAL A C 1
ATOM 2690 O O . VAL A 1 350 ? 1.250 17.119 14.690 1.00 87.81 350 VAL A O 1
ATOM 2693 N N . ARG A 1 351 ? 0.327 18.772 13.512 1.00 85.44 351 ARG A N 1
ATOM 2694 C CA . ARG A 1 351 ? 1.520 19.619 13.459 1.00 85.44 351 ARG A CA 1
ATOM 2695 C C . ARG A 1 351 ? 1.288 20.855 14.320 1.00 85.44 351 ARG A C 1
ATOM 2697 O O . ARG A 1 351 ? 0.280 21.540 14.182 1.00 85.44 351 ARG A O 1
ATOM 2704 N N . PHE A 1 352 ? 2.219 21.144 15.219 1.00 84.56 352 PHE A N 1
ATOM 2705 C CA . PHE A 1 352 ? 2.121 22.281 16.133 1.00 84.56 352 PHE A CA 1
ATOM 2706 C C . PHE A 1 352 ? 2.713 23.546 15.502 1.00 84.56 352 PHE A C 1
ATOM 2708 O O . PHE A 1 352 ? 3.832 23.524 14.990 1.00 84.56 352 PHE A O 1
ATOM 2715 N N . GLY A 1 353 ? 1.969 24.647 15.556 1.00 84.06 353 GLY A N 1
ATOM 2716 C CA . GLY A 1 353 ? 2.441 25.996 15.263 1.00 84.06 353 GLY A CA 1
ATOM 2717 C C . GLY A 1 353 ? 2.802 26.777 16.531 1.00 84.06 353 GLY A C 1
ATOM 2718 O O . GLY A 1 353 ? 2.999 26.219 17.619 1.00 84.06 353 GLY A O 1
ATOM 2719 N N . THR A 1 354 ? 2.896 28.101 16.388 1.00 83.50 354 THR A N 1
ATOM 2720 C CA . THR A 1 354 ? 3.150 29.011 17.517 1.00 83.50 354 THR A CA 1
ATOM 2721 C C . THR A 1 354 ? 1.910 29.161 18.394 1.00 83.50 354 THR A C 1
ATOM 2723 O O . THR A 1 354 ? 2.013 28.954 19.600 1.00 83.50 354 THR A O 1
ATOM 2726 N N . ILE A 1 355 ? 0.765 29.471 17.776 1.00 84.75 355 ILE A N 1
ATOM 2727 C CA . ILE A 1 355 ? -0.543 29.668 18.431 1.00 84.75 355 ILE A CA 1
ATOM 2728 C C . ILE A 1 355 ? -1.614 28.664 17.966 1.00 84.75 355 ILE A C 1
ATOM 2730 O O . ILE A 1 355 ? -2.594 28.441 18.670 1.00 84.75 355 ILE A O 1
ATOM 2734 N N . ASP A 1 356 ? -1.386 27.998 16.831 1.00 89.81 356 ASP A N 1
ATOM 2735 C CA . ASP A 1 356 ? -2.330 27.067 16.205 1.00 89.81 356 ASP A CA 1
ATOM 2736 C C . ASP A 1 356 ? -1.802 25.627 16.191 1.00 89.81 356 ASP A C 1
ATOM 2738 O O . ASP A 1 356 ? -0.595 25.380 16.278 1.00 89.81 356 ASP A O 1
ATOM 2742 N N . CYS A 1 357 ? -2.706 24.666 16.027 1.00 89.62 357 CYS A N 1
ATOM 2743 C CA . CYS A 1 357 ? -2.400 23.313 15.591 1.00 89.62 357 CYS A CA 1
ATOM 2744 C C . CYS A 1 357 ? -3.036 23.023 14.224 1.00 89.62 357 CYS A C 1
ATOM 2746 O O . CYS A 1 357 ? -4.127 23.485 13.892 1.00 89.62 357 CYS A O 1
ATOM 2748 N N . PHE A 1 358 ? -2.319 22.240 13.424 1.00 91.62 358 PHE A N 1
ATOM 2749 C CA . PHE A 1 358 ? -2.692 21.841 12.075 1.00 91.62 358 PHE A CA 1
ATOM 2750 C C . PHE A 1 358 ? -2.985 20.341 12.066 1.00 91.62 358 PHE A C 1
ATOM 2752 O O . PHE A 1 358 ? -2.109 19.520 12.333 1.00 91.62 358 PHE A O 1
ATOM 2759 N N . LEU A 1 359 ? -4.236 19.996 11.809 1.00 93.94 359 LEU A N 1
ATOM 2760 C CA . LEU A 1 359 ? -4.814 18.664 11.886 1.00 93.94 359 LEU A CA 1
ATOM 2761 C C . LEU A 1 359 ? -4.851 18.101 10.464 1.00 93.94 359 LEU A C 1
ATOM 2763 O O . LEU A 1 359 ? -5.779 18.374 9.703 1.00 93.94 359 LEU A O 1
ATOM 2767 N N . GLN A 1 360 ? -3.805 17.369 10.098 1.00 93.62 360 GLN A N 1
ATOM 2768 C CA . GLN A 1 360 ? -3.584 16.856 8.748 1.00 93.62 360 GLN A CA 1
ATOM 2769 C C . GLN A 1 360 ? -4.082 15.422 8.644 1.00 93.62 360 GLN A C 1
ATOM 2771 O O . GLN A 1 360 ? -3.821 14.615 9.527 1.00 93.62 360 GLN A O 1
ATOM 2776 N N . PHE A 1 361 ? -4.763 15.087 7.558 1.00 94.75 361 PHE A N 1
ATOM 2777 C CA . PHE A 1 361 ? -5.203 13.728 7.251 1.00 94.75 361 PHE A CA 1
ATOM 2778 C C . PHE A 1 361 ? -5.294 13.542 5.743 1.00 94.75 361 PHE A C 1
ATOM 2780 O O . PHE A 1 361 ? -5.278 14.515 4.987 1.00 94.75 361 PHE A O 1
ATOM 2787 N N . ASN A 1 362 ? -5.444 12.307 5.279 1.00 93.88 362 ASN A N 1
ATOM 2788 C CA . ASN A 1 362 ? -5.755 12.088 3.878 1.00 93.88 362 ASN A CA 1
ATOM 2789 C C . ASN A 1 362 ? -6.874 11.079 3.646 1.00 93.88 362 ASN A C 1
ATOM 2791 O O . ASN A 1 362 ? -7.075 10.142 4.418 1.00 93.88 362 ASN A O 1
ATOM 2795 N N . SER A 1 363 ? -7.595 11.277 2.545 1.00 95.19 363 SER A N 1
ATOM 2796 C CA . SER A 1 363 ? -8.514 10.285 2.003 1.00 95.19 363 SER A CA 1
ATOM 2797 C C . SER A 1 363 ? -7.730 9.117 1.417 1.00 95.19 363 SER A C 1
ATOM 2799 O O . SER A 1 363 ? -6.726 9.324 0.731 1.00 95.19 363 SER A O 1
ATOM 2801 N N . CYS A 1 364 ? -8.193 7.893 1.665 1.00 95.62 364 CYS A N 1
ATOM 2802 C CA . CYS A 1 364 ? -7.625 6.702 1.032 1.00 95.62 364 CYS A CA 1
ATOM 2803 C C . CYS A 1 364 ? -8.114 6.546 -0.415 1.00 95.62 364 CYS A C 1
ATOM 2805 O O . CYS A 1 364 ? -7.339 6.173 -1.286 1.00 95.62 364 CYS A O 1
ATOM 2807 N N . TRP A 1 365 ? -9.373 6.895 -0.692 1.00 95.50 365 TRP A N 1
ATOM 2808 C CA . TRP A 1 365 ? -9.927 6.954 -2.046 1.00 95.50 365 TRP A CA 1
ATOM 2809 C C . TRP A 1 365 ? -10.523 8.345 -2.276 1.00 95.50 365 TRP A C 1
ATOM 2811 O O . TRP A 1 365 ? -11.643 8.618 -1.837 1.00 95.50 365 TRP A O 1
ATOM 2821 N N . PRO A 1 366 ? -9.773 9.264 -2.909 1.00 94.44 366 PRO A N 1
ATOM 2822 C CA . PRO A 1 366 ? -10.253 10.600 -3.241 1.00 94.44 366 PRO A CA 1
ATOM 2823 C C . PRO A 1 366 ? -11.547 10.576 -4.053 1.00 94.44 366 PRO A C 1
ATOM 2825 O O . PRO A 1 366 ? -11.697 9.832 -5.021 1.00 94.44 366 PRO A O 1
ATOM 2828 N N . GLN A 1 367 ? -12.504 11.404 -3.649 1.00 93.56 367 GLN A N 1
ATOM 2829 C CA . GLN A 1 367 ? -13.800 11.523 -4.300 1.00 93.56 367 GLN A CA 1
ATOM 2830 C C . GLN A 1 367 ? -14.320 12.936 -4.144 1.00 93.56 367 GLN A C 1
ATOM 2832 O O . GLN A 1 367 ? -14.233 13.492 -3.062 1.00 93.56 367 GLN A O 1
ATOM 2837 N N . GLN A 1 368 ? -14.974 13.466 -5.170 1.00 94.50 368 GLN A N 1
ATOM 2838 C CA . GLN A 1 368 ? -15.684 14.732 -5.047 1.00 94.50 368 GLN A CA 1
ATOM 2839 C C . GLN A 1 368 ? -16.896 14.595 -4.107 1.00 94.50 368 GLN A C 1
ATOM 2841 O O . GLN A 1 368 ? -17.573 13.556 -4.094 1.00 94.50 368 GLN A O 1
ATOM 2846 N N . GLY A 1 369 ? -17.181 15.656 -3.345 1.00 95.44 369 GLY A N 1
ATOM 2847 C CA . GLY A 1 369 ? -18.375 15.761 -2.503 1.00 95.44 369 GLY A CA 1
ATOM 2848 C C . GLY A 1 369 ? -18.355 14.936 -1.211 1.00 95.44 369 GLY A C 1
ATOM 2849 O O . GLY A 1 369 ? -19.418 14.696 -0.645 1.00 95.44 369 GLY A O 1
ATOM 2850 N N . VAL A 1 370 ? -17.190 14.467 -0.752 1.00 96.88 370 VAL A N 1
ATOM 2851 C CA . VAL A 1 370 ? -17.031 13.925 0.602 1.00 96.88 370 VAL A CA 1
ATOM 2852 C C . VAL A 1 370 ? -16.917 15.086 1.577 1.00 96.88 370 VAL A C 1
ATOM 2854 O O . VAL A 1 370 ? -16.049 15.949 1.450 1.00 96.88 370 VAL A O 1
ATOM 2857 N N . THR A 1 371 ? -17.789 15.082 2.570 1.00 97.50 371 THR A N 1
ATOM 2858 C CA . THR A 1 371 ? -17.726 15.992 3.703 1.00 97.50 371 THR A CA 1
ATOM 2859 C C . THR A 1 371 ? -16.775 15.425 4.746 1.00 97.50 371 THR A C 1
ATOM 2861 O O . THR A 1 371 ? -16.991 14.316 5.235 1.00 97.50 371 THR A O 1
ATOM 2864 N N . TYR A 1 372 ? -15.767 16.199 5.134 1.00 98.00 372 TYR A N 1
ATOM 2865 C CA . TYR A 1 372 ? -14.929 15.913 6.291 1.00 98.00 372 TYR A CA 1
ATOM 2866 C C . TYR A 1 372 ? -15.270 16.891 7.406 1.00 98.00 372 TYR A C 1
ATOM 2868 O O . TYR A 1 372 ? -15.224 18.102 7.203 1.00 98.00 372 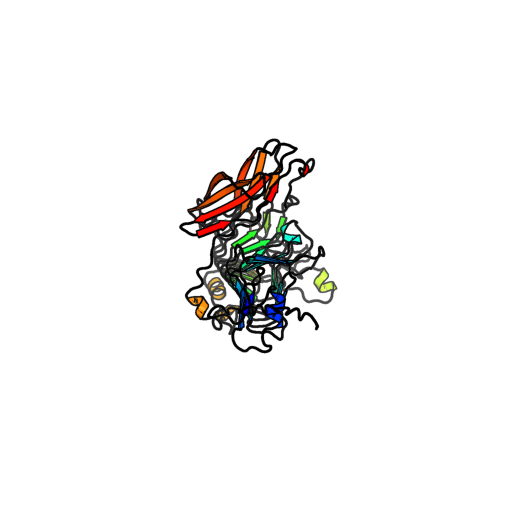TYR A O 1
ATOM 2876 N N . THR A 1 373 ? -15.587 16.370 8.584 1.00 98.31 373 THR A N 1
ATOM 2877 C CA . THR A 1 373 ? -15.883 17.154 9.784 1.00 98.31 373 THR A CA 1
ATOM 2878 C C . THR A 1 373 ? -14.813 16.878 10.836 1.00 98.31 373 THR A C 1
ATOM 2880 O O . THR A 1 373 ? -14.621 15.725 11.230 1.00 98.31 373 THR A O 1
ATOM 2883 N N . LEU A 1 374 ? -14.139 17.927 11.307 1.00 98.19 374 LEU A N 1
ATOM 2884 C CA . LEU A 1 374 ? -13.276 17.874 12.480 1.00 98.19 374 LEU A CA 1
ATOM 2885 C C . LEU A 1 374 ? -14.143 17.858 13.736 1.00 98.19 374 LEU A C 1
ATOM 2887 O O . LEU A 1 374 ? -14.904 18.792 13.998 1.00 98.19 374 LEU A O 1
ATOM 2891 N N . LEU A 1 375 ? -13.983 16.804 14.521 1.00 97.88 375 LEU A N 1
ATOM 2892 C CA . LEU A 1 375 ? -14.613 16.629 15.816 1.00 97.88 375 LEU A CA 1
ATOM 2893 C C . LEU A 1 375 ? -13.570 16.817 16.919 1.00 97.88 375 LEU A C 1
ATOM 2895 O O . LEU A 1 375 ? -12.439 16.353 16.773 1.00 97.88 375 LEU A O 1
ATOM 2899 N N . LYS A 1 376 ? -13.952 17.452 18.029 1.00 96.56 376 LYS A N 1
ATOM 2900 C CA . LYS A 1 376 ? -13.096 17.693 19.199 1.00 96.56 376 LYS A CA 1
ATOM 2901 C C . LYS A 1 376 ? -13.805 17.308 20.487 1.00 96.56 376 LYS A C 1
ATOM 2903 O O . LYS A 1 376 ? -14.997 17.555 20.640 1.00 96.56 376 LYS A O 1
ATOM 2908 N N . SER A 1 377 ? -13.061 16.742 21.425 1.00 95.88 377 SER A N 1
ATOM 2909 C CA . SER A 1 377 ? -13.544 16.362 22.750 1.00 95.88 377 SER A CA 1
ATOM 2910 C C . SER A 1 377 ? -12.520 16.716 23.831 1.00 95.88 377 SER A C 1
ATOM 2912 O O . SER A 1 377 ? -11.312 16.708 23.583 1.00 95.88 377 SER A O 1
ATOM 2914 N N . SER A 1 378 ? -12.996 17.027 25.039 1.00 93.75 378 SER A N 1
ATOM 2915 C CA . SER A 1 378 ? -12.164 17.218 26.236 1.00 93.75 378 SER A CA 1
ATOM 2916 C C . SER A 1 378 ? -12.003 15.950 27.079 1.00 93.75 378 SER A C 1
ATOM 2918 O O . SER A 1 378 ? -11.090 15.883 27.896 1.00 93.75 378 SER A O 1
ATOM 2920 N N . ASP A 1 379 ? -12.879 14.959 26.905 1.00 92.69 379 ASP A N 1
ATOM 2921 C CA . ASP A 1 379 ? -12.919 13.722 27.699 1.00 92.69 379 ASP A CA 1
ATOM 2922 C C . ASP A 1 379 ? -12.705 12.451 26.859 1.00 92.69 379 ASP A C 1
ATOM 2924 O O . ASP A 1 379 ? -12.615 11.355 27.406 1.00 92.69 379 ASP A O 1
ATOM 2928 N N . GLY A 1 380 ? -12.600 12.591 25.534 1.00 92.44 380 GLY A N 1
ATOM 2929 C CA . GLY A 1 380 ? -12.422 11.485 24.596 1.00 92.44 380 GLY A CA 1
ATOM 2930 C C . GLY A 1 380 ? -13.706 10.704 24.312 1.00 92.44 380 GLY A C 1
ATOM 2931 O O . GLY A 1 380 ? -13.651 9.708 23.592 1.00 92.44 380 GLY A O 1
ATOM 2932 N N . VAL A 1 381 ? -14.848 11.152 24.844 1.00 93.44 381 VAL A N 1
ATOM 2933 C CA . VAL A 1 381 ? -16.157 10.491 24.734 1.00 93.44 381 VAL A CA 1
ATOM 2934 C C . VAL A 1 381 ? -17.171 11.412 24.057 1.00 93.44 381 VAL A C 1
ATOM 2936 O O . VAL A 1 381 ? -17.833 11.017 23.099 1.00 93.44 381 VAL A O 1
ATOM 2939 N N . ASN A 1 382 ? -17.270 12.657 24.516 1.00 95.38 382 ASN A N 1
ATOM 2940 C CA . ASN A 1 382 ? -18.229 13.642 24.037 1.00 95.38 382 ASN A CA 1
ATOM 2941 C C . ASN A 1 382 ? -17.577 14.534 22.978 1.00 95.38 382 ASN A C 1
ATOM 2943 O O . ASN A 1 382 ? -16.881 15.498 23.304 1.00 95.38 382 ASN A O 1
ATOM 2947 N N . TYR A 1 383 ? -17.780 14.192 21.706 1.00 97.06 383 TYR A N 1
ATOM 2948 C CA . TYR A 1 383 ? -17.234 14.929 20.567 1.00 97.06 383 TYR A CA 1
ATOM 2949 C C . TYR A 1 383 ? -18.206 15.990 20.052 1.00 97.06 383 TYR A C 1
ATOM 2951 O O . TYR A 1 383 ? -19.380 15.711 19.821 1.00 97.06 383 TYR A O 1
ATOM 2959 N N . GLN A 1 384 ? -17.688 17.195 19.827 1.00 97.06 384 GLN A N 1
ATOM 2960 C CA . GLN A 1 384 ? -18.393 18.319 19.218 1.00 97.06 384 GLN A CA 1
ATOM 2961 C C . GLN A 1 384 ? -17.760 18.676 17.879 1.00 97.06 384 GLN A C 1
ATOM 2963 O O . GLN A 1 384 ? -16.550 18.540 17.690 1.00 97.06 384 GLN A O 1
ATOM 2968 N N . GLU A 1 385 ? -18.581 19.140 16.946 1.00 97.62 385 GLU A N 1
ATOM 2969 C CA . GLU A 1 385 ? -18.109 19.641 15.662 1.00 97.62 385 GLU A CA 1
ATOM 2970 C C . GLU A 1 385 ? -17.370 20.972 15.827 1.00 97.62 385 GLU A C 1
ATOM 2972 O O . GLU A 1 385 ? -17.841 21.876 16.514 1.00 97.62 385 GLU A O 1
ATOM 2977 N N . VAL A 1 386 ? -16.199 21.077 15.195 1.00 95.69 386 VAL A N 1
ATOM 2978 C CA . VAL A 1 386 ? -15.363 22.286 15.212 1.00 95.69 386 VAL A CA 1
ATOM 2979 C C . VAL A 1 386 ? -15.357 22.958 13.849 1.00 95.69 386 VAL A C 1
ATOM 2981 O O . VAL A 1 386 ? -15.596 24.158 13.740 1.00 95.69 386 VAL A O 1
ATOM 2984 N N . LYS A 1 387 ? -15.047 22.187 12.803 1.00 97.25 387 LYS A N 1
ATOM 2985 C CA . LYS A 1 387 ? -14.908 22.662 11.422 1.00 97.25 387 LYS A CA 1
ATOM 2986 C C . LYS A 1 387 ? -15.346 21.584 10.447 1.00 97.25 387 LYS A C 1
ATOM 2988 O O . LYS A 1 387 ? -15.275 20.397 10.752 1.00 97.25 387 LYS A O 1
ATOM 2993 N N . GLN A 1 388 ? -15.712 22.004 9.243 1.00 97.44 388 GLN A N 1
ATOM 2994 C CA . GLN A 1 388 ? -16.044 21.110 8.146 1.00 97.44 388 GLN A CA 1
ATOM 2995 C C . GLN A 1 388 ? -15.439 21.629 6.841 1.00 97.44 388 GLN A C 1
ATOM 2997 O O . GLN A 1 388 ? -15.346 22.835 6.624 1.00 97.44 388 GLN A O 1
ATOM 3002 N N . LEU A 1 389 ? -15.041 20.709 5.968 1.00 96.69 389 LEU A N 1
ATOM 3003 C CA . LEU A 1 389 ? -14.699 20.981 4.576 1.00 96.69 389 LEU A CA 1
ATOM 3004 C C . LEU A 1 389 ? -15.341 19.925 3.675 1.00 96.69 389 LEU A C 1
ATOM 3006 O O . LEU A 1 389 ? -15.719 18.848 4.136 1.00 96.69 389 LEU A O 1
ATOM 3010 N N . THR A 1 390 ? -15.471 20.227 2.387 1.00 96.94 390 THR A N 1
ATOM 3011 C CA . THR A 1 390 ? -15.946 19.268 1.382 1.00 96.94 390 THR A CA 1
ATOM 3012 C C . THR A 1 390 ? -14.899 19.142 0.289 1.00 96.94 390 THR A C 1
ATOM 3014 O O . THR A 1 390 ? -14.422 20.152 -0.224 1.00 96.94 390 THR A O 1
ATOM 3017 N N . SER A 1 391 ? -14.531 17.915 -0.067 1.00 95.56 391 SER A N 1
ATOM 3018 C CA . SER A 1 391 ? -13.578 17.642 -1.146 1.00 95.56 391 SER A CA 1
ATOM 3019 C C . SER A 1 391 ? -14.099 18.157 -2.490 1.00 95.56 391 SER A C 1
ATOM 3021 O O . SER A 1 391 ? -15.194 17.778 -2.932 1.00 95.56 391 SER A O 1
ATOM 3023 N N . ALA A 1 392 ? -13.295 18.978 -3.161 1.00 93.81 392 ALA A N 1
ATOM 3024 C CA . ALA A 1 392 ? -13.673 19.621 -4.413 1.00 93.81 392 ALA A CA 1
ATOM 3025 C C . ALA A 1 392 ? -13.488 18.704 -5.630 1.00 93.81 392 ALA A C 1
ATOM 3027 O O . ALA A 1 392 ? -14.265 18.802 -6.583 1.00 93.81 392 ALA A O 1
ATOM 3028 N N . SER A 1 393 ? -12.506 17.796 -5.590 1.00 92.75 393 SER A N 1
ATOM 3029 C CA . SER A 1 393 ? -12.177 16.890 -6.695 1.00 92.75 393 SER A CA 1
ATOM 3030 C C . SER A 1 393 ? -12.145 15.413 -6.282 1.00 92.75 393 SER A C 1
ATOM 3032 O O . SER A 1 393 ? -12.206 15.060 -5.105 1.00 92.75 393 SER A O 1
ATOM 3034 N N . ASN A 1 394 ? -12.043 14.524 -7.273 1.00 91.88 394 ASN A N 1
ATOM 3035 C CA . ASN A 1 394 ? -11.798 13.090 -7.090 1.00 91.88 394 ASN A CA 1
ATOM 3036 C C . ASN A 1 394 ? -10.302 12.725 -7.102 1.00 91.88 394 ASN A C 1
ATOM 3038 O O . ASN A 1 394 ? -9.960 11.559 -7.273 1.00 91.88 394 ASN A O 1
ATOM 3042 N N . THR A 1 395 ? -9.423 13.713 -6.934 1.00 92.31 395 THR A N 1
ATOM 3043 C CA . THR A 1 395 ? -7.969 13.527 -6.843 1.00 92.31 395 THR A CA 1
ATOM 3044 C C . THR A 1 395 ? -7.355 14.157 -5.595 1.00 92.31 395 THR A C 1
ATOM 3046 O O . THR A 1 395 ? -6.212 13.846 -5.261 1.00 92.31 395 THR A O 1
ATOM 3049 N N . ASP A 1 396 ? -8.108 14.994 -4.875 1.00 89.81 396 ASP A N 1
ATOM 3050 C CA . ASP A 1 396 ? -7.678 15.592 -3.611 1.00 89.81 396 ASP A CA 1
ATOM 3051 C C . ASP A 1 396 ? -7.638 14.511 -2.529 1.00 89.81 396 ASP A C 1
ATOM 3053 O O . ASP A 1 396 ? -8.670 13.990 -2.099 1.00 89.81 396 ASP A O 1
ATOM 3057 N N . ALA A 1 397 ? -6.432 14.156 -2.096 1.00 93.75 397 ALA A N 1
ATOM 3058 C CA . ALA A 1 397 ? -6.246 13.210 -1.006 1.00 93.75 397 ALA A CA 1
ATOM 3059 C C . ALA A 1 397 ? -5.876 13.909 0.297 1.00 93.75 397 ALA A C 1
ATOM 3061 O O . ALA A 1 397 ? -6.358 13.490 1.337 1.00 93.75 397 ALA A O 1
ATOM 3062 N N . ALA A 1 398 ? -5.038 14.943 0.255 1.00 94.12 398 ALA A N 1
ATOM 3063 C CA . ALA A 1 398 ? -4.474 15.601 1.427 1.00 94.12 398 ALA A CA 1
ATOM 3064 C C . ALA A 1 398 ? -5.361 16.767 1.910 1.00 94.12 398 ALA A C 1
ATOM 3066 O O . ALA A 1 398 ? -5.573 17.731 1.181 1.00 94.12 398 ALA A O 1
ATOM 3067 N N . PHE A 1 399 ? -5.851 16.694 3.151 1.00 95.38 399 PHE A N 1
ATOM 3068 C CA . PHE A 1 399 ? -6.693 17.715 3.785 1.00 95.38 399 PHE A CA 1
ATOM 3069 C C . PHE A 1 399 ? -6.160 18.149 5.157 1.00 95.38 399 PHE A C 1
ATOM 3071 O O . PHE A 1 399 ? -5.593 17.348 5.902 1.00 95.38 399 PHE A O 1
ATOM 3078 N N . GLU A 1 400 ? -6.329 19.425 5.491 1.00 95.50 400 GLU A N 1
ATOM 3079 C CA . GLU A 1 400 ? -5.866 20.012 6.748 1.00 95.50 400 GLU A CA 1
ATOM 3080 C C . GLU A 1 400 ? -6.985 20.855 7.366 1.00 95.50 400 GLU A C 1
ATOM 3082 O O . GLU A 1 400 ? -7.665 21.614 6.674 1.00 95.50 400 GLU A O 1
ATOM 3087 N N . PHE A 1 401 ? -7.159 20.740 8.681 1.00 96.81 401 PHE A N 1
ATOM 3088 C CA . PHE A 1 401 ? -7.874 21.731 9.477 1.00 96.81 401 PHE A CA 1
ATOM 3089 C C . PHE A 1 401 ? -6.891 22.508 10.346 1.00 96.81 401 PHE A C 1
ATOM 3091 O O . PHE A 1 401 ? -5.895 21.967 10.813 1.00 96.81 401 PHE A O 1
ATOM 3098 N N . THR A 1 402 ? -7.213 23.759 10.641 1.00 95.12 402 THR A N 1
ATOM 3099 C CA . THR A 1 402 ? -6.500 24.550 11.652 1.00 95.12 402 THR A CA 1
ATOM 3100 C C . THR A 1 402 ? -7.389 24.695 12.879 1.00 95.12 402 THR A C 1
ATOM 3102 O O . THR A 1 402 ? -8.565 25.023 12.724 1.00 95.12 402 THR A O 1
ATOM 3105 N N . ASP A 1 403 ? -6.862 24.501 14.081 1.00 93.88 403 ASP A N 1
ATOM 3106 C CA . ASP A 1 403 ? -7.535 24.850 15.339 1.00 93.88 403 ASP A CA 1
ATOM 3107 C C . ASP A 1 403 ? -6.564 25.600 16.263 1.00 93.88 403 ASP A C 1
ATOM 3109 O O . ASP A 1 403 ? -5.353 25.580 16.051 1.00 93.88 403 ASP A O 1
ATOM 3113 N N . GLN A 1 404 ? -7.086 26.290 17.274 1.00 90.56 404 GLN A N 1
ATOM 3114 C CA . GLN A 1 404 ? -6.259 26.923 18.299 1.00 90.56 404 GLN A CA 1
ATOM 3115 C C . GLN A 1 404 ? -5.554 25.859 19.146 1.00 90.56 404 GLN A C 1
ATOM 3117 O O . GLN A 1 404 ? -6.132 24.808 19.457 1.00 90.56 404 GLN A O 1
ATOM 3122 N N . LEU A 1 405 ? -4.317 26.144 19.566 1.00 84.56 405 LEU A N 1
ATOM 3123 C CA . LEU A 1 405 ? -3.621 25.273 20.510 1.00 84.56 405 LEU A CA 1
ATOM 3124 C C . LEU A 1 405 ? -4.436 25.134 21.806 1.00 84.56 405 LEU A C 1
ATOM 3126 O O . LEU A 1 405 ? -4.881 26.146 22.351 1.00 84.56 405 LEU A O 1
ATOM 3130 N N . PRO A 1 406 ? -4.621 23.905 22.332 1.00 83.81 406 PRO A N 1
ATOM 3131 C CA . PRO A 1 406 ? -5.174 23.716 23.672 1.00 83.81 406 PRO A CA 1
ATOM 3132 C C . PRO A 1 406 ? -4.340 24.479 24.702 1.00 83.81 406 PRO A C 1
ATOM 3134 O O . PRO A 1 406 ? -3.150 24.659 24.482 1.00 83.81 406 PRO A O 1
ATOM 3137 N N . ALA A 1 407 ? -4.913 24.880 25.839 1.00 82.94 407 ALA A N 1
ATOM 3138 C CA . ALA A 1 407 ? -4.117 25.424 26.944 1.00 82.94 407 ALA A CA 1
ATOM 3139 C C . ALA A 1 407 ? -3.131 24.370 27.501 1.00 82.94 407 ALA A C 1
ATOM 3141 O O . ALA A 1 407 ? -3.361 23.171 27.362 1.00 82.94 407 ALA A O 1
ATOM 3142 N N . GLU A 1 408 ? -2.050 24.784 28.175 1.00 76.88 408 GLU A N 1
ATOM 3143 C CA . GLU A 1 408 ? -0.957 23.876 28.595 1.00 76.88 408 GLU A CA 1
ATOM 3144 C C . GLU A 1 408 ? -1.414 22.728 29.516 1.00 76.88 408 GLU A C 1
ATOM 3146 O O . GLU A 1 408 ? -0.868 21.626 29.487 1.00 76.88 408 GLU A O 1
ATOM 3151 N N . ALA A 1 409 ? -2.457 22.959 30.314 1.00 76.94 409 ALA A N 1
ATOM 3152 C CA . ALA A 1 409 ? -3.051 21.949 31.188 1.00 76.94 409 ALA A CA 1
ATOM 3153 C C . ALA A 1 409 ? -4.146 21.100 30.510 1.00 76.94 409 ALA A C 1
ATOM 3155 O O . ALA A 1 409 ? -4.668 20.173 31.128 1.00 76.94 409 ALA A O 1
ATOM 3156 N N . GLN A 1 410 ? -4.519 21.407 29.266 1.00 84.06 410 GLN A N 1
ATOM 3157 C CA . GLN A 1 410 ? -5.651 20.797 28.580 1.00 84.06 410 GLN A CA 1
ATOM 3158 C C . GLN A 1 410 ? -5.200 19.661 27.657 1.00 84.06 410 GLN A C 1
ATOM 3160 O O . GLN A 1 410 ? -4.270 19.797 26.865 1.00 84.06 410 GLN A O 1
ATOM 3165 N N . THR A 1 411 ? -5.913 18.538 27.733 1.00 88.19 411 THR A N 1
ATOM 3166 C CA . THR A 1 411 ? -5.845 17.469 26.731 1.00 88.19 411 THR A CA 1
ATOM 3167 C C . THR A 1 411 ?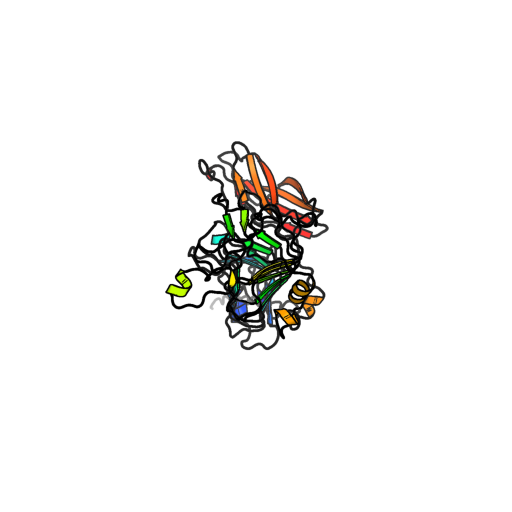 -7.061 17.584 25.821 1.00 88.19 411 THR A C 1
ATOM 3169 O O . THR A 1 411 ? -8.185 17.720 26.306 1.00 88.19 411 THR A O 1
ATOM 3172 N N . CYS A 1 412 ? -6.845 17.544 24.510 1.00 92.06 412 CYS A N 1
ATOM 3173 C CA . CYS A 1 412 ? -7.913 17.501 23.518 1.00 92.06 412 CYS A CA 1
ATOM 3174 C C . CYS A 1 412 ? -7.806 16.227 22.689 1.00 92.06 412 CYS A C 1
ATOM 3176 O O . CYS A 1 412 ? -6.716 15.823 22.293 1.00 92.06 412 CYS A O 1
ATOM 3178 N N . TYR A 1 413 ? -8.951 15.635 22.387 1.00 94.75 413 TYR A N 1
ATOM 3179 C CA . TYR A 1 413 ? -9.073 14.501 21.486 1.00 94.75 413 TYR A CA 1
ATOM 3180 C C . TYR A 1 413 ? -9.696 14.998 20.194 1.00 94.75 413 TYR A C 1
ATOM 3182 O O . TYR A 1 413 ? -10.706 15.700 20.243 1.00 94.75 413 TYR A O 1
ATOM 3190 N N . TYR A 1 414 ? -9.117 14.639 19.056 1.00 96.12 414 TYR A N 1
ATOM 3191 C CA . TYR A 1 414 ? -9.674 14.977 17.752 1.00 96.12 414 TYR A CA 1
ATOM 3192 C C . TYR A 1 414 ? -10.009 13.721 16.968 1.00 96.12 414 TYR A C 1
ATOM 3194 O O . TYR A 1 414 ? -9.300 12.723 17.068 1.00 96.12 414 TYR A O 1
ATOM 3202 N N . GLN A 1 415 ? -11.052 13.800 16.148 1.00 96.75 415 GLN A N 1
ATOM 3203 C CA . GLN A 1 415 ? -11.419 12.798 15.149 1.00 96.75 415 GLN A CA 1
ATOM 3204 C C . GLN A 1 415 ? -11.811 13.488 13.846 1.00 96.75 415 GLN A C 1
ATOM 3206 O O . GLN A 1 415 ? -12.302 14.617 13.852 1.00 96.75 415 GLN A O 1
ATOM 3211 N N . VAL A 1 416 ? -11.645 12.787 12.728 1.00 97.56 416 VAL A N 1
ATOM 3212 C CA . VAL A 1 416 ? -12.211 13.192 11.442 1.00 97.56 416 VAL A CA 1
ATOM 3213 C C . VAL A 1 416 ? -13.364 12.261 11.106 1.00 97.56 416 VAL A C 1
ATOM 3215 O O . VAL A 1 416 ? -13.197 11.045 11.009 1.00 97.56 416 VAL A O 1
ATOM 3218 N N . LYS A 1 417 ? -14.542 12.844 10.897 1.00 97.12 417 LYS A N 1
ATOM 3219 C CA . LYS A 1 417 ? -15.706 12.156 10.337 1.00 97.12 417 LYS A CA 1
ATOM 3220 C C . LYS A 1 417 ? -15.748 12.409 8.836 1.00 97.12 417 LYS A C 1
ATOM 3222 O O . LYS A 1 417 ? -15.900 13.555 8.428 1.00 97.12 417 LYS A O 1
ATOM 3227 N N . ALA A 1 418 ? -15.641 11.359 8.031 1.00 96.94 418 ALA A N 1
ATOM 3228 C CA . ALA A 1 418 ? -15.881 11.411 6.592 1.00 96.94 418 ALA A CA 1
ATOM 3229 C C . ALA A 1 418 ? -17.320 10.968 6.300 1.00 96.94 418 ALA A C 1
ATOM 3231 O O . ALA A 1 418 ? -17.748 9.925 6.795 1.00 96.94 418 ALA A O 1
ATOM 3232 N N . ALA A 1 419 ? -18.061 11.733 5.500 1.00 96.19 419 ALA A N 1
ATOM 3233 C CA . ALA A 1 419 ? -19.449 11.442 5.160 1.00 96.19 419 ALA A CA 1
ATOM 3234 C C . ALA A 1 419 ? -19.749 11.710 3.680 1.00 96.19 419 ALA A C 1
ATOM 3236 O O . ALA A 1 419 ? -19.354 12.739 3.127 1.00 96.19 419 ALA A O 1
ATOM 3237 N N . LYS A 1 420 ? -20.493 10.798 3.046 1.00 94.06 420 LYS A N 1
ATOM 3238 C CA . LYS A 1 420 ? -21.021 10.968 1.686 1.00 94.06 420 LYS A CA 1
ATOM 3239 C C . LYS A 1 420 ? -22.333 10.204 1.525 1.00 94.06 420 LYS A C 1
ATOM 3241 O O . LYS A 1 420 ? -22.396 8.989 1.696 1.00 94.06 420 LYS A O 1
ATOM 3246 N N . GLY A 1 421 ? -23.409 10.917 1.192 1.00 90.81 421 GLY A N 1
ATOM 3247 C CA . GLY A 1 421 ? -24.751 10.331 1.195 1.00 90.81 421 GLY A CA 1
ATOM 3248 C C . GLY A 1 421 ? -25.121 9.807 2.588 1.00 90.81 421 GLY A C 1
ATOM 3249 O O . GLY A 1 421 ? -25.091 10.561 3.554 1.00 90.81 421 GLY A O 1
ATOM 3250 N N . LYS A 1 422 ? -25.466 8.517 2.692 1.00 89.25 422 LYS A N 1
ATOM 3251 C CA . LYS A 1 422 ? -25.771 7.848 3.976 1.00 89.25 422 LYS A CA 1
ATOM 3252 C C . LYS A 1 422 ? -24.547 7.219 4.643 1.00 89.25 422 LYS A C 1
ATOM 3254 O O . LYS A 1 422 ? -24.646 6.724 5.760 1.00 89.25 422 LYS A O 1
ATOM 3259 N N . GLU A 1 423 ? -23.424 7.174 3.939 1.00 90.69 423 GLU A N 1
ATOM 3260 C CA . GLU A 1 423 ? -22.215 6.532 4.419 1.00 90.69 423 GLU A CA 1
ATOM 3261 C C . GLU A 1 423 ? -21.436 7.480 5.324 1.00 90.69 423 GLU A C 1
ATOM 3263 O O . GLU A 1 423 ? -21.299 8.670 5.030 1.00 90.69 423 GLU A O 1
ATOM 3268 N N . THR A 1 424 ? -20.945 6.966 6.449 1.00 93.19 424 THR A N 1
ATOM 3269 C CA . THR A 1 424 ? -20.134 7.727 7.400 1.00 93.19 424 THR A CA 1
ATOM 3270 C C . THR A 1 424 ? -19.078 6.827 8.019 1.00 93.19 424 THR A C 1
ATOM 3272 O O . THR A 1 424 ? -19.369 5.697 8.407 1.00 93.19 424 THR A O 1
ATOM 3275 N N . VAL A 1 425 ? -17.862 7.352 8.139 1.00 93.56 425 VAL A N 1
ATOM 3276 C CA . VAL A 1 425 ? -16.718 6.685 8.761 1.00 93.56 425 VAL A CA 1
ATOM 3277 C C . VAL A 1 425 ? -16.016 7.669 9.691 1.00 93.56 425 VAL A C 1
ATOM 3279 O O . VAL A 1 425 ? -15.890 8.852 9.376 1.00 93.56 425 VAL A O 1
ATOM 3282 N N . LEU A 1 426 ? -15.563 7.175 10.841 1.00 93.62 426 LEU A N 1
ATOM 3283 C CA . LEU A 1 426 ? -14.747 7.923 11.794 1.00 93.62 426 LEU A CA 1
ATOM 3284 C C . LEU A 1 426 ? -13.301 7.437 11.720 1.00 93.62 426 LEU A C 1
ATOM 3286 O O . LEU A 1 426 ? -13.057 6.234 11.625 1.00 93.62 426 LEU A O 1
ATOM 3290 N N . SER A 1 427 ? -12.353 8.368 11.782 1.00 93.31 427 SER A N 1
ATOM 3291 C CA . SER A 1 427 ? -10.954 8.039 12.040 1.00 93.31 427 SER A CA 1
ATOM 3292 C C . SER A 1 427 ? -10.762 7.543 13.477 1.00 93.31 427 SER A C 1
ATOM 3294 O O . SER A 1 427 ? -11.588 7.796 14.359 1.00 93.31 427 SER A O 1
ATOM 3296 N N . GLU A 1 428 ? -9.613 6.924 13.746 1.00 88.44 428 GLU A N 1
ATOM 3297 C CA . GLU A 1 428 ? -9.109 6.843 15.119 1.00 88.44 428 GLU A CA 1
ATOM 3298 C C . GLU A 1 428 ? -8.930 8.257 15.700 1.00 88.44 428 GLU A C 1
ATOM 3300 O O . GLU A 1 428 ? -8.760 9.238 14.962 1.00 88.44 428 GLU A O 1
ATOM 3305 N N . ALA A 1 429 ? -9.022 8.368 17.027 1.00 91.56 429 ALA A N 1
ATOM 3306 C CA . ALA A 1 429 ? -8.818 9.637 17.709 1.00 91.56 429 ALA A CA 1
ATOM 3307 C C . ALA A 1 429 ? -7.327 9.911 17.905 1.00 91.56 429 ALA A C 1
ATOM 3309 O O . ALA A 1 429 ? -6.597 9.028 18.354 1.00 91.56 429 ALA A O 1
ATOM 3310 N N . ILE A 1 430 ? -6.897 11.147 17.660 1.00 90.94 430 ILE A N 1
ATOM 3311 C CA . ILE A 1 430 ? -5.573 11.611 18.084 1.00 90.94 430 ILE A CA 1
ATOM 3312 C C . ILE A 1 430 ? -5.691 12.443 19.353 1.00 90.94 430 ILE A C 1
ATOM 3314 O O . ILE A 1 430 ? -6.652 13.193 19.541 1.00 90.94 430 ILE A O 1
ATOM 3318 N N . ILE A 1 431 ? -4.690 12.318 20.218 1.00 90.12 431 ILE A N 1
ATOM 3319 C CA . ILE A 1 431 ? -4.601 13.048 21.481 1.00 90.12 431 ILE A CA 1
ATOM 3320 C C . ILE A 1 431 ? -3.607 14.189 21.300 1.00 90.12 431 ILE A C 1
ATOM 3322 O O . ILE A 1 431 ? -2.465 13.971 20.897 1.00 90.12 431 ILE A O 1
ATOM 3326 N N . VAL A 1 432 ? -4.041 15.403 21.616 1.00 85.50 432 VAL A N 1
ATOM 3327 C CA . VAL A 1 432 ? -3.247 16.626 21.523 1.00 85.50 432 VAL A CA 1
ATOM 3328 C C . VAL A 1 432 ? -3.118 17.221 22.917 1.00 85.50 432 VAL A C 1
ATOM 3330 O O . VAL A 1 432 ? -4.110 17.634 23.522 1.00 85.50 432 VAL A O 1
ATOM 3333 N N . ASN A 1 433 ? -1.886 17.282 23.415 1.00 80.94 433 ASN A N 1
ATOM 3334 C CA . ASN A 1 433 ? -1.536 17.930 24.671 1.00 80.94 433 ASN A CA 1
ATOM 3335 C C . ASN A 1 433 ? -0.335 18.857 24.439 1.00 80.94 433 ASN A C 1
ATOM 3337 O O . ASN A 1 433 ? 0.643 18.465 23.804 1.00 80.94 433 ASN A O 1
ATOM 3341 N N . LEU A 1 434 ? -0.399 20.092 24.942 1.00 72.62 434 LEU A N 1
ATOM 3342 C CA . LEU A 1 434 ? 0.691 21.062 24.795 1.00 72.62 434 LEU A CA 1
ATOM 3343 C C . LEU A 1 434 ? 1.970 20.640 25.531 1.00 72.62 434 LEU A C 1
ATOM 3345 O O . LEU A 1 434 ? 3.053 20.997 25.082 1.00 72.62 434 LEU A O 1
ATOM 3349 N N . LYS A 1 435 ? 1.875 19.855 26.611 1.00 67.50 435 LYS A N 1
ATOM 3350 C CA . LYS A 1 435 ? 3.049 19.273 27.286 1.00 67.50 435 LYS A CA 1
ATOM 3351 C C . LYS A 1 435 ? 3.818 18.307 26.387 1.00 67.50 435 LYS A C 1
ATOM 3353 O O . LYS A 1 435 ? 5.016 18.129 26.578 1.00 67.50 435 LYS A O 1
ATOM 3358 N N . ASP A 1 436 ? 3.143 17.734 25.391 1.00 63.34 436 ASP A N 1
ATOM 3359 C CA . ASP A 1 436 ? 3.755 16.870 24.384 1.00 63.34 436 ASP A CA 1
ATOM 3360 C C . ASP A 1 436 ? 4.359 17.678 23.217 1.00 63.34 436 ASP A C 1
ATOM 3362 O O . ASP A 1 436 ? 4.954 17.078 22.322 1.00 63.34 436 ASP A O 1
ATOM 3366 N N . LYS A 1 437 ? 4.244 19.023 23.210 1.00 59.44 437 LYS A N 1
ATOM 3367 C CA . LYS A 1 437 ? 4.898 19.901 22.225 1.00 59.44 437 LYS A CA 1
ATOM 3368 C C . LYS A 1 437 ? 6.412 19.768 22.404 1.00 59.44 437 LYS A C 1
ATOM 3370 O O . LYS A 1 437 ? 6.955 20.276 23.387 1.00 59.44 437 LYS A O 1
ATOM 3375 N N . PRO A 1 438 ? 7.137 19.148 21.461 1.00 53.75 438 PRO A N 1
ATOM 3376 C CA . PRO A 1 438 ? 8.586 19.176 21.518 1.00 53.75 438 PRO A CA 1
ATOM 3377 C C . PRO A 1 438 ? 9.020 20.637 21.380 1.00 53.75 438 PRO A C 1
ATOM 3379 O O . PRO A 1 438 ? 8.495 21.357 20.524 1.00 53.75 438 PRO A O 1
ATOM 3382 N N . GLN A 1 439 ? 9.994 21.089 22.170 1.00 46.53 439 GLN A N 1
ATOM 3383 C CA . GLN A 1 439 ? 10.668 22.349 21.859 1.00 46.53 439 GLN A CA 1
ATOM 3384 C C . GLN A 1 439 ? 11.288 22.225 20.453 1.00 46.53 439 GLN A C 1
ATOM 3386 O O . GLN A 1 439 ? 12.298 21.552 20.265 1.00 46.53 439 GLN A O 1
ATOM 3391 N N . GLY A 1 440 ? 10.642 22.822 19.445 1.00 43.16 440 GLY A N 1
ATOM 3392 C CA . GLY A 1 440 ? 11.160 22.931 18.079 1.00 43.16 440 GLY A CA 1
ATOM 3393 C C . GLY A 1 440 ? 10.975 21.739 17.120 1.00 43.16 440 GLY A C 1
ATOM 3394 O O . GLY A 1 440 ? 11.745 21.674 16.165 1.00 43.16 440 GLY A O 1
ATOM 3395 N N . LYS A 1 441 ? 10.010 20.809 17.299 1.00 47.19 441 LYS A N 1
ATOM 3396 C CA . LYS A 1 441 ? 9.741 19.716 16.315 1.00 47.19 441 LYS A CA 1
ATOM 3397 C C . LYS A 1 441 ? 8.251 19.355 16.128 1.00 47.19 441 LYS A C 1
ATOM 3399 O O . LYS A 1 441 ? 7.445 19.546 17.033 1.00 47.19 441 LYS A O 1
ATOM 3404 N N . THR A 1 442 ? 7.910 18.812 14.950 1.00 46.69 442 THR A N 1
ATOM 3405 C CA . THR A 1 442 ? 6.591 18.257 14.559 1.00 46.69 442 THR A CA 1
ATOM 3406 C C . THR A 1 442 ? 6.288 16.951 15.304 1.00 46.69 442 THR A C 1
ATOM 3408 O O . THR A 1 442 ? 7.200 16.165 15.548 1.00 46.69 442 THR A O 1
ATOM 3411 N N . TYR A 1 443 ? 5.018 16.703 15.644 1.00 49.50 443 TYR A N 1
ATOM 3412 C CA . TYR A 1 443 ? 4.571 15.488 16.332 1.00 49.50 443 TYR A CA 1
ATOM 3413 C C . TYR A 1 443 ? 3.764 14.582 15.389 1.00 49.50 443 TYR A C 1
ATOM 3415 O O . TYR A 1 443 ? 3.143 15.042 14.436 1.00 49.50 443 TYR A O 1
ATOM 3423 N N . THR A 1 444 ? 3.780 13.276 15.626 1.00 44.00 444 THR A N 1
ATOM 3424 C CA . THR A 1 444 ? 2.890 12.290 14.993 1.00 44.00 444 THR A CA 1
ATOM 3425 C C . THR A 1 444 ? 2.574 11.257 16.075 1.00 44.00 444 THR A C 1
ATOM 3427 O O . THR A 1 444 ? 3.501 10.703 16.661 1.00 44.00 444 THR A O 1
ATOM 3430 N N . ARG A 1 445 ? 1.295 11.045 16.399 1.00 44.09 445 ARG A N 1
ATOM 3431 C CA . ARG A 1 445 ? 0.820 9.920 17.222 1.00 44.09 445 ARG A CA 1
ATOM 3432 C C . ARG A 1 445 ? -0.284 9.211 16.459 1.00 44.09 445 ARG A C 1
ATOM 3434 O O . ARG A 1 445 ? -1.192 9.947 16.021 1.00 44.09 445 ARG A O 1
#

Sequence (445 aa):
MRQITITVLLLITAFTVKAAGYDAVVAKDGSGTYKSVQAAIDAAPEGCTSPYKIYIKKGTYTEQITIPASKPFLELIGENVATTTIAYADGKGGTTAFTINANDCMLTGLTLENTQGRIGDGPQSLAVKTNADRIVFVNCRFISGQDTVMVAPANYRVYFYNCYIDGNTDFIYGASVAVFDKCVIYCRDRTDLSKGGYLTAASTPVNQPYGLVFRDCLLPGNHGITSYTLGRPWQNDASTEVKGRTRAGNKVVFLNTKMGASIQPVGWSMWDAGTKTENIIYAEYHTQNTDGSLLDISKRVDWSKQLNVKDAAIYYDNKAVLGNWEPFAVWADLKQDRKQSSLAVANFKVRFGTIDCFLQFNSCWPQQGVTYTLLKSSDGVNYQEVKQLTSASNTDAAFEFTDQLPAEAQTCYYQVKAAKGKETVLSEAIIVNLKDKPQGKTYTR

Organism: NCBI:txid2740462

Foldseek 3Di:
DDDDDDDDDPPPPPPADPDPPAQWEADCVPNTPHPAPQVVLVPDDFPDPAAHGYEYEFDEHAAQEENDQRRARYEYEYPAQQGAEQEYDPLDAPAERYEYQHANYEYERYEQYYVAQQFAQDDHTESYAYNYALYEYYQHEFGGEAQHYEYDDAPGEYEYYQYFYDYFAQNYEYAYLYEHEQFEYENEQHQVQDQEGESHAYQHALPRPHTYEYHLYEHFDYDHRHAYAPHEHPQQAPVNVVVVHDRGLAAHEYELYEHYPSYDLQRYDYPDPRGDLVSYAAEYEQYHHQVSHGDPNVNHDPSYYYDDPVRSVLSVDCCNRVNPDDSCPSPVVVVPDPPHDQFHKGQFFWWDDPFKIKGKIWRSFADFFKKKWKWKDQVQPDTDTDDIDTRHHRRGTIDIDMDTADPQPTKMKIWIWIDDDPDIDIHDIDIHHVVPDPPPRTGGD

Secondary structure (DSSP, 8-state):
-------------------TT-SEEE-TTS-SSBSSHHHHHHHSPSS-SS-EEEEE-SEEEE--EEE-TT-TTEEEEES-TTTEEEEE--S-TTEEEEEE-STT-EEES-EEEEHHHHHSS-S-EEEEEE-SSSEEEES-EEE-SBT-EEE-STT-EEEEES-EEEESEEEEEESSEEEEES-EEEEPPPTT--SEEEEEEE---TT-S--EEEES-EE---SSS-EEEEE--TT-SHHHHHTT-PPP--EEEEES-EE-TTB-TT-B--SSTT--GGG-EEEEES-EETTSSBP--TTS-TTSEE--HHHHHHHH-HHHHHTT--TTSS-GGGGT--------EEEEEEEE-SSEEEEEEEESS--TT-EEEEEEESSSSS-EEEEEEE--SSS--EEEEEEEPPPTT-EEEEEEEEEETTEEEEPPPEEEEGGG--TT-----

pLDDT: mean 90.6, std 14.25, range [36.75, 98.94]